Protein AF-0000000067239202 (afdb_homodimer)

Structure (mmCIF, N/CA/C/O backbone):
data_AF-0000000067239202-model_v1
#
loop_
_entity.id
_entity.type
_entity.pdbx_description
1 polymer 'Histone deacetylase domain-containing protein'
#
loop_
_atom_site.group_PDB
_atom_site.id
_atom_site.type_symbol
_atom_site.label_atom_id
_atom_site.label_alt_id
_atom_site.label_comp_id
_atom_site.label_asym_id
_atom_site.label_entity_id
_atom_site.label_seq_id
_atom_site.pdbx_PDB_ins_code
_atom_site.Cartn_x
_atom_site.Cartn_y
_atom_site.Cartn_z
_atom_site.occupancy
_atom_site.B_iso_or_equiv
_atom_site.auth_seq_id
_atom_site.auth_comp_id
_atom_site.auth_asym_id
_atom_site.auth_atom_id
_atom_site.pdbx_PDB_model_num
ATOM 1 N N . MET A 1 1 ? -30.969 34.906 25.875 1 29.39 1 MET A N 1
ATOM 2 C CA . MET A 1 1 ? -30.703 33.5 25.562 1 29.39 1 MET A CA 1
ATOM 3 C C . MET A 1 1 ? -29.5 33.375 24.609 1 29.39 1 MET A C 1
ATOM 5 O O . MET A 1 1 ? -29.516 33.938 23.516 1 29.39 1 MET A O 1
ATOM 9 N N . ALA A 1 2 ? -28.234 33.188 25.141 1 37.47 2 ALA A N 1
ATOM 10 C CA . ALA A 1 2 ? -27 33.312 24.359 1 37.47 2 ALA A CA 1
ATOM 11 C C . ALA A 1 2 ? -27.078 32.438 23.094 1 37.47 2 ALA A C 1
ATOM 13 O O . ALA A 1 2 ? -27.516 31.297 23.156 1 37.47 2 ALA A O 1
ATOM 14 N N . THR A 1 3 ? -27.438 32.906 21.938 1 40.41 3 THR A N 1
ATOM 15 C CA . THR A 1 3 ? -27.547 32.094 20.734 1 40.41 3 THR A CA 1
ATOM 16 C C . THR A 1 3 ? -26.5 30.984 20.734 1 40.41 3 THR A C 1
ATOM 18 O O . THR A 1 3 ? -25.328 31.234 21 1 40.41 3 THR A O 1
ATOM 21 N N . PRO A 1 4 ? -26.812 29.719 21.047 1 41.56 4 PRO A N 1
ATOM 22 C CA . PRO A 1 4 ? -25.781 28.703 21.125 1 41.56 4 PRO A CA 1
ATOM 23 C C . PRO A 1 4 ? -24.609 28.969 20.172 1 41.56 4 PRO A C 1
ATOM 25 O O . PRO A 1 4 ? -24.812 29.312 19.016 1 41.56 4 PRO A O 1
ATOM 28 N N . GLU A 1 5 ? -23.547 29.594 20.562 1 47.28 5 GLU A N 1
ATOM 29 C CA . GLU A 1 5 ? -22.328 29.984 19.844 1 47.28 5 GLU A CA 1
ATOM 30 C C . GLU A 1 5 ? -21.969 28.953 18.781 1 47.28 5 GLU A C 1
ATOM 32 O O . GLU A 1 5 ? -21.719 27.781 19.094 1 47.28 5 GLU A O 1
ATOM 37 N N . LYS A 1 6 ? -22.719 28.703 17.703 1 49.16 6 LYS A N 1
ATOM 38 C CA . LYS A 1 6 ? -22.594 27.766 16.578 1 49.16 6 LYS A CA 1
ATOM 39 C C . LYS A 1 6 ? -21.141 27.422 16.312 1 49.16 6 LYS A C 1
ATOM 41 O O . LYS A 1 6 ? -20.328 28.297 16 1 49.16 6 LYS A O 1
ATOM 46 N N . VAL A 1 7 ? -20.578 26.438 16.922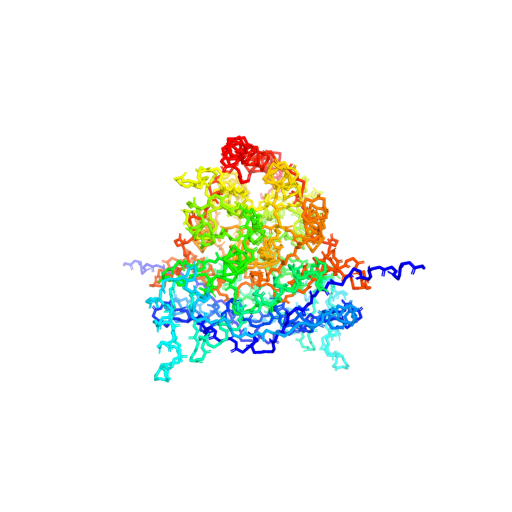 1 57.78 7 VAL A N 1
ATOM 47 C CA . VAL A 1 7 ? -19.234 25.891 16.734 1 57.78 7 VAL A CA 1
ATOM 48 C C . VAL A 1 7 ? -18.953 25.734 15.234 1 57.78 7 VAL A C 1
ATOM 50 O O . VAL A 1 7 ? -19.656 25 14.539 1 57.78 7 VAL A O 1
ATOM 53 N N . SER A 1 8 ? -18.359 26.781 14.492 1 88.94 8 SER A N 1
ATOM 54 C CA . SER A 1 8 ? -18.25 26.797 13.031 1 88.94 8 SER A CA 1
ATOM 55 C C . SER A 1 8 ? -16.891 26.266 12.57 1 88.94 8 SER A C 1
ATOM 57 O O . SER A 1 8 ? -15.852 26.641 13.117 1 88.94 8 SER A O 1
ATOM 59 N N . THR A 1 9 ? -16.875 25.031 12.023 1 97.94 9 THR A N 1
ATOM 60 C CA . THR A 1 9 ? -15.695 24.484 11.367 1 97.94 9 THR A CA 1
ATOM 61 C C . THR A 1 9 ? -15.547 25.031 9.953 1 97.94 9 THR A C 1
ATOM 63 O O . THR A 1 9 ? -16.5 25 9.164 1 97.94 9 THR A O 1
ATOM 66 N N . GLY A 1 10 ? -14.398 25.656 9.773 1 98.69 10 GLY A N 1
ATOM 67 C CA . GLY A 1 10 ? -14.102 26.125 8.438 1 98.69 10 GLY A CA 1
ATOM 68 C C . GLY A 1 10 ? -13.586 25.031 7.516 1 98.69 10 GLY A C 1
ATOM 69 O O . GLY A 1 10 ? -12.93 24.094 7.969 1 98.69 10 GLY A O 1
ATOM 70 N N . TYR A 1 11 ? -13.953 25.125 6.227 1 98.62 11 TYR A N 1
ATOM 71 C CA . TYR A 1 11 ? -13.461 24.25 5.168 1 98.62 11 TYR A CA 1
ATOM 72 C C . TYR A 1 11 ? -12.898 25.062 4.008 1 98.62 11 TYR A C 1
ATOM 74 O O . TYR A 1 11 ? -13.633 25.812 3.357 1 98.62 11 TYR A O 1
ATOM 82 N N . LEU A 1 12 ? -11.57 24.969 3.83 1 98.75 12 LEU A N 1
ATOM 83 C CA . LEU A 1 12 ? -10.906 25.734 2.783 1 98.75 12 LEU A CA 1
ATOM 84 C C . LEU A 1 12 ? -10.562 24.844 1.594 1 98.75 12 LEU A C 1
ATOM 86 O O . LEU A 1 12 ? -9.938 23.797 1.759 1 98.75 12 LEU A O 1
ATOM 90 N N . PHE A 1 13 ? -10.93 25.219 0.413 1 97.31 13 PHE A N 1
ATOM 91 C CA . PHE A 1 13 ? -10.727 24.516 -0.843 1 97.31 13 PHE A CA 1
ATOM 92 C C . PHE A 1 13 ? -10.68 25.484 -2.016 1 97.31 13 PHE A C 1
ATOM 94 O O . PHE A 1 13 ? -11.305 26.547 -1.971 1 97.31 13 PHE A O 1
ATOM 101 N N . HIS A 1 14 ? -9.914 25.141 -2.979 1 98.38 14 HIS A N 1
ATOM 102 C CA . HIS A 1 14 ? -9.969 25.844 -4.254 1 98.38 14 HIS A CA 1
ATOM 103 C C . HIS A 1 14 ? -9.703 24.891 -5.418 1 98.38 14 HIS A C 1
ATOM 105 O O . HIS A 1 14 ? -8.836 24.031 -5.336 1 98.38 14 HIS A O 1
ATOM 111 N N . GLU A 1 15 ? -10.383 25.016 -6.539 1 97.88 15 GLU A N 1
ATOM 112 C CA . GLU A 1 15 ? -10.273 24.141 -7.699 1 97.88 15 GLU A CA 1
ATOM 113 C C . GLU A 1 15 ? -8.852 24.141 -8.266 1 97.88 15 GLU A C 1
ATOM 115 O O . GLU A 1 15 ? -8.375 23.125 -8.766 1 97.88 15 GLU A O 1
ATOM 120 N N . SER A 1 16 ? -8.188 25.25 -8.148 1 97.81 16 SER A N 1
ATOM 121 C CA . SER A 1 16 ? -6.852 25.391 -8.719 1 97.81 16 SER A CA 1
ATOM 122 C C . SER A 1 16 ? -5.883 24.375 -8.102 1 97.81 16 SER A C 1
ATOM 124 O O . SER A 1 16 ? -4.895 24 -8.734 1 97.81 16 SER A O 1
ATOM 126 N N . TYR A 1 17 ? -6.203 23.984 -6.887 1 98.25 17 TYR A N 1
ATOM 127 C CA . TYR A 1 17 ? -5.344 23 -6.246 1 98.25 17 TYR A CA 1
ATOM 128 C C . TYR A 1 17 ? -5.27 21.719 -7.07 1 98.25 17 TYR A C 1
ATOM 130 O O . TYR A 1 17 ? -4.234 21.047 -7.102 1 98.25 17 TYR A O 1
ATOM 138 N N . PHE A 1 18 ? -6.355 21.406 -7.836 1 97.69 18 PHE A N 1
ATOM 139 C CA . PHE A 1 18 ? -6.43 20.188 -8.617 1 97.69 18 PHE A CA 1
ATOM 140 C C . PHE A 1 18 ? -5.711 20.344 -9.953 1 97.69 18 PHE A C 1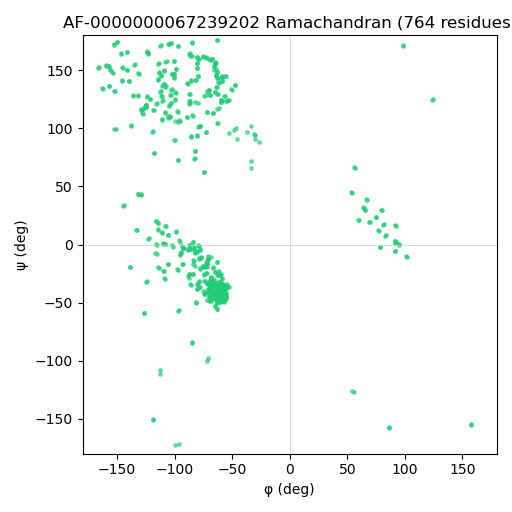
ATOM 142 O O . PHE A 1 18 ? -5.477 19.375 -10.664 1 97.69 18 PHE A O 1
ATOM 149 N N . TRP A 1 19 ? -5.273 21.594 -10.227 1 97.31 19 TRP A N 1
ATOM 150 C CA . TRP A 1 19 ? -4.594 21.859 -11.484 1 97.31 19 TRP A CA 1
ATOM 151 C C . TRP A 1 19 ? -3.078 21.781 -11.312 1 97.31 19 TRP A C 1
ATOM 153 O O . TRP A 1 19 ? -2.332 21.844 -12.297 1 97.31 19 TRP A O 1
ATOM 163 N N . HIS A 1 20 ? -2.615 21.672 -10.008 1 97.75 20 HIS A N 1
ATOM 164 C CA . HIS A 1 20 ? -1.201 21.375 -9.82 1 97.75 20 HIS A CA 1
ATOM 165 C C . HIS A 1 20 ? -0.787 20.141 -10.602 1 97.75 20 HIS A C 1
ATOM 167 O O . HIS A 1 20 ? -1.405 19.078 -10.477 1 97.75 20 HIS A O 1
ATOM 173 N N . ASN A 1 21 ? 0.235 20.297 -11.469 1 96.38 21 ASN A N 1
ATOM 174 C CA . ASN A 1 21 ? 0.682 19.234 -12.367 1 96.38 21 ASN A CA 1
ATOM 175 C C . ASN A 1 21 ? 2.133 18.844 -12.102 1 96.38 21 ASN A C 1
ATOM 177 O O . ASN A 1 21 ? 3.055 19.469 -12.625 1 96.38 21 ASN A O 1
ATOM 181 N N . PRO A 1 22 ? 2.303 17.781 -11.344 1 96.38 22 PRO A N 1
ATOM 182 C CA . PRO A 1 22 ? 3.66 17.344 -11.039 1 96.38 22 PRO A CA 1
ATOM 183 C C . PRO A 1 22 ? 4.293 16.547 -12.18 1 96.38 22 PRO A C 1
ATOM 185 O O . PRO A 1 22 ? 5.441 16.109 -12.07 1 96.38 22 PRO A O 1
ATOM 188 N N . GLY A 1 23 ? 3.559 16.359 -13.227 1 94.19 23 GLY A N 1
ATOM 189 C CA . GLY A 1 23 ? 4.086 15.609 -14.359 1 94.19 23 GLY A CA 1
ATOM 190 C C . GLY A 1 23 ? 3.889 14.109 -14.211 1 94.19 23 GLY A C 1
ATOM 191 O O . GLY A 1 23 ? 2.898 13.664 -13.633 1 94.19 23 GLY A O 1
ATOM 192 N N . PHE A 1 24 ? 4.688 13.266 -14.898 1 92.06 24 PHE A N 1
ATOM 193 C CA . PHE A 1 24 ? 4.641 11.805 -14.891 1 92.06 24 PHE A CA 1
ATOM 194 C C . PHE A 1 24 ? 5.91 11.234 -14.273 1 92.06 24 PHE A C 1
ATOM 196 O O . PHE A 1 24 ? 6.941 11.906 -14.219 1 92.06 24 PHE A O 1
ATOM 203 N N . ILE A 1 25 ? 5.707 10.055 -13.797 1 91.56 25 ILE A N 1
ATOM 204 C CA . ILE A 1 25 ? 6.879 9.242 -13.477 1 91.56 25 ILE A CA 1
ATOM 205 C C . ILE A 1 25 ? 7.375 8.531 -14.727 1 91.56 25 ILE A C 1
ATOM 207 O O . ILE A 1 25 ? 6.672 7.695 -15.297 1 91.56 25 ILE A O 1
ATOM 211 N N . GLN A 1 26 ? 8.539 8.945 -15.227 1 90.06 26 GLN A N 1
ATOM 212 C CA . GLN A 1 26 ? 9.039 8.367 -16.469 1 90.06 26 GLN A CA 1
ATOM 213 C C . GLN A 1 26 ? 10.531 8.633 -16.641 1 90.06 26 GLN A C 1
ATOM 215 O O . GLN A 1 26 ? 11.016 9.719 -16.312 1 90.06 26 GLN A O 1
ATOM 220 N N . ASN A 1 27 ? 11.203 7.664 -16.984 1 92 27 ASN A N 1
ATOM 221 C CA . ASN A 1 27 ? 12.594 7.77 -17.406 1 92 27 ASN A CA 1
ATOM 222 C C . ASN A 1 27 ? 12.969 6.664 -18.406 1 92 27 ASN A C 1
ATOM 224 O O . ASN A 1 27 ? 13.234 5.531 -18 1 92 27 ASN A O 1
ATOM 228 N N . PHE A 1 28 ? 12.984 6.973 -19.672 1 90.94 28 PHE A N 1
ATOM 229 C CA . PHE A 1 28 ? 13.227 5.961 -20.703 1 90.94 28 PHE A CA 1
ATOM 230 C C . PHE A 1 28 ? 14.555 5.262 -20.469 1 90.94 28 PHE A C 1
ATOM 232 O O . PHE A 1 28 ? 14.664 4.047 -20.656 1 90.94 28 PHE A O 1
ATOM 239 N N . ARG A 1 29 ? 15.539 6 -19.969 1 91.12 29 ARG A N 1
ATOM 240 C CA . ARG A 1 29 ? 16.875 5.441 -19.781 1 91.12 29 ARG A CA 1
ATOM 241 C C . ARG A 1 29 ? 16.891 4.461 -18.609 1 91.12 29 ARG A C 1
ATOM 243 O O . ARG A 1 29 ? 17.75 3.582 -18.547 1 91.12 29 ARG A O 1
ATOM 250 N N . GLU A 1 30 ? 15.891 4.586 -17.781 1 91.44 30 GLU A N 1
ATOM 251 C CA . GLU A 1 30 ? 15.797 3.707 -16.625 1 91.44 30 GLU A CA 1
ATOM 252 C C . GLU A 1 30 ? 14.711 2.65 -16.812 1 91.44 30 GLU A C 1
ATOM 254 O O . GLU A 1 30 ? 14.328 1.96 -15.867 1 91.44 30 GLU A O 1
ATOM 259 N N . ASN A 1 31 ? 14.133 2.582 -18.062 1 94.31 31 ASN A N 1
ATOM 260 C CA . ASN A 1 31 ? 13.109 1.605 -18.438 1 94.31 31 ASN A CA 1
ATOM 261 C C . ASN A 1 31 ? 11.828 1.796 -17.641 1 94.31 31 ASN A C 1
ATOM 263 O O . ASN A 1 31 ? 11.18 0.82 -17.266 1 94.31 31 ASN A O 1
ATOM 267 N N . LEU A 1 32 ? 11.609 3.096 -17.312 1 94.06 32 LEU A N 1
ATOM 268 C CA . LEU A 1 32 ? 10.383 3.43 -16.609 1 94.06 32 LEU A CA 1
ATOM 269 C C . LEU A 1 32 ? 9.305 3.906 -17.578 1 94.06 32 LEU A C 1
ATOM 271 O O . LEU A 1 32 ? 9.367 5.031 -18.078 1 94.06 32 LEU A O 1
ATOM 275 N N . GLU A 1 33 ? 8.32 3.012 -17.781 1 95.88 33 GLU A N 1
ATOM 276 C CA . GLU A 1 33 ? 7.164 3.396 -18.578 1 95.88 33 GLU A CA 1
ATOM 277 C C . GLU A 1 33 ? 6.375 4.516 -17.906 1 95.88 33 GLU A C 1
ATOM 279 O O . GLU A 1 33 ? 6.191 4.508 -16.688 1 95.88 33 GLU A O 1
ATOM 284 N N . PRO A 1 34 ? 5.98 5.551 -18.75 1 94.94 34 PRO A N 1
ATOM 285 C CA . PRO A 1 34 ? 5.258 6.668 -18.141 1 94.94 34 PRO A CA 1
ATOM 286 C C . PRO A 1 34 ? 4.086 6.211 -17.281 1 94.94 34 PRO A C 1
ATOM 288 O O . PRO A 1 34 ? 3.33 5.32 -17.672 1 94.94 34 PRO A O 1
ATOM 291 N N . TRP A 1 35 ? 4 6.754 -16.125 1 94.69 35 TRP A N 1
ATOM 292 C CA . TRP A 1 35 ? 2.914 6.508 -15.18 1 94.69 35 TRP A CA 1
ATOM 293 C C . TRP A 1 35 ? 2.518 7.789 -14.453 1 94.69 35 TRP A C 1
ATOM 295 O O . TRP A 1 35 ? 3.354 8.672 -14.234 1 94.69 35 TRP A O 1
ATOM 305 N N . ARG A 1 36 ? 1.32 7.832 -14.117 1 94 36 ARG A N 1
ATOM 306 C CA . ARG A 1 36 ? 0.817 8.984 -13.383 1 94 36 ARG A CA 1
ATOM 307 C C . ARG A 1 36 ? 1.571 9.164 -12.07 1 94 36 ARG A C 1
ATOM 309 O O . ARG A 1 36 ? 1.877 8.188 -11.383 1 94 36 ARG A O 1
ATOM 316 N N . HIS A 1 37 ? 1.818 10.438 -11.766 1 95.56 37 HIS A N 1
ATOM 317 C CA . HIS A 1 37 ? 2.525 10.75 -10.523 1 95.56 37 HIS A CA 1
ATOM 318 C C . HIS A 1 37 ? 1.712 10.336 -9.305 1 95.56 37 HIS A C 1
ATOM 320 O O . HIS A 1 37 ? 0.485 10.453 -9.305 1 95.56 37 HIS A O 1
ATOM 326 N N . TRP A 1 38 ? 2.365 9.891 -8.219 1 95.25 38 TRP A N 1
ATOM 327 C CA . TRP A 1 38 ? 1.692 9.5 -6.98 1 95.25 38 TRP A CA 1
ATOM 328 C C . TRP A 1 38 ? 0.834 10.641 -6.445 1 95.25 38 TRP A C 1
ATOM 330 O O . TRP A 1 38 ? -0.299 10.422 -6.012 1 95.25 38 TRP A O 1
ATOM 340 N N . GLU A 1 39 ? 1.52 11.805 -6.457 1 96.31 39 GLU A N 1
ATOM 341 C CA . GLU A 1 39 ? 0.803 13 -6.02 1 96.31 39 GLU A CA 1
ATOM 342 C C . GLU A 1 39 ? -0.029 13.586 -7.156 1 96.31 39 GLU A C 1
ATOM 344 O O . GLU A 1 39 ? 0.416 14.508 -7.848 1 96.31 39 GLU A O 1
ATOM 349 N N . ASN A 1 40 ? -1.125 12.977 -7.523 1 95.81 40 ASN A N 1
ATOM 350 C CA . ASN A 1 40 ? -2.059 13.484 -8.523 1 95.81 40 ASN A CA 1
ATOM 351 C C . ASN A 1 40 ? -3.324 14.039 -7.879 1 95.81 40 ASN A C 1
ATOM 353 O O . ASN A 1 40 ? -3.539 13.875 -6.676 1 95.81 40 ASN A O 1
ATOM 357 N N . ALA A 1 41 ? -4.199 14.656 -8.578 1 97.38 41 ALA A N 1
ATOM 358 C CA . ALA A 1 41 ? -5.305 15.445 -8.047 1 97.38 41 ALA A CA 1
ATOM 359 C C . ALA A 1 41 ? -6.41 14.555 -7.496 1 97.38 41 ALA A C 1
ATOM 361 O O . ALA A 1 41 ? -7.219 14.984 -6.672 1 97.38 41 ALA A O 1
ATOM 362 N N . GLU A 1 42 ? -6.406 13.258 -7.922 1 97 42 GLU A N 1
ATOM 363 C CA . GLU A 1 42 ? -7.613 12.453 -7.762 1 97 42 GLU A CA 1
ATOM 364 C C . GLU A 1 42 ? -7.871 12.133 -6.293 1 97 42 GLU A C 1
ATOM 366 O O . GLU A 1 42 ? -9.023 12.078 -5.859 1 97 42 GLU A O 1
ATOM 371 N N . THR A 1 43 ? -6.871 11.945 -5.488 1 97 43 THR A N 1
ATOM 372 C CA . THR A 1 43 ? -7.074 11.609 -4.082 1 97 43 THR A CA 1
ATOM 373 C C . THR A 1 43 ? -7.785 12.75 -3.355 1 97 43 THR A C 1
ATOM 375 O O . THR A 1 43 ? -8.695 12.516 -2.562 1 97 43 THR A O 1
ATOM 378 N N . LYS A 1 44 ? -7.414 14.031 -3.645 1 97.75 44 LYS A N 1
ATOM 379 C CA . LYS A 1 44 ? -8.016 15.203 -3.01 1 97.75 44 LYS A CA 1
ATOM 380 C C . LYS A 1 44 ? -9.352 15.555 -3.658 1 97.75 44 LYS A C 1
ATOM 382 O O . LYS A 1 44 ? -10.297 15.945 -2.973 1 97.75 44 LYS A O 1
ATOM 387 N N . ARG A 1 45 ? -9.383 15.398 -5.004 1 98 45 ARG A N 1
ATOM 388 C CA . ARG A 1 45 ? -10.633 15.68 -5.711 1 98 45 ARG A CA 1
ATOM 389 C C . ARG A 1 45 ? -11.742 14.75 -5.246 1 98 45 ARG A C 1
ATOM 391 O O . ARG A 1 45 ? -12.875 15.188 -5.016 1 98 45 ARG A O 1
ATOM 398 N N . ARG A 1 46 ? -11.445 13.5 -5.141 1 98.06 46 ARG A N 1
ATOM 399 C CA . ARG A 1 46 ? -12.438 12.516 -4.695 1 98.06 46 ARG A CA 1
ATOM 400 C C . ARG A 1 46 ? -12.836 12.758 -3.246 1 98.06 46 ARG A C 1
ATOM 402 O O . ARG A 1 46 ? -13.992 12.562 -2.877 1 98.06 46 ARG A O 1
ATOM 409 N N . PHE A 1 47 ? -11.883 13.18 -2.387 1 98.62 47 PHE A N 1
ATOM 410 C CA . PHE A 1 47 ? -12.195 13.555 -1.014 1 98.62 47 PHE A CA 1
ATOM 411 C C . PHE A 1 47 ? -13.188 14.719 -0.983 1 98.62 47 PHE A C 1
ATOM 413 O O . PHE A 1 47 ? -14.227 14.641 -0.321 1 98.62 47 PHE A O 1
ATOM 420 N N . HIS A 1 48 ? -12.883 15.742 -1.738 1 98.69 48 HIS A N 1
ATOM 421 C CA . HIS A 1 48 ? -13.797 16.875 -1.825 1 98.69 48 HIS A CA 1
ATOM 422 C C . HIS A 1 48 ? -15.164 16.438 -2.34 1 98.69 48 HIS A C 1
ATOM 424 O O . HIS A 1 48 ? -16.188 16.891 -1.827 1 98.69 48 HIS A O 1
ATOM 430 N N . GLY A 1 49 ? -15.125 15.586 -3.393 1 98.38 49 GLY A N 1
ATOM 431 C CA . GLY A 1 49 ? -16.375 15.055 -3.914 1 98.38 49 GLY A CA 1
ATOM 432 C C . GLY A 1 49 ? -17.203 14.359 -2.857 1 98.38 49 GLY A C 1
ATOM 433 O O . GLY A 1 49 ? -18.422 14.547 -2.801 1 98.38 49 GLY A O 1
ATOM 434 N N . LEU A 1 50 ? -16.578 13.578 -2.008 1 98.5 50 LEU A N 1
ATOM 435 C CA . LEU A 1 50 ? -17.281 12.852 -0.963 1 98.5 50 LEU A CA 1
ATOM 436 C C . LEU A 1 50 ? -17.828 13.812 0.092 1 98.5 50 LEU A C 1
ATOM 438 O O . LEU A 1 50 ? -18.922 13.602 0.633 1 98.5 50 LEU A O 1
ATOM 442 N N . VAL A 1 51 ? -17.078 14.867 0.433 1 98.5 51 VAL A N 1
ATOM 443 C CA . VAL A 1 51 ? -17.531 15.898 1.354 1 98.5 51 VAL A CA 1
ATOM 444 C C . VAL A 1 51 ? -18.828 16.531 0.819 1 98.5 51 VAL A C 1
ATOM 446 O O . VAL A 1 51 ? -19.766 16.766 1.577 1 98.5 51 VAL A O 1
ATOM 449 N N . GLN A 1 52 ? -18.844 16.75 -0.488 1 97.75 52 GLN A N 1
ATOM 450 C CA . GLN A 1 52 ? -20.016 17.344 -1.125 1 97.75 52 GLN A CA 1
ATOM 451 C C . GLN A 1 52 ? -21.203 16.391 -1.095 1 97.75 52 GLN A C 1
ATOM 453 O O . GLN A 1 52 ? -22.297 16.75 -0.631 1 97.75 52 GLN A O 1
ATOM 458 N N . VAL A 1 53 ? -21.016 15.156 -1.459 1 97.25 53 VAL A N 1
ATOM 459 C CA . VAL A 1 53 ? -22.109 14.203 -1.644 1 97.25 53 VAL A CA 1
ATOM 460 C C . VAL A 1 53 ? -22.641 13.758 -0.284 1 97.25 53 VAL A C 1
ATOM 462 O O . VAL A 1 53 ? -23.828 13.469 -0.14 1 97.25 53 VAL A O 1
ATOM 465 N N . SER A 1 54 ? -21.781 13.828 0.724 1 97.06 54 SER A N 1
ATOM 466 C CA . SER A 1 54 ? -22.188 13.406 2.062 1 97.06 54 SER A CA 1
ATOM 467 C C . SER A 1 54 ? -23.109 14.438 2.711 1 97.06 54 SER A C 1
ATOM 469 O O . SER A 1 54 ? -23.75 14.148 3.723 1 97.06 54 SER A O 1
ATOM 471 N N . GLY A 1 55 ? -23.109 15.703 2.207 1 97.19 55 GLY A N 1
ATOM 472 C CA . GLY A 1 55 ? -23.875 16.781 2.805 1 97.19 55 GLY A CA 1
ATOM 473 C C . GLY A 1 55 ? -23.094 17.562 3.836 1 97.19 55 GLY A C 1
ATOM 474 O O . GLY A 1 55 ? -23.547 18.625 4.301 1 97.19 55 GLY A O 1
ATOM 475 N N . LEU A 1 56 ? -21.922 17.109 4.129 1 97.81 56 LEU A N 1
ATOM 476 C CA . LEU A 1 56 ? -21.094 17.781 5.137 1 97.81 56 LEU A CA 1
ATOM 477 C C . LEU A 1 56 ? -20.703 19.172 4.676 1 97.81 56 LEU A C 1
ATOM 479 O O . LEU A 1 56 ? -20.594 20.094 5.488 1 97.81 56 LEU A O 1
ATOM 483 N N . PHE A 1 57 ? -20.5 19.297 3.359 1 97.25 57 PHE A N 1
ATOM 484 C CA . PHE A 1 57 ? -20.062 20.562 2.775 1 97.25 57 PHE A CA 1
ATOM 485 C C . PHE A 1 57 ? -21 21.688 3.174 1 97.25 57 PHE A C 1
ATOM 487 O O . PHE A 1 57 ? -20.562 22.797 3.502 1 97.25 57 PHE A O 1
ATOM 494 N N . ASP A 1 58 ? -22.266 21.453 3.293 1 96.94 58 ASP A N 1
ATOM 495 C CA . ASP A 1 58 ? -23.297 22.453 3.553 1 96.94 58 ASP A CA 1
ATOM 496 C C . ASP A 1 58 ? -23.328 22.828 5.031 1 96.94 58 ASP A C 1
ATOM 498 O O . ASP A 1 58 ? -23.938 23.828 5.41 1 96.94 58 ASP A O 1
ATOM 502 N N . GLN A 1 59 ? -22.641 22.031 5.801 1 96.94 59 GLN A N 1
ATOM 503 C CA . GLN A 1 59 ? -22.672 22.25 7.242 1 96.94 59 GLN A CA 1
ATOM 504 C C . GLN A 1 59 ? -21.391 22.953 7.711 1 96.94 59 GLN A C 1
ATOM 506 O O . GLN A 1 59 ? -21.234 23.234 8.898 1 96.94 59 GLN A O 1
ATOM 511 N N . LEU A 1 60 ? -20.484 23.234 6.801 1 97.69 60 LEU A N 1
ATOM 512 C CA . LEU A 1 60 ? -19.203 23.859 7.113 1 97.69 60 LEU A CA 1
ATOM 513 C C . LEU A 1 60 ? -19.172 25.297 6.625 1 97.69 60 LEU A C 1
ATOM 515 O O . LEU A 1 60 ? -19.969 25.688 5.777 1 97.69 60 LEU A O 1
ATOM 519 N N . GLN A 1 61 ? -18.328 26.078 7.207 1 97.81 61 GLN A N 1
ATOM 520 C CA . GLN A 1 61 ? -18.062 27.422 6.699 1 97.81 61 GLN A CA 1
ATOM 521 C C . GLN A 1 61 ? -16.969 27.406 5.637 1 97.81 61 GLN A C 1
ATOM 523 O O . GLN A 1 61 ? -15.859 26.953 5.898 1 97.81 61 GLN A O 1
ATOM 528 N N . HIS A 1 62 ? -17.297 27.922 4.465 1 97.12 62 HIS A N 1
ATOM 529 C CA . HIS A 1 62 ? -16.375 27.844 3.336 1 97.12 62 HIS A CA 1
ATOM 530 C C . HIS A 1 62 ? -15.398 29.016 3.344 1 97.12 62 HIS A C 1
ATOM 532 O O . HIS A 1 62 ? -15.805 30.172 3.492 1 97.12 62 HIS A O 1
ATOM 538 N N . LEU A 1 63 ? -14.172 28.672 3.238 1 98 63 LEU A N 1
ATOM 539 C CA . LEU A 1 63 ? -13.117 29.672 3.158 1 98 63 LEU A CA 1
ATOM 540 C C . LEU A 1 63 ? -12.469 29.672 1.777 1 98 63 LEU A C 1
ATOM 542 O O . LEU A 1 63 ? -12.352 28.625 1.142 1 98 63 LEU A O 1
ATOM 546 N N . LYS A 1 64 ? -12.055 30.844 1.283 1 97.38 64 LYS A N 1
ATOM 547 C CA . LYS A 1 64 ? -11.305 31 0.045 1 97.38 64 LYS A CA 1
ATOM 548 C C . LYS A 1 64 ? -9.852 31.375 0.331 1 97.38 64 LYS A C 1
ATOM 550 O O . LYS A 1 64 ? -9.578 32.25 1.164 1 97.38 64 LYS A O 1
ATOM 555 N N . PRO A 1 65 ? -9 30.734 -0.371 1 98.62 65 PRO A N 1
ATOM 556 C CA . PRO A 1 65 ? -7.586 31.047 -0.142 1 98.62 65 PRO A CA 1
ATOM 557 C C . PRO A 1 65 ? -7.148 32.344 -0.835 1 98.62 65 PRO A C 1
ATOM 559 O O . PRO A 1 65 ? -7.895 32.875 -1.655 1 98.62 65 PRO A O 1
ATOM 562 N N . ARG A 1 66 ? -6.125 32.875 -0.4 1 98.75 66 ARG A N 1
ATOM 563 C CA . ARG A 1 66 ? -5.348 33.906 -1.098 1 98.75 66 ARG A CA 1
ATOM 564 C C . ARG A 1 66 ? -3.898 33.469 -1.272 1 98.75 66 ARG A C 1
ATOM 566 O O . ARG A 1 66 ? -3.461 32.5 -0.654 1 98.75 66 ARG A O 1
ATOM 573 N N . HIS A 1 67 ? -3.182 34.156 -2.154 1 98.75 67 HIS A N 1
ATOM 574 C CA . HIS A 1 67 ? -1.766 33.844 -2.299 1 98.75 67 HIS A CA 1
ATOM 575 C C . HIS A 1 67 ? -0.965 34.312 -1.099 1 98.75 67 HIS A C 1
ATOM 577 O O . HIS A 1 67 ? -1.202 35.438 -0.6 1 98.75 67 HIS A O 1
ATOM 583 N N . ALA A 1 68 ? -0.125 33.5 -0.548 1 98.88 68 ALA A N 1
ATOM 584 C CA . ALA A 1 68 ? 0.858 34 0.413 1 98.88 68 ALA A CA 1
ATOM 585 C C . ALA A 1 68 ? 1.796 35.031 -0.234 1 98.88 68 ALA A C 1
ATOM 587 O O . ALA A 1 68 ? 2.217 34.844 -1.381 1 98.88 68 ALA A O 1
ATOM 588 N N . THR A 1 69 ? 2.102 36.062 0.467 1 98.69 69 THR A N 1
ATOM 589 C CA . THR A 1 69 ? 3.092 37 -0.025 1 98.69 69 THR A CA 1
ATOM 590 C C . THR A 1 69 ? 4.5 36.438 0.106 1 98.69 69 THR A C 1
ATOM 592 O O . THR A 1 69 ? 4.719 35.469 0.838 1 98.69 69 THR A O 1
ATOM 595 N N . GLU A 1 70 ? 5.457 37.031 -0.63 1 98.56 70 GLU A N 1
ATOM 596 C CA . GLU A 1 70 ? 6.844 36.594 -0.508 1 98.56 70 GLU A CA 1
ATOM 597 C C . GLU A 1 70 ? 7.363 36.812 0.911 1 98.56 70 GLU A C 1
ATOM 599 O O . GLU A 1 70 ? 8.172 36.031 1.402 1 98.56 70 GLU A O 1
ATOM 604 N N . GLU A 1 71 ? 6.887 37.844 1.549 1 98.62 71 GLU A N 1
ATOM 605 C CA . GLU A 1 71 ? 7.281 38.094 2.93 1 98.62 71 GLU A CA 1
ATOM 606 C C . GLU A 1 71 ? 6.793 37 3.859 1 98.62 71 GLU A C 1
ATOM 608 O O . GLU A 1 71 ? 7.523 36.562 4.754 1 98.62 71 GLU A O 1
ATOM 613 N N . GLU A 1 72 ? 5.598 36.594 3.639 1 98.81 72 GLU A N 1
ATOM 614 C CA . GLU A 1 72 ? 5.031 35.531 4.449 1 98.81 72 GLU A CA 1
ATOM 615 C C . GLU A 1 72 ? 5.766 34.219 4.199 1 98.81 72 GLU A C 1
ATOM 617 O O . GLU A 1 72 ? 6.055 33.469 5.145 1 98.81 72 GLU A O 1
ATOM 622 N N . LEU A 1 73 ? 6.055 33.906 2.928 1 98.94 73 LEU A N 1
ATOM 623 C CA . LEU A 1 73 ? 6.816 32.719 2.594 1 98.94 73 LEU A CA 1
ATOM 624 C C . LEU A 1 73 ? 8.219 32.781 3.184 1 98.94 73 LEU A C 1
ATOM 626 O O . LEU A 1 73 ? 8.766 31.75 3.627 1 98.94 73 LEU A O 1
ATOM 630 N N . ALA A 1 74 ? 8.766 33.969 3.277 1 98.81 74 ALA A N 1
ATOM 631 C CA . ALA A 1 74 ? 10.156 34.188 3.689 1 98.81 74 ALA A CA 1
ATOM 632 C C . ALA A 1 74 ? 10.305 34.031 5.203 1 98.81 74 ALA A C 1
ATOM 634 O O . ALA A 1 74 ? 11.422 33.969 5.715 1 98.81 74 ALA A O 1
ATOM 635 N N . ARG A 1 75 ? 9.164 33.969 5.895 1 98.19 75 ARG A N 1
ATOM 636 C CA . ARG A 1 75 ? 9.242 33.656 7.32 1 98.19 75 ARG A CA 1
ATOM 637 C C . ARG A 1 75 ? 9.781 32.25 7.555 1 98.19 75 ARG A C 1
ATOM 639 O O . ARG A 1 75 ? 10.344 31.969 8.617 1 98.19 75 ARG A O 1
ATOM 646 N N . VAL A 1 76 ? 9.633 31.359 6.539 1 98.12 76 VAL A N 1
ATOM 647 C CA . VAL A 1 76 ? 10.031 29.969 6.715 1 98.12 76 VAL A CA 1
ATOM 648 C C . VAL A 1 76 ? 11.031 29.578 5.629 1 98.12 76 VAL A C 1
ATOM 650 O O . VAL A 1 76 ? 11.852 28.672 5.832 1 98.12 76 VAL A O 1
ATOM 653 N N . HIS A 1 77 ? 10.984 30.141 4.391 1 98.81 77 HIS A N 1
ATOM 654 C CA . HIS A 1 77 ? 11.812 29.75 3.252 1 98.81 77 HIS A CA 1
ATOM 655 C C . HIS A 1 77 ? 12.852 30.812 2.926 1 98.81 77 HIS A C 1
ATOM 657 O O . HIS A 1 77 ? 12.602 32 3.123 1 98.81 77 HIS A O 1
ATOM 663 N N . ASP A 1 78 ? 13.961 30.359 2.398 1 98.62 78 ASP A N 1
ATOM 664 C CA . ASP A 1 78 ? 14.977 31.281 1.892 1 98.62 78 ASP A CA 1
ATOM 665 C C . ASP A 1 78 ? 14.438 32.094 0.725 1 98.62 78 ASP A C 1
ATOM 667 O O . ASP A 1 78 ? 13.883 31.562 -0.227 1 98.62 78 ASP A O 1
ATOM 671 N N . PRO A 1 79 ? 14.625 33.469 0.835 1 98.69 79 PRO A N 1
ATOM 672 C CA . PRO A 1 79 ? 14.172 34.312 -0.274 1 98.69 79 PRO A CA 1
ATOM 673 C C . PRO A 1 79 ? 14.734 33.844 -1.621 1 98.69 79 PRO A C 1
ATOM 675 O O . PRO A 1 79 ? 14.047 33.938 -2.643 1 98.69 79 PRO A O 1
ATOM 678 N N . ALA A 1 80 ? 15.984 33.375 -1.586 1 98.69 80 ALA A N 1
ATOM 679 C CA . ALA A 1 80 ? 16.594 32.906 -2.826 1 98.69 80 ALA A CA 1
ATOM 680 C C . ALA A 1 80 ? 15.852 31.688 -3.369 1 98.69 80 ALA A C 1
ATOM 682 O O . ALA A 1 80 ? 15.711 31.516 -4.586 1 98.69 80 ALA A O 1
ATOM 683 N N . TYR A 1 81 ? 15.445 30.828 -2.561 1 98.75 81 TYR A N 1
ATOM 684 C CA . TYR A 1 81 ? 14.664 29.656 -2.961 1 98.75 81 TYR A CA 1
ATOM 685 C C . TYR A 1 81 ? 13.32 30.078 -3.549 1 98.75 81 TYR A C 1
ATOM 687 O O . TYR A 1 81 ? 12.914 29.562 -4.598 1 98.75 81 TYR A O 1
ATOM 695 N N . ILE A 1 82 ? 12.609 31 -2.855 1 98.81 82 ILE A N 1
ATOM 696 C CA . ILE A 1 82 ? 11.328 31.516 -3.33 1 98.81 82 ILE A CA 1
ATOM 697 C C . ILE A 1 82 ? 11.484 32.094 -4.742 1 98.81 82 ILE A C 1
ATOM 699 O O . ILE A 1 82 ? 10.695 31.766 -5.633 1 98.81 82 ILE A O 1
ATOM 703 N N . SER A 1 83 ? 12.539 32.875 -4.906 1 98.56 83 SER A N 1
ATOM 704 C CA . SER A 1 83 ? 12.805 33.469 -6.203 1 98.56 83 SER A CA 1
ATOM 705 C C . SER A 1 83 ? 13.062 32.438 -7.273 1 98.56 83 SER A C 1
ATOM 707 O O . SER A 1 83 ? 12.594 32.562 -8.406 1 98.56 83 SER A O 1
ATOM 709 N N . ARG A 1 84 ? 13.836 31.406 -6.891 1 98.56 84 ARG A N 1
ATOM 710 C CA . ARG A 1 84 ? 14.133 30.344 -7.832 1 98.56 84 ARG A CA 1
ATOM 711 C C . ARG A 1 84 ? 12.867 29.625 -8.266 1 98.56 84 ARG A C 1
ATOM 713 O O . ARG A 1 84 ? 12.688 29.312 -9.453 1 98.56 84 ARG A O 1
ATOM 720 N N . VAL A 1 85 ? 11.984 29.312 -7.332 1 98.69 85 VAL A N 1
ATOM 721 C CA . VAL A 1 85 ? 10.727 28.641 -7.648 1 98.69 85 VAL A CA 1
ATOM 722 C C . VAL A 1 85 ? 9.891 29.531 -8.57 1 98.69 85 VAL A C 1
ATOM 724 O O . VAL A 1 85 ? 9.289 29.031 -9.523 1 98.69 85 VAL A O 1
ATOM 727 N N . LYS A 1 86 ? 9.852 30.797 -8.25 1 98.12 86 LYS A N 1
ATOM 728 C CA . LYS A 1 86 ? 9.102 31.734 -9.07 1 98.12 86 LYS A CA 1
ATOM 729 C C . LYS A 1 86 ? 9.648 31.781 -10.492 1 98.12 86 LYS A C 1
ATOM 731 O O . LYS A 1 86 ? 8.875 31.812 -11.453 1 98.12 86 LYS A O 1
ATOM 736 N N . GLU A 1 87 ? 10.961 31.797 -10.594 1 98.06 87 GLU A N 1
ATOM 737 C CA . GLU A 1 87 ? 11.602 31.828 -11.906 1 98.06 87 GLU A CA 1
ATOM 738 C C . GLU A 1 87 ? 11.312 30.547 -12.688 1 98.06 87 GLU A C 1
ATOM 740 O O . GLU A 1 87 ? 11 30.609 -13.883 1 98.06 87 GLU A O 1
ATOM 745 N N . MET A 1 88 ? 11.445 29.438 -12.047 1 98.06 88 MET A N 1
ATOM 746 C CA . MET A 1 88 ? 11.125 28.172 -12.68 1 98.06 88 MET A CA 1
ATOM 747 C C . MET A 1 88 ? 9.672 28.156 -13.156 1 98.06 88 MET A C 1
ATOM 749 O O . MET A 1 88 ? 9.383 27.703 -14.266 1 98.06 88 MET A O 1
ATOM 753 N N . SER A 1 89 ? 8.82 28.609 -12.305 1 97.44 89 SER A N 1
ATOM 754 C CA . SER A 1 89 ? 7.391 28.656 -12.602 1 97.44 89 SER A CA 1
ATOM 755 C C . SER A 1 89 ? 7.098 29.5 -13.836 1 97.44 89 SER A C 1
ATOM 757 O O . SER A 1 89 ? 6.195 29.172 -14.609 1 97.44 89 SER A O 1
ATOM 759 N N . ALA A 1 90 ? 7.816 30.516 -14.07 1 97 90 ALA A N 1
ATOM 760 C CA . ALA A 1 90 ? 7.598 31.453 -15.172 1 97 90 ALA A CA 1
ATOM 761 C C . ALA A 1 90 ? 8.227 30.953 -16.453 1 97 90 ALA A C 1
ATOM 763 O O . ALA A 1 90 ? 7.918 31.438 -17.547 1 97 90 ALA A O 1
ATOM 764 N N . ASP A 1 91 ? 9.141 29.984 -16.359 1 97.19 91 ASP A N 1
ATOM 765 C CA . ASP A 1 91 ? 9.852 29.453 -17.516 1 97.19 91 ASP A CA 1
ATOM 766 C C . ASP A 1 91 ? 8.984 28.453 -18.281 1 97.19 91 ASP A C 1
ATOM 768 O O . ASP A 1 91 ? 8.953 27.266 -17.938 1 97.19 91 ASP A O 1
ATOM 772 N N . GLU A 1 92 ? 8.406 28.828 -19.344 1 94.69 92 GLU A N 1
ATOM 773 C CA . GLU A 1 92 ? 7.496 28 -20.125 1 94.69 92 GLU A CA 1
ATOM 774 C C . GLU A 1 92 ? 8.25 27.188 -21.172 1 94.69 92 GLU A C 1
ATOM 776 O O . GLU A 1 92 ? 7.66 26.359 -21.875 1 94.69 92 GLU A O 1
ATOM 781 N N . SER A 1 93 ? 9.516 27.422 -21.25 1 94.81 93 SER A N 1
ATOM 782 C CA . SER A 1 93 ? 10.305 26.688 -22.234 1 94.81 93 SER A CA 1
ATOM 783 C C . SER A 1 93 ? 10.477 25.234 -21.844 1 94.81 93 SER A C 1
ATOM 785 O O . SER A 1 93 ? 10.867 24.406 -22.672 1 94.81 93 SER A O 1
ATOM 787 N N . LYS A 1 94 ? 10.219 24.953 -20.625 1 90.75 94 LYS A N 1
ATOM 788 C CA . LYS A 1 94 ? 10.25 23.594 -20.109 1 90.75 94 LYS A CA 1
ATOM 789 C C . LYS A 1 94 ? 8.867 23.141 -19.672 1 90.75 94 LYS A C 1
ATOM 791 O O . LYS A 1 94 ? 8.07 23.938 -19.156 1 90.75 94 LYS A O 1
ATOM 796 N N . GLY A 1 95 ? 8.555 21.906 -19.906 1 90 95 GLY A N 1
ATOM 797 C CA . GLY A 1 95 ? 7.266 21.359 -19.5 1 90 95 GLY A CA 1
ATOM 798 C C . GLY A 1 95 ? 7.141 21.172 -18 1 90 95 GLY A C 1
ATOM 799 O O . GLY A 1 95 ? 6.035 21.234 -17.453 1 90 95 GLY A O 1
ATOM 800 N N . HIS A 1 96 ? 8.297 20.828 -17.359 1 93.81 96 HIS A N 1
ATOM 801 C CA . HIS A 1 96 ? 8.297 20.625 -15.914 1 93.81 96 HIS A CA 1
ATOM 802 C C . HIS A 1 96 ? 9.609 21.094 -15.289 1 93.81 96 HIS A C 1
ATOM 804 O O . HIS A 1 96 ? 10.633 21.156 -15.969 1 93.81 96 HIS A O 1
ATOM 810 N N . HIS A 1 97 ? 9.438 21.469 -14.07 1 96.06 97 HIS A N 1
ATOM 811 C CA . HIS A 1 97 ? 10.555 21.875 -13.219 1 96.06 97 HIS A CA 1
ATOM 812 C C . HIS A 1 97 ? 10.586 21.047 -11.938 1 96.06 97 HIS A C 1
ATOM 814 O O . HIS A 1 97 ? 9.664 20.281 -11.664 1 96.06 97 HIS A O 1
ATOM 820 N N . THR A 1 98 ? 11.742 21.125 -11.219 1 96.38 98 THR A N 1
ATOM 821 C CA . THR A 1 98 ? 11.844 20.469 -9.922 1 96.38 98 THR A CA 1
ATOM 822 C C . THR A 1 98 ? 12.422 21.422 -8.875 1 96.38 98 THR A C 1
ATOM 824 O O . THR A 1 98 ? 13.445 22.062 -9.117 1 96.38 98 THR A O 1
ATOM 827 N N . ALA A 1 99 ? 11.758 21.562 -7.754 1 97.62 99 ALA A N 1
ATOM 828 C CA . ALA A 1 99 ? 12.227 22.375 -6.637 1 97.62 99 ALA A CA 1
ATOM 829 C C . ALA A 1 99 ? 13.141 21.578 -5.719 1 97.62 99 ALA A C 1
ATOM 831 O O . ALA A 1 99 ? 13.727 22.125 -4.781 1 97.62 99 ALA A O 1
ATOM 832 N N . GLY A 1 100 ? 13.336 20.375 -5.949 1 96.88 100 GLY A N 1
ATOM 833 C CA . GLY A 1 100 ? 14.109 19.438 -5.145 1 96.88 100 GLY A CA 1
ATOM 834 C C . GLY A 1 100 ? 13.727 18 -5.371 1 96.88 100 GLY A C 1
ATOM 835 O O . GLY A 1 100 ? 13.203 17.641 -6.434 1 96.88 100 GLY A O 1
ATOM 836 N N . ASP A 1 101 ? 13.961 17.125 -4.414 1 95.12 101 ASP A N 1
ATOM 837 C CA . ASP A 1 101 ? 13.727 15.688 -4.516 1 95.12 101 ASP A CA 1
ATOM 838 C C . ASP A 1 101 ? 12.25 15.383 -4.734 1 95.12 101 ASP A C 1
ATOM 840 O O . ASP A 1 101 ? 11.445 15.5 -3.809 1 95.12 101 ASP A O 1
ATOM 844 N N . VAL A 1 102 ? 11.844 15.031 -5.91 1 94.5 102 VAL A N 1
ATOM 845 C CA . VAL A 1 102 ? 10.539 14.602 -6.387 1 94.5 102 VAL A CA 1
ATOM 846 C C . VAL A 1 102 ? 9.508 15.703 -6.141 1 94.5 102 VAL A C 1
ATOM 848 O O . VAL A 1 102 ? 8.312 15.43 -6.047 1 94.5 102 VAL A O 1
ATOM 851 N N . ALA A 1 103 ? 9.945 16.906 -5.984 1 97.62 103 ALA A N 1
ATOM 852 C CA . ALA A 1 103 ? 9.07 18.078 -5.891 1 97.62 103 ALA A CA 1
ATOM 853 C C . ALA A 1 103 ? 8.945 18.781 -7.238 1 97.62 103 ALA A C 1
ATOM 855 O O . ALA A 1 103 ? 9.422 19.891 -7.406 1 97.62 103 ALA A O 1
ATOM 856 N N . THR A 1 104 ? 8.203 18.141 -8.156 1 97.44 104 THR A N 1
ATOM 857 C CA . THR A 1 104 ? 8.109 18.609 -9.531 1 97.44 104 THR A CA 1
ATOM 858 C C . THR A 1 104 ? 6.82 19.406 -9.734 1 97.44 104 THR A C 1
ATOM 860 O O . THR A 1 104 ? 5.855 19.25 -8.984 1 97.44 104 THR A O 1
ATOM 863 N N . PHE A 1 105 ? 6.875 20.328 -10.656 1 97.5 105 PHE A N 1
ATOM 864 C CA . PHE A 1 105 ? 5.699 21.125 -10.984 1 97.5 105 PHE A CA 1
ATOM 865 C C . PHE A 1 105 ? 5.812 21.703 -12.383 1 97.5 105 PHE A C 1
ATOM 867 O O . PHE A 1 105 ? 6.914 21.828 -12.922 1 97.5 105 PHE A O 1
ATOM 874 N N . ALA A 1 106 ? 4.734 21.969 -13.031 1 97.5 106 ALA A N 1
ATOM 875 C CA . ALA A 1 106 ? 4.656 22.625 -14.344 1 97.5 106 ALA A CA 1
ATOM 876 C C . ALA A 1 106 ? 4.648 24.141 -14.211 1 97.5 106 ALA A C 1
ATOM 878 O O . ALA A 1 106 ? 4.512 24.672 -13.102 1 97.5 106 ALA A O 1
ATOM 879 N N . PRO A 1 107 ? 4.898 24.828 -15.352 1 97.19 107 PRO A N 1
ATOM 880 C CA . PRO A 1 107 ? 4.758 26.281 -15.289 1 97.19 107 PRO A CA 1
ATOM 881 C C . PRO A 1 107 ? 3.455 26.719 -14.625 1 97.19 107 PRO A C 1
ATOM 883 O O . PRO A 1 107 ? 2.408 26.109 -14.844 1 97.19 107 PRO A O 1
ATOM 886 N N . GLY A 1 108 ? 3.607 27.75 -13.766 1 97.31 108 GLY A N 1
ATOM 887 C CA . GLY A 1 108 ? 2.469 28.172 -12.969 1 97.31 108 GLY A CA 1
ATOM 888 C C . GLY A 1 108 ? 2.436 27.531 -11.586 1 97.31 108 GLY A C 1
ATOM 889 O O . GLY A 1 108 ? 1.556 27.844 -10.781 1 97.31 108 GLY A O 1
ATOM 890 N N . GLY A 1 109 ? 3.434 26.703 -11.32 1 97.69 109 GLY A N 1
ATOM 891 C CA . GLY A 1 109 ? 3.469 25.969 -10.07 1 97.69 109 GLY A CA 1
ATOM 892 C C . GLY A 1 109 ? 3.65 26.859 -8.859 1 97.69 109 GLY A C 1
ATOM 893 O O . GLY A 1 109 ? 3.139 26.562 -7.773 1 97.69 109 GLY A O 1
ATOM 894 N N . TYR A 1 110 ? 4.336 27.984 -9.047 1 98.38 110 TYR A N 1
ATOM 895 C CA . TYR A 1 110 ? 4.5 28.938 -7.953 1 98.38 110 TYR A CA 1
ATOM 896 C C . TYR A 1 110 ? 3.152 29.5 -7.516 1 98.38 110 TYR A C 1
ATOM 898 O O . TYR A 1 110 ? 2.881 29.625 -6.32 1 98.38 110 TYR A O 1
ATOM 906 N N . GLU A 1 111 ? 2.359 29.828 -8.469 1 98.31 111 GLU A N 1
ATOM 907 C CA . GLU A 1 111 ? 1.061 30.438 -8.188 1 98.31 111 GLU A CA 1
ATOM 908 C C . GLU A 1 111 ? 0.177 29.484 -7.383 1 98.31 111 GLU A C 1
ATOM 910 O O . GLU A 1 111 ? -0.445 29.891 -6.398 1 98.31 111 GLU A O 1
ATOM 915 N N . ILE A 1 112 ? 0.17 28.25 -7.719 1 98.69 112 ILE A N 1
ATOM 916 C CA . ILE A 1 112 ? -0.676 27.281 -7.031 1 98.69 112 ILE A CA 1
ATOM 917 C C . ILE A 1 112 ? -0.097 26.984 -5.648 1 98.69 112 ILE A C 1
ATOM 919 O O . ILE A 1 112 ? -0.837 26.875 -4.668 1 98.69 112 ILE A O 1
ATOM 923 N N . ALA A 1 113 ? 1.255 26.844 -5.562 1 98.81 113 ALA A N 1
ATOM 924 C CA . ALA A 1 113 ? 1.908 26.562 -4.289 1 98.81 113 ALA A CA 1
ATOM 925 C C . ALA A 1 113 ? 1.723 27.719 -3.305 1 98.81 113 ALA A C 1
ATOM 927 O O . ALA A 1 113 ? 1.507 27.484 -2.111 1 98.81 113 ALA A O 1
ATOM 928 N N . SER A 1 114 ? 1.839 28.969 -3.812 1 98.88 114 SER A N 1
ATOM 929 C CA . SER A 1 114 ? 1.632 30.125 -2.943 1 98.88 114 SER A CA 1
ATOM 930 C C . SER A 1 114 ? 0.174 30.234 -2.512 1 98.88 114 SER A C 1
ATOM 932 O O . SER A 1 114 ? -0.119 30.719 -1.413 1 98.88 114 SER A O 1
ATOM 934 N N . LEU A 1 115 ? -0.718 29.781 -3.381 1 98.88 115 LEU A N 1
ATOM 935 C CA . LEU A 1 115 ? -2.133 29.75 -3.029 1 98.88 115 LEU A CA 1
ATOM 936 C C . LEU A 1 115 ? -2.383 28.766 -1.89 1 98.88 115 LEU A C 1
ATOM 938 O O . LEU A 1 115 ? -3.189 29.031 -0.998 1 98.88 115 LEU A O 1
ATOM 942 N N . ALA A 1 116 ? -1.707 27.625 -1.916 1 98.88 116 ALA A N 1
ATOM 943 C CA . ALA A 1 116 ? -1.814 26.625 -0.854 1 98.88 116 ALA A CA 1
ATOM 944 C C . ALA A 1 116 ? -1.289 27.172 0.469 1 98.88 116 ALA A C 1
ATOM 946 O O . ALA A 1 116 ? -1.954 27.062 1.502 1 98.88 116 ALA A O 1
ATOM 947 N N . ALA A 1 117 ? -0.135 27.797 0.411 1 98.94 117 ALA A N 1
ATOM 948 C CA . ALA A 1 117 ? 0.447 28.391 1.605 1 98.94 117 ALA A CA 1
ATOM 949 C C . ALA A 1 117 ? -0.444 29.516 2.145 1 98.94 117 ALA A C 1
ATOM 951 O O . ALA A 1 117 ? -0.654 29.609 3.355 1 98.94 117 ALA A O 1
ATOM 952 N N . GLY A 1 118 ? -0.935 30.312 1.23 1 98.94 118 GLY A N 1
ATOM 953 C CA . GLY A 1 118 ? -1.846 31.375 1.635 1 98.94 118 GLY A CA 1
ATOM 954 C C . GLY A 1 118 ? -3.15 30.859 2.207 1 98.94 118 GLY A C 1
ATOM 955 O O . GLY A 1 118 ? -3.742 31.484 3.09 1 98.94 118 GLY A O 1
ATOM 956 N N . GLY A 1 119 ? -3.625 29.703 1.629 1 98.88 119 GLY A N 1
ATOM 957 C CA . GLY A 1 119 ? -4.793 29.047 2.199 1 98.88 119 GLY A CA 1
ATOM 958 C C . GLY A 1 119 ? -4.598 28.625 3.645 1 98.88 119 GLY A C 1
ATOM 959 O O . GLY A 1 119 ? -5.504 28.781 4.469 1 98.88 119 GLY A O 1
ATOM 960 N N . ALA A 1 120 ? -3.432 28.125 3.957 1 98.88 120 ALA A N 1
ATOM 961 C CA . ALA A 1 120 ? -3.096 27.766 5.332 1 98.88 120 ALA A CA 1
ATOM 962 C C . ALA A 1 120 ? -3.16 28.984 6.25 1 98.88 120 ALA A C 1
ATOM 964 O O . ALA A 1 120 ? -3.656 28.891 7.375 1 98.88 120 ALA A O 1
ATOM 965 N N . ILE A 1 121 ? -2.684 30.125 5.785 1 98.94 121 ILE A N 1
ATOM 966 C CA . ILE A 1 121 ? -2.713 31.359 6.555 1 98.94 121 ILE A CA 1
ATOM 967 C C . ILE A 1 121 ? -4.16 31.797 6.793 1 98.94 121 ILE A C 1
ATOM 969 O O . ILE A 1 121 ? -4.543 32.125 7.918 1 98.94 121 ILE A O 1
ATOM 973 N N . VAL A 1 122 ? -4.969 31.734 5.719 1 98.88 122 VAL A N 1
ATOM 974 C CA . VAL A 1 122 ? -6.359 32.188 5.797 1 98.88 122 VAL A CA 1
ATOM 975 C C . VAL A 1 122 ? -7.105 31.344 6.844 1 98.88 122 VAL A C 1
ATOM 977 O O . VAL A 1 122 ? -7.809 31.906 7.691 1 98.88 122 VAL A O 1
ATOM 980 N N . ALA A 1 123 ? -6.941 30.047 6.801 1 98.88 123 ALA A N 1
ATOM 981 C CA . ALA A 1 123 ? -7.609 29.172 7.758 1 98.88 123 ALA A CA 1
ATOM 982 C C . ALA A 1 123 ? -7.156 29.453 9.188 1 98.88 123 ALA A C 1
ATOM 984 O O . ALA A 1 123 ? -7.973 29.516 10.102 1 98.88 123 ALA A O 1
ATOM 985 N N . THR A 1 124 ? -5.891 29.656 9.336 1 98.88 124 THR A N 1
ATOM 986 C CA . THR A 1 124 ? -5.316 29.922 10.648 1 98.88 124 THR A CA 1
ATOM 987 C C . THR A 1 124 ? -5.805 31.266 11.195 1 98.88 124 THR A C 1
ATOM 989 O O . THR A 1 124 ? -6.184 31.359 12.359 1 98.88 124 THR A O 1
ATOM 992 N N . GLU A 1 125 ? -5.871 32.281 10.375 1 98.38 125 GLU A N 1
ATOM 993 C CA . GLU A 1 125 ? -6.332 33.594 10.781 1 98.38 125 GLU A CA 1
ATOM 994 C C . GLU A 1 125 ? -7.793 33.562 11.211 1 98.38 125 GLU A C 1
ATOM 996 O O . GLU A 1 125 ? -8.164 34.188 12.203 1 98.38 125 GLU A O 1
ATOM 1001 N N . ALA A 1 126 ? -8.547 32.875 10.438 1 98.12 126 ALA A N 1
ATOM 1002 C CA . ALA A 1 126 ? -9.969 32.781 10.766 1 98.12 126 ALA A CA 1
ATOM 1003 C C . ALA A 1 126 ? -10.18 32.188 12.156 1 98.12 126 ALA A C 1
ATOM 1005 O O . ALA A 1 126 ? -11.07 32.625 12.891 1 98.12 126 ALA A O 1
ATOM 1006 N N . VAL A 1 127 ? -9.383 31.234 12.508 1 98.44 127 VAL A N 1
ATOM 1007 C CA . VAL A 1 127 ? -9.469 30.594 13.812 1 98.44 127 VAL A CA 1
ATOM 1008 C C . VAL A 1 127 ? -8.93 31.516 14.898 1 98.44 127 VAL A C 1
ATOM 1010 O O . VAL A 1 127 ? -9.539 31.672 15.953 1 98.44 127 VAL A O 1
ATOM 1013 N N . LEU A 1 128 ? -7.812 32.188 14.633 1 98 128 LEU A N 1
ATOM 1014 C CA . LEU A 1 128 ? -7.168 33.062 15.617 1 98 128 LEU A CA 1
ATOM 1015 C C . LEU A 1 128 ? -8.008 34.281 15.891 1 98 128 LEU A C 1
ATOM 1017 O O . LEU A 1 128 ? -7.996 34.812 17 1 98 128 LEU A O 1
ATOM 1021 N N . ARG A 1 129 ? -8.766 34.75 14.914 1 96.5 129 ARG A N 1
ATOM 1022 C CA . ARG A 1 129 ? -9.609 35.938 15.062 1 96.5 129 ARG A CA 1
ATOM 1023 C C . ARG A 1 129 ? -10.93 35.562 15.727 1 96.5 129 ARG A C 1
ATOM 1025 O O . ARG A 1 129 ? -11.758 36.469 15.992 1 96.5 129 ARG A O 1
ATOM 1032 N N . GLY A 1 130 ? -11.133 34.281 15.961 1 95.69 130 GLY A N 1
ATOM 1033 C CA . GLY A 1 130 ? -12.344 33.875 16.625 1 95.69 130 GLY A CA 1
ATOM 1034 C C . GLY A 1 130 ? -13.539 33.75 15.703 1 95.69 130 GLY A C 1
ATOM 1035 O O . GLY A 1 130 ? -14.672 33.562 16.156 1 95.69 130 GLY A O 1
ATOM 1036 N N . GLU A 1 131 ? -13.289 33.875 14.383 1 95.69 131 GLU A N 1
ATOM 1037 C CA . GLU A 1 131 ? -14.359 33.719 13.406 1 95.69 131 GLU A CA 1
ATOM 1038 C C . GLU A 1 131 ? -14.82 32.281 13.297 1 95.69 131 GLU A C 1
ATOM 1040 O O . GLU A 1 131 ? -15.992 32.031 12.992 1 95.69 131 GLU A O 1
ATOM 1045 N N . LEU A 1 132 ? -13.914 31.406 13.477 1 97.06 132 LEU A N 1
ATOM 1046 C CA . LEU A 1 132 ? -14.156 29.969 13.445 1 97.06 132 LEU A CA 1
ATOM 1047 C C . LEU A 1 132 ? -13.539 29.281 14.656 1 97.06 132 LEU A C 1
ATOM 1049 O O . LEU A 1 132 ? -12.555 29.781 15.219 1 97.06 132 LEU A O 1
ATOM 1053 N N . ARG A 1 133 ? -14.164 28.281 15.078 1 95.94 133 ARG A N 1
ATOM 1054 C CA . ARG A 1 133 ? -13.602 27.484 16.172 1 95.94 133 ARG A CA 1
ATOM 1055 C C . ARG A 1 133 ? -12.383 26.703 15.711 1 95.94 133 ARG A C 1
ATOM 1057 O O . ARG A 1 133 ? -11.383 26.625 16.422 1 95.94 133 ARG A O 1
ATOM 1064 N N . ASN A 1 134 ? -12.508 26.031 14.594 1 98.62 134 ASN A N 1
ATOM 1065 C CA . ASN A 1 134 ? -11.469 25.25 13.945 1 98.62 134 ASN A CA 1
ATOM 1066 C C . ASN A 1 134 ? -11.648 25.219 12.43 1 98.62 134 ASN A C 1
ATOM 1068 O O . ASN A 1 134 ? -12.594 25.812 11.898 1 98.62 134 ASN A O 1
ATOM 1072 N N . ALA A 1 135 ? -10.625 24.594 11.742 1 98.88 135 ALA A N 1
ATOM 1073 C CA . ALA A 1 135 ? -10.727 24.578 10.281 1 98.88 135 ALA A CA 1
ATOM 1074 C C . ALA A 1 135 ? -9.938 23.422 9.688 1 98.88 135 ALA A C 1
ATOM 1076 O O . ALA A 1 135 ? -8.984 22.938 10.297 1 98.88 135 ALA A O 1
ATOM 1077 N N . TYR A 1 136 ? -10.414 22.953 8.547 1 98.88 136 TYR A N 1
ATOM 1078 C CA . TYR A 1 136 ? -9.688 22.016 7.684 1 98.88 136 TYR A CA 1
ATOM 1079 C C . TYR A 1 136 ? -9.375 22.656 6.34 1 98.88 136 TYR A C 1
ATOM 1081 O O . TYR A 1 136 ? -10.273 23.094 5.621 1 98.88 136 TYR A O 1
ATOM 1089 N N . ALA A 1 137 ? -8.109 22.734 6.031 1 98.94 137 ALA A N 1
ATOM 1090 C CA . ALA A 1 137 ? -7.691 23.25 4.734 1 98.94 137 ALA A CA 1
ATOM 1091 C C . ALA A 1 137 ? -7.25 22.125 3.801 1 98.94 137 ALA A C 1
ATOM 1093 O O . ALA A 1 137 ? -6.207 21.516 4.016 1 98.94 137 ALA A O 1
ATOM 1094 N N . LEU A 1 138 ? -8.016 21.844 2.75 1 98.81 138 LEU A N 1
ATOM 1095 C CA . LEU A 1 138 ? -7.664 20.891 1.706 1 98.81 138 LEU A CA 1
ATOM 1096 C C . LEU A 1 138 ? -6.746 21.531 0.67 1 98.81 138 LEU A C 1
ATOM 1098 O O . LEU A 1 138 ? -7.191 21.875 -0.426 1 98.81 138 LEU A O 1
ATOM 1102 N N . VAL A 1 139 ? -5.496 21.594 1.032 1 98.69 139 VAL A N 1
ATOM 1103 C CA . VAL A 1 139 ? -4.547 22.297 0.175 1 98.69 139 VAL A CA 1
ATOM 1104 C C . VAL A 1 139 ? -3.754 21.281 -0.655 1 98.69 139 VAL A C 1
ATOM 1106 O O . VAL A 1 139 ? -3.643 20.109 -0.282 1 98.69 139 VAL A O 1
ATOM 1109 N N . ARG A 1 140 ? -3.227 21.719 -1.709 1 98.44 140 ARG A N 1
ATOM 1110 C CA . ARG A 1 140 ? -2.354 21.031 -2.652 1 98.44 140 ARG A CA 1
ATOM 1111 C C . ARG A 1 140 ? -1.51 22.016 -3.445 1 98.44 140 ARG A C 1
ATOM 1113 O O . ARG A 1 140 ? -2.031 23 -3.971 1 98.44 140 ARG A O 1
ATOM 1120 N N . PRO A 1 141 ? -0.218 21.75 -3.629 1 98.31 141 PRO A N 1
ATOM 1121 C CA . PRO A 1 141 ? 0.55 20.594 -3.186 1 98.31 141 PRO A CA 1
ATOM 1122 C C . PRO A 1 141 ? 0.706 20.531 -1.669 1 98.31 141 PRO A C 1
ATOM 1124 O O . PRO A 1 141 ? 0.457 21.516 -0.978 1 98.31 141 PRO A O 1
ATOM 1127 N N . PRO A 1 142 ? 1.021 19.297 -1.149 1 98.56 142 PRO A N 1
ATOM 1128 C CA . PRO A 1 142 ? 1.351 19.203 0.274 1 98.56 142 PRO A CA 1
ATOM 1129 C C . PRO A 1 142 ? 2.604 19.984 0.648 1 98.56 142 PRO A C 1
ATOM 1131 O O . PRO A 1 142 ? 3.252 20.562 -0.223 1 98.56 142 PRO A O 1
ATOM 1134 N N . GLY A 1 143 ? 2.918 20 2.002 1 98.75 143 GLY A N 1
ATOM 1135 C CA . GLY A 1 143 ? 3.934 20.984 2.316 1 98.75 143 GLY A CA 1
ATOM 1136 C C . GLY A 1 143 ? 4.965 20.484 3.309 1 98.75 143 GLY A C 1
ATOM 1137 O O . GLY A 1 143 ? 6.098 20.969 3.332 1 98.75 143 GLY A O 1
ATOM 1138 N N . HIS A 1 144 ? 4.766 19.422 4.125 1 98.75 144 HIS A N 1
ATOM 1139 C CA . HIS A 1 144 ? 5.473 19.203 5.379 1 98.75 144 HIS A CA 1
ATOM 1140 C C . HIS A 1 144 ? 6.883 18.672 5.137 1 98.75 144 HIS A C 1
ATOM 1142 O O . HIS A 1 144 ? 7.703 18.625 6.059 1 98.75 144 HIS A O 1
ATOM 1148 N N . HIS A 1 145 ? 7.215 18.422 3.861 1 98.88 145 HIS A N 1
ATOM 1149 C CA . HIS A 1 145 ? 8.562 17.969 3.543 1 98.88 145 HIS A CA 1
ATOM 1150 C C . HIS A 1 145 ? 9.438 19.125 3.07 1 98.88 145 HIS A C 1
ATOM 1152 O O . HIS A 1 145 ? 10.664 19.016 3.01 1 98.88 145 HIS A O 1
ATOM 1158 N N . ALA A 1 146 ? 8.859 20.234 2.59 1 98.88 146 ALA A N 1
ATOM 1159 C CA . ALA A 1 146 ? 9.625 21.344 2.027 1 98.88 146 ALA A CA 1
ATOM 1160 C C . ALA A 1 146 ? 10.586 21.922 3.059 1 98.88 146 ALA A C 1
ATOM 1162 O O . ALA A 1 146 ? 10.18 22.281 4.164 1 98.88 146 ALA A O 1
ATOM 1163 N N . GLU A 1 147 ? 11.812 21.969 2.727 1 98.69 147 GLU A N 1
ATOM 1164 C CA . GLU A 1 147 ? 12.867 22.547 3.557 1 98.69 147 GLU A CA 1
ATOM 1165 C C . GLU A 1 147 ? 12.969 24.062 3.34 1 98.69 147 GLU A C 1
ATOM 1167 O O . GLU A 1 147 ? 12.281 24.625 2.484 1 98.69 147 GLU A O 1
ATOM 1172 N N . ARG A 1 148 ? 13.797 24.672 4.125 1 98.5 148 ARG A N 1
ATOM 1173 C CA . ARG A 1 148 ? 13.961 26.125 4.051 1 98.5 148 ARG A CA 1
ATOM 1174 C C . ARG A 1 148 ? 14.422 26.547 2.658 1 98.5 148 ARG A C 1
ATOM 1176 O O . ARG A 1 148 ? 14.016 27.594 2.162 1 98.5 148 ARG A O 1
ATOM 1183 N N . ASP A 1 149 ? 15.305 25.672 2.021 1 98.69 149 ASP A N 1
ATOM 1184 C CA . ASP A 1 149 ? 15.945 26.172 0.811 1 98.69 149 ASP A CA 1
ATOM 1185 C C . ASP A 1 149 ? 15.664 25.266 -0.38 1 98.69 149 ASP A C 1
ATOM 1187 O O . ASP A 1 149 ? 16.219 25.453 -1.463 1 98.69 149 ASP A O 1
ATOM 1191 N N . HIS A 1 150 ? 14.875 24.266 -0.247 1 98.69 150 HIS A N 1
ATOM 1192 C CA . HIS A 1 150 ? 14.523 23.391 -1.36 1 98.69 150 HIS A CA 1
ATOM 1193 C C . HIS A 1 150 ? 13.234 22.625 -1.072 1 98.69 150 HIS A C 1
ATOM 1195 O O . HIS A 1 150 ? 12.867 22.438 0.09 1 98.69 150 HIS A O 1
ATOM 1201 N N . GLY A 1 151 ? 12.555 22.25 -2.148 1 98.44 151 GLY A N 1
ATOM 1202 C CA . GLY A 1 151 ? 11.422 21.344 -2.045 1 98.44 151 GLY A CA 1
ATOM 1203 C C . GLY A 1 151 ? 11.828 19.891 -1.933 1 98.44 151 GLY A C 1
ATOM 1204 O O . GLY A 1 151 ? 12.984 19.531 -2.201 1 98.44 151 GLY A O 1
ATOM 1205 N N . MET A 1 152 ? 10.883 19.094 -1.465 1 97.62 152 MET A N 1
ATOM 1206 C CA . MET A 1 152 ? 11.133 17.672 -1.336 1 97.62 152 MET A CA 1
ATOM 1207 C C . MET A 1 152 ? 9.828 16.906 -1.107 1 97.62 152 MET A C 1
ATOM 1209 O O . MET A 1 152 ? 8.875 17.453 -0.538 1 97.62 152 MET A O 1
ATOM 1213 N N . GLY A 1 153 ? 9.766 15.664 -1.513 1 97.31 153 GLY A N 1
ATOM 1214 C CA . GLY A 1 153 ? 8.602 14.844 -1.231 1 97.31 153 GLY A CA 1
ATOM 1215 C C . GLY A 1 153 ? 7.301 15.469 -1.687 1 97.31 153 GLY A C 1
ATOM 1216 O O . GLY A 1 153 ? 6.355 15.594 -0.901 1 97.31 153 GLY A O 1
ATOM 1217 N N . PHE A 1 154 ? 7.277 16.016 -2.871 1 98.19 154 PHE A N 1
ATOM 1218 C CA . PHE A 1 154 ? 6.105 16.594 -3.529 1 98.19 154 PHE A CA 1
ATOM 1219 C C . PHE A 1 154 ? 5.797 17.969 -2.984 1 98.19 154 PHE A C 1
ATOM 1221 O O . PHE A 1 154 ? 4.84 18.625 -3.418 1 98.19 154 PHE A O 1
ATOM 1228 N N . CYS A 1 155 ? 6.578 18.438 -1.99 1 98.75 155 CYS A N 1
ATOM 1229 C CA . CYS A 1 155 ? 6.316 19.688 -1.285 1 98.75 155 CYS A CA 1
ATOM 1230 C C . CYS A 1 155 ? 7.195 20.812 -1.822 1 98.75 155 CYS A C 1
ATOM 1232 O O . CYS A 1 155 ? 8.422 20.688 -1.847 1 98.75 155 CYS A O 1
ATOM 1234 N N . ILE A 1 156 ? 6.551 21.844 -2.229 1 98.81 156 ILE A N 1
ATOM 1235 C CA . ILE A 1 156 ? 7.27 23 -2.76 1 98.81 156 ILE A CA 1
ATOM 1236 C C . ILE A 1 156 ? 7.457 24.047 -1.658 1 98.81 156 ILE A C 1
ATOM 1238 O O . ILE A 1 156 ? 8.586 24.438 -1.352 1 98.81 156 ILE A O 1
ATOM 1242 N N . PHE A 1 157 ? 6.359 24.484 -1.064 1 98.94 157 PHE A N 1
ATOM 1243 C CA . PHE A 1 157 ? 6.383 25.328 0.128 1 98.94 157 PHE A CA 1
ATOM 1244 C C . PHE A 1 157 ? 5.797 24.578 1.323 1 98.94 157 PHE A C 1
ATOM 1246 O O . PHE A 1 157 ? 4.957 23.703 1.159 1 98.94 157 PHE A O 1
ATOM 1253 N N . ASN A 1 158 ? 6.297 24.891 2.488 1 98.94 158 ASN A N 1
ATOM 1254 C CA . ASN A 1 158 ? 5.836 24.25 3.713 1 98.94 158 ASN A CA 1
ATOM 1255 C C . ASN A 1 158 ? 4.605 24.938 4.285 1 98.94 158 ASN A C 1
ATOM 1257 O O . ASN A 1 158 ? 4.727 25.828 5.129 1 98.94 158 ASN A O 1
ATOM 1261 N N . ASN A 1 159 ? 3.434 24.453 3.926 1 98.94 159 ASN A N 1
ATOM 1262 C CA . ASN A 1 159 ? 2.17 25.125 4.234 1 98.94 159 ASN A CA 1
ATOM 1263 C C . ASN A 1 159 ? 1.971 25.266 5.738 1 98.94 159 ASN A C 1
ATOM 1265 O O . ASN A 1 159 ? 1.619 26.344 6.219 1 98.94 159 ASN A O 1
ATOM 1269 N N . VAL A 1 160 ? 2.199 24.188 6.508 1 98.94 160 VAL A N 1
ATOM 1270 C CA . VAL A 1 160 ? 1.938 24.219 7.945 1 98.94 160 VAL A CA 1
ATOM 1271 C C . VAL A 1 160 ? 2.947 25.125 8.641 1 98.94 160 VAL A C 1
ATOM 1273 O O . VAL A 1 160 ? 2.602 25.844 9.578 1 98.94 160 VAL A O 1
ATOM 1276 N N . ALA A 1 161 ? 4.164 25.094 8.164 1 98.94 161 ALA A N 1
ATOM 1277 C CA . ALA A 1 161 ? 5.18 25.969 8.75 1 98.94 161 ALA A CA 1
ATOM 1278 C C . ALA A 1 161 ? 4.875 27.438 8.453 1 98.94 161 ALA A C 1
ATOM 1280 O O . ALA A 1 161 ? 5.102 28.312 9.297 1 98.94 161 ALA A O 1
ATOM 1281 N N . VAL A 1 162 ? 4.422 27.719 7.254 1 98.94 162 VAL A N 1
ATOM 1282 C CA . VAL A 1 162 ? 4.047 29.078 6.883 1 98.94 162 VAL A CA 1
ATOM 1283 C C . VAL A 1 162 ? 2.928 29.578 7.797 1 98.94 162 VAL A C 1
ATOM 1285 O O . VAL A 1 162 ? 2.967 30.703 8.281 1 98.94 162 VAL A O 1
ATOM 1288 N N . ALA A 1 163 ? 1.957 28.734 8.047 1 98.94 163 ALA A N 1
ATOM 1289 C CA . ALA A 1 163 ? 0.86 29.078 8.945 1 98.94 163 ALA A CA 1
ATOM 1290 C C . ALA A 1 163 ? 1.369 29.328 10.359 1 98.94 163 ALA A C 1
ATOM 1292 O O . ALA A 1 163 ? 0.975 30.297 11.008 1 98.94 163 ALA A O 1
ATOM 1293 N N . ALA A 1 164 ? 2.219 28.438 10.859 1 98.94 164 ALA A N 1
ATOM 1294 C CA . ALA A 1 164 ? 2.77 28.562 12.203 1 98.94 164 ALA A CA 1
ATOM 1295 C C . ALA A 1 164 ? 3.576 29.844 12.344 1 98.94 164 ALA A C 1
ATOM 1297 O O . ALA A 1 164 ? 3.41 30.594 13.32 1 98.94 164 ALA A O 1
ATOM 1298 N N . ALA A 1 165 ? 4.43 30.109 11.367 1 98.88 165 ALA A N 1
ATOM 1299 C CA . ALA A 1 165 ? 5.266 31.312 11.398 1 98.88 165 ALA A CA 1
ATOM 1300 C C . ALA A 1 165 ? 4.41 32.562 11.359 1 98.88 165 ALA A C 1
ATOM 1302 O O . ALA A 1 165 ? 4.746 33.594 11.992 1 98.88 165 ALA A O 1
ATOM 1303 N N . HIS A 1 166 ? 3.398 32.531 10.562 1 98.69 166 HIS A N 1
ATOM 1304 C CA . HIS A 1 166 ? 2.484 33.656 10.5 1 98.69 166 HIS A CA 1
ATOM 1305 C C . HIS A 1 166 ? 1.82 33.906 11.852 1 98.69 166 HIS A C 1
ATOM 1307 O O . HIS A 1 166 ? 1.679 35.062 12.281 1 98.69 166 HIS A O 1
ATOM 1313 N N . ALA A 1 167 ? 1.38 32.844 12.523 1 98.75 167 ALA A N 1
ATOM 1314 C CA . ALA A 1 167 ? 0.763 32.969 13.844 1 98.75 167 ALA A CA 1
ATOM 1315 C C . ALA A 1 167 ? 1.723 33.594 14.836 1 98.75 167 ALA A C 1
ATOM 1317 O O . ALA A 1 167 ? 1.312 34.438 15.664 1 98.75 167 ALA A O 1
ATOM 1318 N N . LEU A 1 168 ? 2.977 33.25 14.773 1 98.44 168 LEU A N 1
ATOM 1319 C CA . LEU A 1 168 ? 3.998 33.812 15.656 1 98.44 168 LEU A CA 1
ATOM 1320 C C . LEU A 1 168 ? 4.234 35.281 15.352 1 98.44 168 LEU A C 1
ATOM 1322 O O . LEU A 1 168 ? 4.238 36.094 16.25 1 98.44 168 LEU A O 1
ATOM 1326 N N . ALA A 1 169 ? 4.336 35.594 14.102 1 98.19 169 ALA A N 1
ATOM 1327 C CA . ALA A 1 169 ? 4.773 36.906 13.688 1 98.19 169 ALA A CA 1
ATOM 1328 C C . ALA A 1 169 ? 3.619 37.906 13.734 1 98.19 169 ALA A C 1
ATOM 1330 O O . ALA A 1 169 ? 3.766 39.031 14.258 1 98.19 169 ALA A O 1
ATOM 1331 N N . ALA A 1 170 ? 2.545 37.594 13.188 1 97.25 170 ALA A N 1
ATOM 1332 C CA . ALA A 1 170 ? 1.445 38.531 12.992 1 97.25 170 ALA A CA 1
ATOM 1333 C C . ALA A 1 170 ? 0.536 38.562 14.219 1 97.25 170 ALA A C 1
ATOM 1335 O O . ALA A 1 170 ? -0.105 39.594 14.492 1 97.25 170 ALA A O 1
ATOM 1336 N N . HIS A 1 171 ? 0.504 37.5 14.984 1 97.25 171 HIS A N 1
ATOM 1337 C CA . HIS A 1 171 ? -0.44 37.438 16.094 1 97.25 171 HIS A CA 1
ATOM 1338 C C . HIS A 1 171 ? 0.286 37.344 17.438 1 97.25 171 HIS A C 1
ATOM 1340 O O . HIS A 1 171 ? -0.347 37.375 18.484 1 97.25 171 HIS A O 1
ATOM 1346 N N . GLY A 1 172 ? 1.552 37.188 17.422 1 97.5 172 GLY A N 1
ATOM 1347 C CA . GLY A 1 172 ? 2.365 37.281 18.625 1 97.5 172 GLY A CA 1
ATOM 1348 C C . GLY A 1 172 ? 2.238 36.062 19.516 1 97.5 172 GLY A C 1
ATOM 1349 O O . GLY A 1 172 ? 2.443 36.156 20.719 1 97.5 172 GLY A O 1
ATOM 1350 N N . LEU A 1 173 ? 1.853 34.938 18.906 1 98.19 173 LEU A N 1
ATOM 1351 C CA . LEU A 1 173 ? 1.773 33.719 19.703 1 98.19 173 LEU A CA 1
ATOM 1352 C C . LEU A 1 173 ? 3.154 33.281 20.203 1 98.19 173 LEU A C 1
ATOM 1354 O O . LEU A 1 173 ? 4.16 33.562 19.547 1 98.19 173 LEU A O 1
ATOM 1358 N N . LYS A 1 174 ? 3.178 32.625 21.344 1 97.5 174 LYS A N 1
ATOM 1359 C CA . LYS A 1 174 ? 4.441 32.219 21.953 1 97.5 174 LYS A CA 1
ATOM 1360 C C . LYS A 1 174 ? 4.57 30.688 21.969 1 97.5 174 LYS A C 1
ATOM 1362 O O . LYS A 1 174 ? 5.672 30.156 22.141 1 97.5 174 LYS A O 1
ATOM 1367 N N . ARG A 1 175 ? 3.432 30.031 21.844 1 98.56 175 ARG A N 1
ATOM 1368 C CA . ARG A 1 175 ? 3.428 28.562 21.859 1 98.56 175 ARG A CA 1
ATOM 1369 C C . ARG A 1 175 ? 2.502 28 20.797 1 98.56 175 ARG A C 1
ATOM 1371 O O . ARG A 1 175 ? 1.288 27.938 21 1 98.56 175 ARG A O 1
ATOM 1378 N N . VAL A 1 176 ? 3.059 27.547 19.734 1 98.94 176 VAL A N 1
ATOM 1379 C CA . VAL A 1 176 ? 2.32 26.859 18.672 1 98.94 176 VAL A CA 1
ATOM 1380 C C . VAL A 1 176 ? 2.73 25.391 18.625 1 98.94 176 VAL A C 1
ATOM 1382 O O . VAL A 1 176 ? 3.916 25.062 18.719 1 98.94 176 VAL A O 1
ATOM 1385 N N . ALA A 1 177 ? 1.796 24.438 18.578 1 98.94 177 ALA A N 1
ATOM 1386 C CA . ALA A 1 177 ? 2.107 23.031 18.406 1 98.94 177 ALA A CA 1
ATOM 1387 C C . ALA A 1 177 ? 1.681 22.531 17.031 1 98.94 177 ALA A C 1
ATOM 1389 O O . ALA A 1 177 ? 0.637 22.938 16.516 1 98.94 177 ALA A O 1
ATOM 1390 N N . ILE A 1 178 ? 2.4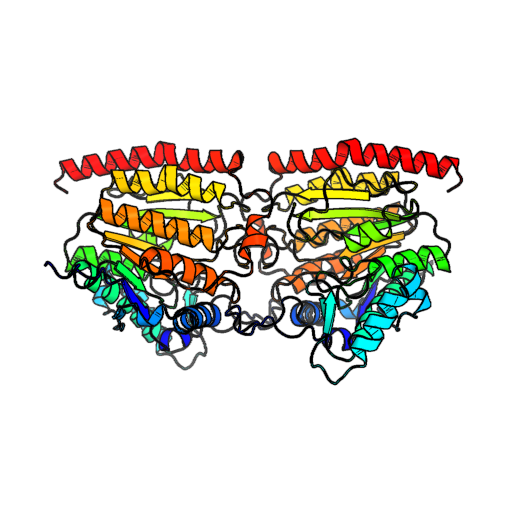94 21.75 16.406 1 99 178 ILE A N 1
ATOM 1391 C CA . ILE A 1 178 ? 2.195 21.062 15.164 1 99 178 ILE A CA 1
ATOM 1392 C C . ILE A 1 178 ? 2.248 19.547 15.375 1 99 178 ILE A C 1
ATOM 1394 O O . ILE A 1 178 ? 3.283 19 15.766 1 99 178 ILE A O 1
ATOM 1398 N N . VAL A 1 179 ? 1.154 18.859 15.219 1 99 179 VAL A N 1
ATOM 1399 C CA . VAL A 1 179 ? 1.107 17.391 15.242 1 99 179 VAL A CA 1
ATOM 1400 C C . VAL A 1 179 ? 0.982 16.859 13.82 1 99 179 VAL A C 1
ATOM 1402 O O . VAL A 1 179 ? 0.075 17.25 13.078 1 99 179 VAL A O 1
ATOM 1405 N N . ASP A 1 180 ? 1.917 16.047 13.422 1 98.94 180 ASP A N 1
ATOM 1406 C CA . ASP A 1 180 ? 2 15.469 12.086 1 98.94 180 ASP A CA 1
ATOM 1407 C C . ASP A 1 180 ? 1.717 13.969 12.125 1 98.94 180 ASP A C 1
ATOM 1409 O O . ASP A 1 180 ? 2.543 13.188 12.609 1 98.94 180 ASP A O 1
ATOM 1413 N N . PHE A 1 181 ? 0.486 13.531 11.617 1 98.81 181 PHE A N 1
ATOM 1414 C CA . PHE A 1 181 ? 0.233 12.102 11.594 1 98.81 181 PHE A CA 1
ATOM 1415 C C . PHE A 1 181 ? 0.288 11.562 10.164 1 98.81 181 PHE A C 1
ATOM 1417 O O . PHE A 1 181 ? -0.308 10.523 9.859 1 98.81 181 PHE A O 1
ATOM 1424 N N . ASP A 1 182 ? 0.891 12.398 9.211 1 98.81 182 ASP A N 1
ATOM 1425 C CA . ASP A 1 182 ? 1.333 11.828 7.945 1 98.81 182 ASP A CA 1
ATOM 1426 C C . ASP A 1 182 ? 2.348 10.711 8.172 1 98.81 182 ASP A C 1
ATOM 1428 O O . ASP A 1 182 ? 3.217 10.82 9.039 1 98.81 182 ASP A O 1
ATOM 1432 N N . VAL A 1 183 ? 2.309 9.688 7.34 1 98.81 183 VAL A N 1
ATOM 1433 C CA . VAL A 1 183 ? 3.109 8.492 7.582 1 98.81 183 VAL A CA 1
ATOM 1434 C C . VAL A 1 183 ? 4.582 8.789 7.309 1 98.81 183 VAL A C 1
ATOM 1436 O O . VAL A 1 183 ? 5.465 8.078 7.789 1 98.81 183 VAL A O 1
ATOM 1439 N N . HIS A 1 184 ? 4.883 9.742 6.504 1 98.75 184 HIS A N 1
ATOM 1440 C CA . HIS A 1 184 ? 6.246 10.172 6.23 1 98.75 184 HIS A CA 1
ATOM 1441 C C . HIS A 1 184 ? 6.688 11.25 7.219 1 98.75 184 HIS A C 1
ATOM 1443 O O . HIS A 1 184 ? 5.914 12.156 7.539 1 98.75 184 HIS A O 1
ATOM 1449 N N . HIS A 1 185 ? 7.883 11.148 7.66 1 98.75 185 HIS A N 1
ATOM 1450 C CA . HIS A 1 185 ? 8.422 12.102 8.625 1 98.75 185 HIS A CA 1
ATOM 1451 C C . HIS A 1 185 ? 8.344 13.531 8.094 1 98.75 185 HIS A C 1
ATOM 1453 O O . HIS A 1 185 ? 8.766 13.805 6.973 1 98.75 185 HIS A O 1
ATOM 1459 N N . GLY A 1 186 ? 7.754 14.445 8.883 1 98.69 186 GLY A N 1
ATOM 1460 C CA . GLY A 1 186 ? 7.688 15.844 8.5 1 98.69 186 GLY A CA 1
ATOM 1461 C C . GLY A 1 186 ? 9.016 16.562 8.641 1 98.69 186 GLY A C 1
ATOM 1462 O O . GLY A 1 186 ? 9.125 17.531 9.406 1 98.69 186 GLY A O 1
ATOM 1463 N N . ASN A 1 187 ? 9.984 16.109 7.895 1 98.81 187 ASN A N 1
ATOM 1464 C CA . ASN A 1 187 ? 11.367 16.578 8.016 1 98.81 187 ASN A CA 1
ATOM 1465 C C . ASN A 1 187 ? 11.469 18.094 7.797 1 98.81 187 ASN A C 1
ATOM 1467 O O . ASN A 1 187 ? 12.211 18.781 8.5 1 98.81 187 ASN A O 1
ATOM 1471 N N . GLY A 1 188 ? 10.766 18.609 6.785 1 98.81 188 GLY A N 1
ATOM 1472 C CA . GLY A 1 188 ? 10.812 20.031 6.523 1 98.81 188 GLY A CA 1
ATOM 1473 C C . GLY A 1 188 ? 10.352 20.875 7.703 1 98.81 188 GLY A C 1
ATOM 1474 O O . GLY A 1 188 ? 11.039 21.812 8.109 1 98.81 188 GLY A O 1
ATOM 1475 N N . THR A 1 189 ? 9.203 20.484 8.25 1 98.94 189 THR A N 1
ATOM 1476 C CA . THR A 1 189 ? 8.648 21.203 9.398 1 98.94 189 THR A CA 1
ATOM 1477 C C . THR A 1 189 ? 9.586 21.109 10.594 1 98.94 189 THR A C 1
ATOM 1479 O O . THR A 1 189 ? 9.828 22.094 11.281 1 98.94 189 THR A O 1
ATOM 1482 N N . GLN A 1 190 ? 10.125 19.906 10.859 1 98.94 190 GLN A N 1
ATOM 1483 C CA . GLN A 1 190 ? 11.078 19.734 11.953 1 98.94 190 GLN A CA 1
ATOM 1484 C C . GLN A 1 190 ? 12.273 20.656 11.797 1 98.94 190 GLN A C 1
ATOM 1486 O O . GLN A 1 190 ? 12.633 21.391 12.727 1 98.94 190 GLN A O 1
ATOM 1491 N N . HIS A 1 191 ? 12.859 20.672 10.609 1 98.81 191 HIS A N 1
ATOM 1492 C CA . HIS A 1 191 ? 14.094 21.406 10.391 1 98.81 191 HIS A CA 1
ATOM 1493 C C . HIS A 1 191 ? 13.867 22.906 10.469 1 98.81 191 HIS A C 1
ATOM 1495 O O . HIS A 1 191 ? 14.727 23.656 10.945 1 98.81 191 HIS A O 1
ATOM 1501 N N . ILE A 1 192 ? 12.773 23.344 10.039 1 98.75 192 ILE A N 1
ATOM 1502 C CA . ILE A 1 192 ? 12.438 24.766 10.047 1 98.75 192 ILE A CA 1
ATOM 1503 C C . ILE A 1 192 ? 12.344 25.266 11.484 1 98.75 192 ILE A C 1
ATOM 1505 O O . ILE A 1 192 ? 12.781 26.375 11.789 1 98.75 192 ILE A O 1
ATOM 1509 N N . PHE A 1 193 ? 11.828 24.391 12.398 1 98.81 193 PHE A N 1
ATOM 1510 C CA . PHE A 1 193 ? 11.484 24.922 13.711 1 98.81 193 PHE A CA 1
ATOM 1511 C C . PHE A 1 193 ? 12.359 24.297 14.797 1 98.81 193 PHE A C 1
ATOM 1513 O O . PHE A 1 193 ? 12.211 24.609 15.977 1 98.81 193 PHE A O 1
ATOM 1520 N N . GLU A 1 194 ? 13.32 23.359 14.477 1 98.25 194 GLU A N 1
ATOM 1521 C CA . GLU A 1 194 ? 14.008 22.547 15.477 1 98.25 194 GLU A CA 1
ATOM 1522 C C . GLU A 1 194 ? 14.836 23.406 16.422 1 98.25 194 GLU A C 1
ATOM 1524 O O . GLU A 1 194 ? 15.203 22.969 17.516 1 98.25 194 GLU A O 1
ATOM 1529 N N . SER A 1 195 ? 15.117 24.719 16.094 1 98.25 195 SER A N 1
ATOM 1530 C CA . SER A 1 195 ? 15.875 25.609 16.984 1 98.25 195 SER A CA 1
ATOM 1531 C C . SER A 1 195 ? 14.969 26.656 17.609 1 98.25 195 SER A C 1
ATOM 1533 O O . SER A 1 195 ? 15.453 27.547 18.312 1 98.25 195 SER A O 1
ATOM 1535 N N . ASP A 1 196 ? 13.688 26.688 17.344 1 98.19 196 ASP A N 1
ATOM 1536 C CA . ASP A 1 196 ? 12.734 27.672 17.828 1 98.19 196 ASP A CA 1
ATOM 1537 C C . ASP A 1 196 ? 11.844 27.094 18.922 1 98.19 196 ASP A C 1
ATOM 1539 O O . ASP A 1 196 ? 10.961 26.266 18.641 1 98.19 196 ASP A O 1
ATOM 1543 N N . PRO A 1 197 ? 11.977 27.484 20.188 1 98 197 PRO A N 1
ATOM 1544 C CA . PRO A 1 197 ? 11.195 26.922 21.281 1 98 197 PRO A CA 1
ATOM 1545 C C . PRO A 1 197 ? 9.711 27.297 21.219 1 98 197 PRO A C 1
ATOM 1547 O O . PRO A 1 197 ? 8.891 26.703 21.922 1 98 197 PRO A O 1
ATOM 1550 N N . ARG A 1 198 ? 9.359 28.234 20.359 1 98.5 198 ARG A N 1
ATOM 1551 C CA . ARG A 1 198 ? 7.98 28.703 20.281 1 98.5 198 ARG A CA 1
ATOM 1552 C C . ARG A 1 198 ? 7.113 27.75 19.469 1 98.5 198 ARG A C 1
ATOM 1554 O O . ARG A 1 198 ? 5.891 27.891 19.438 1 98.5 198 ARG A O 1
ATOM 1561 N N . VAL A 1 199 ? 7.727 26.703 18.859 1 98.88 199 VAL A N 1
ATOM 1562 C CA . VAL A 1 199 ? 6.973 25.719 18.094 1 98.88 199 VAL A CA 1
ATOM 1563 C C . VAL A 1 199 ? 7.316 24.312 18.578 1 98.88 199 VAL A C 1
ATOM 1565 O O . VAL A 1 199 ? 8.469 23.891 18.484 1 98.88 199 VAL A O 1
ATOM 1568 N N . LEU A 1 200 ? 6.348 23.578 19.125 1 98.94 200 LEU A N 1
ATOM 1569 C CA . LEU A 1 200 ? 6.469 22.156 19.391 1 98.94 200 LEU A CA 1
ATOM 1570 C C . LEU A 1 200 ? 6.07 21.344 18.172 1 98.94 200 LEU A C 1
ATOM 1572 O O . LEU A 1 200 ? 4.965 21.5 17.641 1 98.94 200 LEU A O 1
ATOM 1576 N N . PHE A 1 201 ? 6.977 20.531 17.688 1 98.94 201 PHE A N 1
ATOM 1577 C CA . PHE A 1 201 ? 6.691 19.656 16.562 1 98.94 201 PHE A CA 1
ATOM 1578 C C . PHE A 1 201 ? 6.664 18.203 17.016 1 98.94 201 PHE A C 1
ATOM 1580 O O . PHE A 1 201 ? 7.609 17.719 17.641 1 98.94 201 PHE A O 1
ATOM 1587 N N . ILE A 1 202 ? 5.543 17.484 16.766 1 98.94 202 ILE A N 1
ATOM 1588 C CA . ILE A 1 202 ? 5.395 16.062 17.047 1 98.94 202 ILE A CA 1
ATOM 1589 C C . ILE A 1 202 ? 5.055 15.312 15.75 1 98.94 202 ILE A C 1
ATOM 1591 O O . ILE A 1 202 ? 4.117 15.688 15.039 1 98.94 202 ILE A O 1
ATOM 1595 N N . SER A 1 203 ? 5.824 14.312 15.414 1 98.94 203 SER A N 1
ATOM 1596 C CA . SER A 1 203 ? 5.574 13.531 14.203 1 98.94 203 SER A CA 1
ATOM 1597 C C . SER A 1 203 ? 5.438 12.047 14.523 1 98.94 203 SER A C 1
ATOM 1599 O O . SER A 1 203 ? 6.32 11.461 15.148 1 98.94 203 SER A O 1
ATOM 1601 N N . VAL A 1 204 ? 4.289 11.445 14.242 1 98.94 204 VAL A N 1
ATOM 1602 C CA . VAL A 1 204 ? 4.102 9.992 14.25 1 98.94 204 VAL A CA 1
ATOM 1603 C C . VAL A 1 204 ? 4.207 9.453 12.82 1 98.94 204 VAL A C 1
ATOM 1605 O O . VAL A 1 204 ? 3.418 9.828 11.953 1 98.94 204 VAL A O 1
ATOM 1608 N N . HIS A 1 205 ? 5.227 8.648 12.539 1 98.88 205 HIS A N 1
ATOM 1609 C CA . HIS A 1 205 ? 5.484 8.234 11.164 1 98.88 205 HIS A CA 1
ATOM 1610 C C . HIS A 1 205 ? 6.055 6.82 11.109 1 98.88 205 HIS A C 1
ATOM 1612 O O . HIS A 1 205 ? 6.344 6.223 12.148 1 98.88 205 HIS A O 1
ATOM 1618 N N . GLN A 1 206 ? 6.043 6.191 9.938 1 98.75 206 GLN A N 1
ATOM 1619 C CA . GLN A 1 206 ? 6.711 4.906 9.75 1 98.75 206 GLN A CA 1
ATOM 1620 C C . GLN A 1 206 ? 8.227 5.059 9.805 1 98.75 206 GLN A C 1
ATOM 1622 O O . GLN A 1 206 ? 8.797 5.883 9.094 1 98.75 206 GLN A O 1
ATOM 1627 N N . ASP A 1 207 ? 8.852 4.25 10.633 1 98.12 207 ASP A N 1
ATOM 1628 C CA . ASP A 1 207 ? 10.297 4.305 10.828 1 98.12 207 ASP A CA 1
ATOM 1629 C C . ASP A 1 207 ? 11.039 4.055 9.516 1 98.12 207 ASP A C 1
ATOM 1631 O O . ASP A 1 207 ? 10.805 3.041 8.852 1 98.12 207 ASP A O 1
ATOM 1635 N N . SER A 1 208 ? 11.891 5.047 9.117 1 96.06 208 SER A N 1
ATOM 1636 C CA . SER A 1 208 ? 12.852 4.926 8.023 1 96.06 208 SER A CA 1
ATOM 1637 C C . SER A 1 208 ? 12.141 4.762 6.68 1 96.06 208 SER A C 1
ATOM 1639 O O . SER A 1 208 ? 12.609 4.023 5.812 1 96.06 208 SER A O 1
ATOM 1641 N N . ASN A 1 209 ? 10.977 5.32 6.566 1 96.81 209 ASN A N 1
ATOM 1642 C CA . ASN A 1 209 ? 10.281 5.297 5.285 1 96.81 209 ASN A CA 1
ATOM 1643 C C . ASN A 1 209 ? 10.734 6.441 4.383 1 96.81 209 ASN A C 1
ATOM 1645 O O . ASN A 1 209 ? 11.664 6.289 3.596 1 96.81 209 ASN A O 1
ATOM 1649 N N . TYR A 1 210 ? 10.227 7.59 4.477 1 96.69 210 TYR A N 1
ATOM 1650 C CA . TYR A 1 210 ? 10.656 8.781 3.754 1 96.69 210 TYR A CA 1
ATOM 1651 C C . TYR A 1 210 ? 10.633 10.008 4.664 1 96.69 210 TYR A C 1
ATOM 1653 O O . TYR A 1 210 ? 9.672 10.227 5.398 1 96.69 210 TYR A O 1
ATOM 1661 N N . PRO A 1 211 ? 11.633 10.891 4.527 1 97.19 211 PRO A N 1
ATOM 1662 C CA . PRO A 1 211 ? 12.93 10.609 3.904 1 97.19 211 PRO A CA 1
ATOM 1663 C C . PRO A 1 211 ? 13.734 9.562 4.672 1 97.19 211 PRO A C 1
ATOM 1665 O O . PRO A 1 211 ? 13.539 9.383 5.875 1 97.19 211 PRO A O 1
ATOM 1668 N N . LEU A 1 212 ? 14.633 8.914 3.979 1 96.06 212 LEU A N 1
ATOM 1669 C CA . LEU A 1 212 ? 15.508 7.953 4.637 1 96.06 212 LEU A CA 1
ATOM 1670 C C . LEU A 1 212 ? 16.391 8.641 5.676 1 96.06 212 LEU A C 1
ATOM 1672 O O . LEU A 1 212 ? 16.75 9.812 5.508 1 96.06 212 LEU A O 1
ATOM 1676 N N . ARG A 1 213 ? 16.672 8.023 6.781 1 94.12 213 ARG A N 1
ATOM 1677 C CA . ARG A 1 213 ? 17.625 8.438 7.797 1 94.12 213 ARG A CA 1
ATOM 1678 C C . ARG A 1 213 ? 17.188 9.719 8.492 1 94.12 213 ARG A C 1
ATOM 1680 O O . ARG A 1 213 ? 17.984 10.648 8.648 1 94.12 213 ARG A O 1
ATOM 1687 N N . SER A 1 214 ? 15.875 9.82 8.734 1 96.94 214 SER A N 1
ATOM 1688 C CA . SER A 1 214 ? 15.328 10.961 9.469 1 96.94 214 SER A CA 1
ATOM 1689 C C . SER A 1 214 ? 14.203 10.523 10.398 1 96.94 214 SER A C 1
ATOM 1691 O O . SER A 1 214 ? 13.711 9.398 10.297 1 96.94 214 SER A O 1
ATOM 1693 N N . GLY A 1 215 ? 13.82 11.383 11.336 1 98.31 215 GLY A N 1
ATOM 1694 C CA . GLY A 1 215 ? 12.672 11.156 12.195 1 98.31 215 GLY A CA 1
ATOM 1695 C C . GLY A 1 215 ? 12.969 10.211 13.344 1 98.31 215 GLY A C 1
ATOM 1696 O O . GLY A 1 215 ? 12.07 9.5 13.812 1 98.31 215 GLY A O 1
ATOM 1697 N N . TYR A 1 216 ? 14.266 10.188 13.82 1 98 216 TYR A N 1
ATOM 1698 C CA . TYR A 1 216 ? 14.656 9.289 14.906 1 98 216 TYR A CA 1
ATOM 1699 C C . TYR A 1 216 ? 14.25 9.867 16.266 1 98 216 TYR A C 1
ATOM 1701 O O . TYR A 1 216 ? 14.125 11.086 16.406 1 98 216 TYR A O 1
ATOM 1709 N N . VAL A 1 217 ? 14.102 9 17.234 1 98.19 217 VAL A N 1
ATOM 1710 C CA . VAL A 1 217 ? 13.672 9.359 18.578 1 98.19 217 VAL A CA 1
ATOM 1711 C C . VAL A 1 217 ? 14.68 10.312 19.219 1 98.19 217 VAL A C 1
ATOM 1713 O O . VAL A 1 217 ? 14.32 11.148 20.047 1 98.19 217 VAL A O 1
ATOM 1716 N N . THR A 1 218 ? 15.891 10.266 18.719 1 97.88 218 THR A N 1
ATOM 1717 C CA . THR A 1 218 ? 16.969 11.031 19.328 1 97.88 218 THR A CA 1
ATOM 1718 C C . THR A 1 218 ? 16.969 12.469 18.812 1 97.88 218 THR A C 1
ATOM 1720 O O . THR A 1 218 ? 17.641 13.336 19.375 1 97.88 218 THR A O 1
ATOM 1723 N N . GLU A 1 219 ? 16.234 12.773 17.734 1 98.44 219 GLU A N 1
ATOM 1724 C CA . GLU A 1 219 ? 16.109 14.133 17.219 1 98.44 219 GLU A CA 1
ATOM 1725 C C . GLU A 1 219 ? 15.086 14.945 18 1 98.44 219 GLU A C 1
ATOM 1727 O O . GLU A 1 219 ? 13.898 14.938 17.672 1 98.44 219 GLU A O 1
ATOM 1732 N N . THR A 1 220 ? 15.562 15.688 19 1 98.5 220 THR A N 1
ATOM 1733 C CA . THR A 1 220 ? 14.633 16.344 19.922 1 98.5 220 THR A CA 1
ATOM 1734 C C . THR A 1 220 ? 14.742 17.859 19.828 1 98.5 220 THR A C 1
ATOM 1736 O O . THR A 1 220 ? 14.312 18.578 20.734 1 98.5 220 THR A O 1
ATOM 1739 N N . GLY A 1 221 ? 15.297 18.438 18.719 1 98.38 221 GLY A N 1
ATOM 1740 C CA . GLY A 1 221 ? 15.523 19.859 18.562 1 98.38 221 GLY A CA 1
ATOM 1741 C C . GLY A 1 221 ? 16.953 20.266 18.875 1 98.38 221 GLY A C 1
ATOM 1742 O O . GLY A 1 221 ? 17.781 19.438 19.25 1 98.38 221 GLY A O 1
ATOM 1743 N N . THR A 1 222 ? 17.281 21.531 18.562 1 98.06 222 THR A N 1
ATOM 1744 C CA . THR A 1 222 ? 18.641 22.031 18.766 1 98.06 222 THR A CA 1
ATOM 1745 C C . THR A 1 222 ? 18.609 23.406 19.438 1 98.06 222 THR A C 1
ATOM 1747 O O . THR A 1 222 ? 17.609 24.109 19.375 1 98.06 222 THR A O 1
ATOM 1750 N N . GLY A 1 223 ? 19.688 23.734 20.125 1 97 223 GLY A N 1
ATOM 1751 C CA . GLY A 1 223 ? 19.781 25.062 20.703 1 97 223 GLY A CA 1
ATOM 1752 C C . GLY A 1 223 ? 18.609 25.406 21.609 1 97 223 GLY A C 1
ATOM 1753 O O . GLY A 1 223 ? 18.266 24.625 22.5 1 97 223 GLY A O 1
ATOM 1754 N N . GLU A 1 224 ? 17.984 26.516 21.344 1 96.38 224 GLU A N 1
ATOM 1755 C CA . GLU A 1 224 ? 16.875 26.984 22.172 1 96.38 224 GLU A CA 1
ATOM 1756 C C . GLU A 1 224 ? 15.633 26.125 21.938 1 96.38 224 GLU A C 1
ATOM 1758 O O . GLU A 1 224 ? 14.688 26.172 22.734 1 96.38 224 GLU A O 1
ATOM 1763 N N . GLY A 1 225 ? 15.68 25.391 20.906 1 97.88 225 GLY A N 1
ATOM 1764 C CA . GLY A 1 225 ? 14.539 24.547 20.594 1 97.88 225 GLY A CA 1
ATOM 1765 C C . GLY A 1 225 ? 14.68 23.125 21.094 1 97.88 225 GLY A C 1
ATOM 1766 O O . GLY A 1 225 ? 13.805 22.281 20.859 1 97.88 225 GLY A O 1
ATOM 1767 N N . GLU A 1 226 ? 15.844 22.812 21.859 1 98 226 GLU A N 1
ATOM 1768 C CA . GLU A 1 226 ? 16.016 21.484 22.406 1 98 226 GLU A CA 1
ATOM 1769 C C . GLU A 1 226 ? 14.836 21.078 23.281 1 98 226 GLU A C 1
ATOM 1771 O O . GLU A 1 226 ? 14.438 21.828 24.172 1 98 226 GLU A O 1
ATOM 1776 N N . GLY A 1 227 ? 14.227 19.938 22.906 1 98.38 227 GLY A N 1
ATOM 1777 C CA . GLY A 1 227 ? 13.078 19.453 23.656 1 98.38 227 GLY A CA 1
ATOM 1778 C C . GLY A 1 227 ? 11.758 19.75 22.969 1 98.38 227 GLY A C 1
ATOM 1779 O O . GLY A 1 227 ? 10.727 19.172 23.328 1 98.38 227 GLY A O 1
ATOM 1780 N N . ALA A 1 228 ? 11.789 20.594 21.922 1 98.56 228 ALA A N 1
ATOM 1781 C CA . ALA A 1 228 ? 10.547 21.016 21.281 1 98.56 228 ALA A CA 1
ATOM 1782 C C . ALA A 1 228 ? 10.273 20.203 20.031 1 98.56 228 ALA A C 1
ATOM 1784 O O . ALA A 1 228 ? 9.453 20.594 19.188 1 98.56 228 ALA A O 1
ATOM 1785 N N . THR A 1 229 ? 10.992 19.125 19.797 1 98.88 229 THR A N 1
ATOM 1786 C CA . THR A 1 229 ? 10.75 18.156 18.734 1 98.88 229 THR A CA 1
ATOM 1787 C C . THR A 1 229 ? 10.586 16.75 19.312 1 98.88 229 THR A C 1
ATOM 1789 O O . THR A 1 229 ? 11.414 16.297 20.094 1 98.88 229 THR A O 1
ATOM 1792 N N . ILE A 1 230 ? 9.492 16.109 18.953 1 98.94 230 ILE A N 1
ATOM 1793 C CA . ILE A 1 230 ? 9.266 14.734 19.359 1 98.94 230 ILE A CA 1
ATOM 1794 C C . ILE A 1 230 ? 8.906 13.891 18.141 1 98.94 230 ILE A C 1
ATOM 1796 O O . ILE A 1 230 ? 7.91 14.141 17.469 1 98.94 230 ILE A O 1
ATOM 1800 N N . ASN A 1 231 ? 9.758 12.953 17.859 1 98.88 231 ASN A N 1
ATOM 1801 C CA . ASN A 1 231 ? 9.5 11.969 16.797 1 98.88 231 ASN A CA 1
ATOM 1802 C C . ASN A 1 231 ? 9.078 10.625 17.391 1 98.88 231 ASN A C 1
ATOM 1804 O O . ASN A 1 231 ? 9.656 10.156 18.359 1 98.88 231 ASN A O 1
ATOM 1808 N N . VAL A 1 232 ? 8.008 10.023 16.844 1 98.88 232 VAL A N 1
ATOM 1809 C CA . VAL A 1 232 ? 7.531 8.688 17.188 1 98.88 232 VAL A CA 1
ATOM 1810 C C . VAL A 1 232 ? 7.613 7.777 15.961 1 98.88 232 VAL A C 1
ATOM 1812 O O . VAL A 1 232 ? 6.594 7.496 15.32 1 98.88 232 VAL A O 1
ATOM 1815 N N . PRO A 1 233 ? 8.82 7.27 15.625 1 98.81 233 PRO A N 1
ATOM 1816 C CA . PRO A 1 233 ? 8.961 6.324 14.516 1 98.81 233 PRO A CA 1
ATOM 1817 C C . PRO A 1 233 ? 8.391 4.945 14.836 1 98.81 233 PRO A C 1
ATOM 1819 O O . PRO A 1 233 ? 8.883 4.273 15.75 1 98.81 233 PRO A O 1
ATOM 1822 N N . LEU A 1 234 ? 7.34 4.543 14.148 1 98.81 234 LEU A N 1
ATOM 1823 C CA . LEU A 1 234 ? 6.68 3.264 14.391 1 98.81 234 LEU A CA 1
ATOM 1824 C C . LEU A 1 234 ? 7.102 2.232 13.352 1 98.81 234 LEU A C 1
ATOM 1826 O O . LEU A 1 234 ? 7.348 2.578 12.195 1 98.81 234 LEU A O 1
ATOM 1830 N N . PRO A 1 235 ? 7.184 0.958 13.719 1 98.5 235 PRO A N 1
ATOM 1831 C CA . PRO A 1 235 ? 7.508 -0.105 12.766 1 98.5 235 PRO A CA 1
ATOM 1832 C C . PRO A 1 235 ? 6.457 -0.254 11.664 1 98.5 235 PRO A C 1
ATOM 1834 O O . PRO A 1 235 ? 5.266 -0.051 11.914 1 98.5 235 PRO A O 1
ATOM 1837 N N . PRO A 1 236 ? 6.949 -0.684 10.406 1 98.56 236 PRO A N 1
ATOM 1838 C CA . PRO A 1 236 ? 5.949 -1.052 9.398 1 98.56 236 PRO A CA 1
ATOM 1839 C C . PRO A 1 236 ? 4.988 -2.129 9.891 1 98.56 236 PRO A C 1
ATOM 1841 O O . PRO A 1 236 ? 5.379 -3.008 10.664 1 98.56 236 PRO A O 1
ATOM 1844 N N . GLY A 1 237 ? 3.727 -2.031 9.453 1 98.44 237 GLY A N 1
ATOM 1845 C CA . GLY A 1 237 ? 2.703 -2.963 9.898 1 98.44 237 GLY A CA 1
ATOM 1846 C C . GLY A 1 237 ? 1.96 -2.488 11.133 1 98.44 237 GLY A C 1
ATOM 1847 O O . GLY A 1 237 ? 1.078 -3.184 11.641 1 98.44 237 GLY A O 1
ATOM 1848 N N . SER A 1 238 ? 2.256 -1.274 11.641 1 98.81 238 SER A N 1
ATOM 1849 C CA . SER A 1 238 ? 1.572 -0.723 12.812 1 98.81 238 SER A CA 1
ATOM 1850 C C . SER A 1 238 ? 0.128 -0.358 12.484 1 98.81 238 SER A C 1
ATOM 1852 O O . SER A 1 238 ? -0.147 0.232 11.438 1 98.81 238 SER A O 1
ATOM 1854 N N . GLY A 1 239 ? -0.763 -0.792 13.375 1 98.62 239 GLY A N 1
ATOM 1855 C CA . GLY A 1 239 ? -2.184 -0.539 13.188 1 98.62 239 GLY A CA 1
ATOM 1856 C C . GLY A 1 239 ? -2.791 0.288 14.305 1 98.62 239 GLY A C 1
ATOM 1857 O O . GLY A 1 239 ? -2.123 1.146 14.883 1 98.62 239 GLY A O 1
ATOM 1858 N N . SER A 1 240 ? -4.066 0.068 14.578 1 98.69 240 SER A N 1
ATOM 1859 C CA . SER A 1 240 ? -4.875 0.865 15.5 1 98.69 240 SER A CA 1
ATOM 1860 C C . SER A 1 240 ? -4.23 0.94 16.875 1 98.69 240 SER A C 1
ATOM 1862 O O . SER A 1 240 ? -4.133 2.02 17.469 1 98.69 240 SER A O 1
ATOM 1864 N N . GLY A 1 241 ? -3.775 -0.187 17.359 1 98.88 241 GLY A N 1
ATOM 1865 C CA . GLY A 1 241 ? -3.215 -0.228 18.703 1 98.88 241 GLY A CA 1
ATOM 1866 C C . GLY A 1 241 ? -1.957 0.608 18.844 1 98.88 241 GLY A C 1
ATOM 1867 O O . GLY A 1 241 ? -1.78 1.302 19.859 1 98.88 241 GLY A O 1
ATOM 1868 N N . ALA A 1 242 ? -1.09 0.557 17.891 1 98.88 242 ALA A N 1
ATOM 1869 C CA . ALA A 1 242 ? 0.172 1.292 17.938 1 98.88 242 ALA A CA 1
ATOM 1870 C C . ALA A 1 242 ? -0.068 2.799 17.891 1 98.88 242 ALA A C 1
ATOM 1872 O O . ALA A 1 242 ? 0.549 3.557 18.641 1 98.88 242 ALA A O 1
ATOM 1873 N N . TYR A 1 243 ? -0.95 3.266 17.016 1 98.94 243 TYR A N 1
ATOM 1874 C CA . TYR A 1 243 ? -1.227 4.691 16.891 1 98.94 243 TYR A CA 1
ATOM 1875 C C . TYR A 1 243 ? -1.968 5.219 18.109 1 98.94 243 TYR A C 1
ATOM 1877 O O . TYR A 1 243 ? -1.714 6.336 18.562 1 98.94 243 TYR A O 1
ATOM 1885 N N . LYS A 1 244 ? -2.869 4.402 18.641 1 98.88 244 LYS A N 1
ATOM 1886 C CA . LYS A 1 244 ? -3.543 4.805 19.875 1 98.88 244 LYS A CA 1
ATOM 1887 C C . LYS A 1 244 ? -2.545 4.965 21.016 1 98.88 244 LYS A C 1
ATOM 1889 O O . LYS A 1 244 ? -2.613 5.938 21.781 1 98.88 244 LYS A O 1
ATOM 1894 N N . ALA A 1 245 ? -1.634 4.016 21.109 1 98.94 245 ALA A N 1
ATOM 1895 C CA . ALA A 1 245 ? -0.609 4.102 22.141 1 98.94 245 ALA A CA 1
ATOM 1896 C C . ALA A 1 245 ? 0.268 5.332 21.953 1 98.94 245 ALA A C 1
ATOM 1898 O O . ALA A 1 245 ? 0.618 6.016 22.906 1 98.94 245 ALA A O 1
ATOM 1899 N N . ALA A 1 246 ? 0.658 5.613 20.703 1 98.94 246 ALA A N 1
ATOM 1900 C CA . ALA A 1 246 ? 1.481 6.781 20.406 1 98.94 246 ALA A CA 1
ATOM 1901 C C . ALA A 1 246 ? 0.779 8.07 20.828 1 98.94 246 ALA A C 1
ATOM 1903 O O . ALA A 1 246 ? 1.407 8.977 21.375 1 98.94 246 ALA A O 1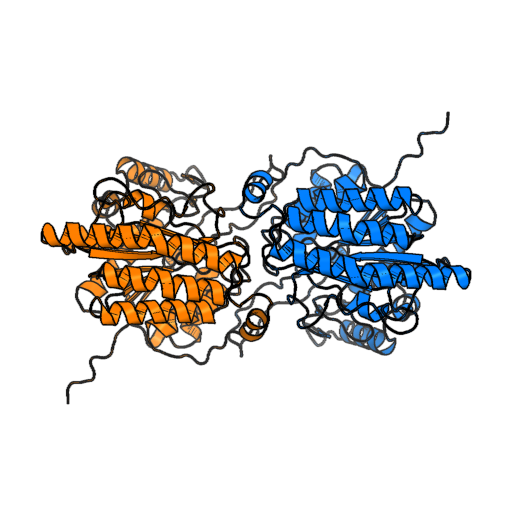
ATOM 1904 N N . PHE A 1 247 ? -0.521 8.164 20.562 1 98.94 247 PHE A N 1
ATOM 1905 C CA . PHE A 1 247 ? -1.287 9.359 20.906 1 98.94 247 PHE A CA 1
ATOM 1906 C C . PHE A 1 247 ? -1.455 9.477 22.406 1 98.94 247 PHE A C 1
ATOM 1908 O O . PHE A 1 247 ? -1.188 10.531 23 1 98.94 247 PHE A O 1
ATOM 1915 N N . GLU A 1 248 ? -1.787 8.391 23.062 1 98.88 248 GLU A N 1
ATOM 1916 C CA . GLU A 1 248 ? -2.141 8.406 24.484 1 98.88 248 GLU A CA 1
ATOM 1917 C C . GLU A 1 248 ? -0.904 8.586 25.359 1 98.88 248 GLU A C 1
ATOM 1919 O O . GLU A 1 248 ? -0.973 9.211 26.422 1 98.88 248 GLU A O 1
ATOM 1924 N N . ARG A 1 249 ? 0.189 8.086 24.875 1 98.88 249 ARG A N 1
ATOM 1925 C CA . ARG A 1 249 ? 1.349 8.039 25.75 1 98.88 249 ARG A CA 1
ATOM 1926 C C . ARG A 1 249 ? 2.373 9.102 25.375 1 98.88 249 ARG A C 1
ATOM 1928 O O . ARG A 1 249 ? 3.271 9.414 26.156 1 98.88 249 ARG A O 1
ATOM 1935 N N . VAL A 1 250 ? 2.27 9.656 24.172 1 98.94 250 VAL A N 1
ATOM 1936 C CA . VAL A 1 250 ? 3.293 10.609 23.75 1 98.94 250 VAL A CA 1
ATOM 1937 C C . VAL A 1 250 ? 2.633 11.914 23.312 1 98.94 250 VAL A C 1
ATOM 1939 O O . VAL A 1 250 ? 2.846 12.961 23.922 1 98.94 250 VAL A O 1
ATOM 1942 N N . VAL A 1 251 ? 1.739 11.891 22.297 1 98.94 251 VAL A N 1
ATOM 1943 C CA . VAL A 1 251 ? 1.213 13.094 21.656 1 98.94 251 VAL A CA 1
ATOM 1944 C C . VAL A 1 251 ? 0.423 13.914 22.672 1 98.94 251 VAL A C 1
ATOM 1946 O O . VAL A 1 251 ? 0.709 15.102 22.875 1 98.94 251 VAL A O 1
ATOM 1949 N N . LEU A 1 252 ? -0.57 13.297 23.312 1 98.94 252 LEU A N 1
ATOM 1950 C CA . LEU A 1 252 ? -1.464 14.023 24.203 1 98.94 252 LEU A CA 1
ATOM 1951 C C . LEU A 1 252 ? -0.716 14.523 25.438 1 98.94 252 LEU A C 1
ATOM 1953 O O . LEU A 1 252 ? -0.833 15.688 25.812 1 98.94 252 LEU A O 1
ATOM 1957 N N . PRO A 1 253 ? 0.16 13.672 26.062 1 98.88 253 PRO A N 1
ATOM 1958 C CA . PRO A 1 253 ? 0.95 14.18 27.188 1 98.88 253 PRO A CA 1
ATOM 1959 C C . PRO A 1 253 ? 1.87 15.328 26.797 1 98.88 253 PRO A C 1
ATOM 1961 O O . PRO A 1 253 ? 2.08 16.266 27.578 1 98.88 253 PRO A O 1
ATOM 1964 N N . ALA A 1 254 ? 2.424 15.273 25.609 1 98.94 254 ALA A N 1
ATOM 1965 C CA . ALA A 1 254 ? 3.291 16.359 25.125 1 98.94 254 ALA A CA 1
ATOM 1966 C C . ALA A 1 254 ? 2.518 17.656 25 1 98.94 254 ALA A C 1
ATOM 1968 O O . ALA A 1 254 ? 3.004 18.719 25.391 1 98.94 254 ALA A O 1
ATOM 1969 N N . LEU A 1 255 ? 1.356 17.547 24.375 1 98.94 255 LEU A N 1
ATOM 1970 C CA . LEU A 1 255 ? 0.519 18.734 24.219 1 98.94 255 LEU A CA 1
ATOM 1971 C C . LEU A 1 255 ? 0.141 19.312 25.578 1 98.94 255 LEU A C 1
ATOM 1973 O O . LEU A 1 255 ? 0.154 20.531 25.766 1 98.94 255 LEU A O 1
ATOM 1977 N N . GLU A 1 256 ? -0.186 18.453 26.531 1 98.75 256 GLU A N 1
ATOM 1978 C CA . GLU A 1 256 ? -0.551 18.891 27.875 1 98.75 256 GLU A CA 1
ATOM 1979 C C . GLU A 1 256 ? 0.606 19.625 28.547 1 98.75 256 GLU A C 1
ATOM 1981 O O . GLU A 1 256 ? 0.4 20.625 29.234 1 98.75 256 GLU A O 1
ATOM 1986 N N . ALA A 1 257 ? 1.743 19.094 28.375 1 98.62 257 ALA A N 1
ATOM 1987 C CA . ALA A 1 257 ? 2.922 19.703 28.984 1 98.62 257 ALA A CA 1
ATOM 1988 C C . ALA A 1 257 ? 3.244 21.047 28.344 1 98.62 257 ALA A C 1
ATOM 1990 O O . ALA A 1 257 ? 3.631 22 29.031 1 98.62 257 ALA A O 1
ATOM 1991 N N . TYR A 1 258 ? 3.127 21.203 27.062 1 98.69 258 TYR A N 1
ATOM 1992 C CA . TYR A 1 258 ? 3.568 22.359 26.297 1 98.69 258 TYR A CA 1
ATOM 1993 C C . TYR A 1 258 ? 2.555 23.484 26.391 1 98.69 258 TYR A C 1
ATOM 1995 O O . TYR A 1 258 ? 2.926 24.672 26.344 1 98.69 258 TYR A O 1
ATOM 2003 N N . ARG A 1 259 ? 1.225 23.094 26.469 1 98.44 259 ARG A N 1
ATOM 2004 C CA . ARG A 1 259 ? 0.124 24.047 26.594 1 98.44 259 ARG A CA 1
ATOM 2005 C C . ARG A 1 259 ? 0.138 25.047 25.453 1 98.44 259 ARG A C 1
ATOM 2007 O O . ARG A 1 259 ? 0.242 26.266 25.688 1 98.44 259 ARG A O 1
ATOM 2014 N N . PRO A 1 260 ? -0.094 24.609 24.234 1 98.81 260 PRO A N 1
ATOM 2015 C CA . PRO A 1 260 ? -0.033 25.5 23.062 1 98.81 260 PRO A CA 1
ATOM 2016 C C . PRO A 1 260 ? -1.169 26.516 23.047 1 98.81 260 PRO A C 1
ATOM 2018 O O . PRO A 1 260 ? -2.193 26.328 23.703 1 98.81 260 PRO A O 1
ATOM 2021 N N . GLU A 1 261 ? -0.976 27.609 22.312 1 98.69 261 GLU A N 1
ATOM 2022 C CA . GLU A 1 261 ? -2 28.625 22.062 1 98.69 261 GLU A CA 1
ATOM 2023 C C . GLU A 1 261 ? -2.752 28.344 20.766 1 98.69 261 GLU A C 1
ATOM 2025 O O . GLU A 1 261 ? -3.83 28.891 20.531 1 98.69 261 GLU A O 1
ATOM 2030 N N . LEU A 1 262 ? -2.205 27.516 19.938 1 98.88 262 LEU A N 1
ATOM 2031 C CA . LEU A 1 262 ? -2.727 27.078 18.656 1 98.88 262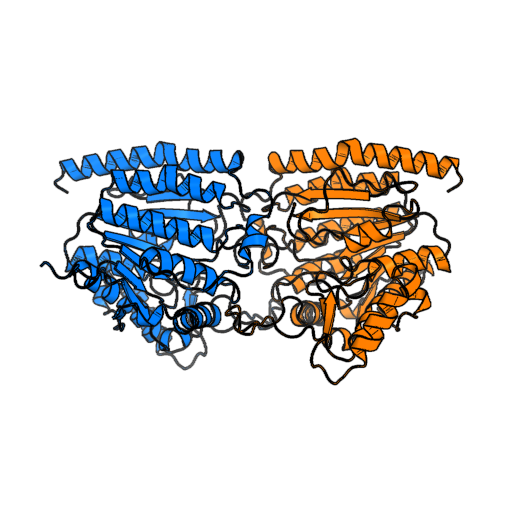 LEU A CA 1
ATOM 2032 C C . LEU A 1 262 ? -2.219 25.688 18.297 1 98.88 262 LEU A C 1
ATOM 2034 O O . LEU A 1 262 ? -1.038 25.391 18.484 1 98.88 262 LEU A O 1
ATOM 2038 N N . LEU A 1 263 ? -3.131 24.812 17.875 1 98.94 263 LEU A N 1
ATOM 2039 C CA . LEU A 1 263 ? -2.762 23.484 17.422 1 98.94 263 LEU A CA 1
ATOM 2040 C C . LEU A 1 263 ? -2.926 23.359 15.906 1 98.94 263 LEU A C 1
ATOM 2042 O O . LEU A 1 263 ? -4.031 23.516 15.383 1 98.94 263 LEU A O 1
ATOM 2046 N N . LEU A 1 264 ? -1.832 23.188 15.219 1 98.94 264 LEU A N 1
ATOM 2047 C CA . LEU A 1 264 ? -1.838 22.875 13.789 1 98.94 264 LEU A CA 1
ATOM 2048 C C . LEU A 1 264 ? -1.611 21.391 13.562 1 98.94 264 LEU A C 1
ATOM 2050 O O . LEU A 1 264 ? -0.871 20.75 14.305 1 98.94 264 LEU A O 1
ATOM 2054 N N . VAL A 1 265 ? -2.291 20.844 12.531 1 98.94 265 VAL A N 1
ATOM 2055 C CA . VAL A 1 265 ? -2.195 19.422 12.242 1 98.94 265 VAL A CA 1
ATOM 2056 C C . VAL A 1 265 ? -1.768 19.219 10.789 1 98.94 265 VAL A C 1
ATOM 2058 O O . VAL A 1 265 ? -2.383 19.766 9.875 1 98.94 265 VAL A O 1
ATOM 2061 N N . SER A 1 266 ? -0.622 18.562 10.539 1 98.94 266 SER A N 1
ATOM 2062 C CA . SER A 1 266 ? -0.349 17.969 9.234 1 98.94 266 SER A CA 1
ATOM 2063 C C . SER A 1 266 ? -1.104 16.656 9.047 1 98.94 266 SER A C 1
ATOM 2065 O O . SER A 1 266 ? -0.66 15.609 9.523 1 98.94 266 SER A O 1
ATOM 2067 N N . ALA A 1 267 ? -2.152 16.734 8.328 1 98.88 267 ALA A N 1
ATOM 2068 C CA . ALA A 1 267 ? -3.084 15.617 8.203 1 98.88 267 ALA A CA 1
ATOM 2069 C C . ALA A 1 267 ? -2.855 14.852 6.906 1 98.88 267 ALA A C 1
ATOM 2071 O O . ALA A 1 267 ? -3.467 15.156 5.883 1 98.88 267 ALA A O 1
ATOM 2072 N N . GLY A 1 268 ? -2.004 13.867 6.977 1 98.75 268 GLY A N 1
ATOM 2073 C CA . GLY A 1 268 ? -1.814 12.93 5.875 1 98.75 268 GLY A CA 1
ATOM 2074 C C . GLY A 1 268 ? -2.498 11.594 6.102 1 98.75 268 GLY A C 1
ATOM 2075 O O . GLY A 1 268 ? -2.516 11.086 7.223 1 98.75 268 GLY A O 1
ATOM 2076 N N . TYR A 1 269 ? -2.992 10.953 5.016 1 98.81 269 TYR A N 1
ATOM 2077 C CA . TYR A 1 269 ? -3.789 9.742 5.172 1 98.81 269 TYR A CA 1
ATOM 2078 C C . TYR A 1 269 ? -3.074 8.539 4.57 1 98.81 269 TYR A C 1
ATOM 2080 O O . TYR A 1 269 ? -3.699 7.508 4.297 1 98.81 269 TYR A O 1
ATOM 2088 N N . ASP A 1 270 ? -1.772 8.672 4.375 1 98.69 270 ASP A N 1
ATOM 2089 C CA . ASP A 1 270 ? -0.986 7.645 3.703 1 98.69 270 ASP A CA 1
ATOM 2090 C C . ASP A 1 270 ? -0.561 6.555 4.68 1 98.69 270 ASP A C 1
ATOM 2092 O O . ASP A 1 270 ? 0.038 5.551 4.281 1 98.69 270 ASP A O 1
ATOM 2096 N N . ALA A 1 271 ? -0.979 6.629 5.992 1 98.75 271 ALA A N 1
ATOM 2097 C CA . ALA A 1 271 ? -0.833 5.5 6.906 1 98.75 271 ALA A CA 1
ATOM 2098 C C . ALA A 1 271 ? -1.985 4.512 6.75 1 98.75 271 ALA A C 1
ATOM 2100 O O . ALA A 1 271 ? -2 3.459 7.391 1 98.75 271 ALA A O 1
ATOM 2101 N N . SER A 1 272 ? -2.906 4.84 5.895 1 98.62 272 SER A N 1
ATOM 2102 C CA . SER A 1 272 ? -4.02 3.93 5.641 1 98.62 272 SER A CA 1
ATOM 2103 C C . SER A 1 272 ? -3.533 2.629 5.008 1 98.62 272 SER A C 1
ATOM 2105 O O . SER A 1 272 ? -2.521 2.615 4.305 1 98.62 272 SER A O 1
ATOM 2107 N N . TYR A 1 273 ? -4.297 1.599 5.16 1 98.19 273 TYR A N 1
ATOM 2108 C CA . TYR A 1 273 ? -3.893 0.251 4.773 1 98.19 273 TYR A CA 1
ATOM 2109 C C . TYR A 1 273 ? -3.838 0.112 3.258 1 98.19 273 TYR A C 1
ATOM 2111 O O . TYR A 1 273 ? -3.25 -0.837 2.736 1 98.19 273 TYR A O 1
ATOM 2119 N N . MET A 1 274 ? -4.363 1.046 2.5 1 97.88 274 MET A N 1
ATOM 2120 C CA . MET A 1 274 ? -4.445 0.914 1.048 1 97.88 274 MET A CA 1
ATOM 2121 C C . MET A 1 274 ? -3.502 1.896 0.361 1 97.88 274 MET A C 1
ATOM 2123 O O . MET A 1 274 ? -3.623 2.143 -0.841 1 97.88 274 MET A O 1
ATOM 2127 N N . ASP A 1 275 ? -2.615 2.543 1.145 1 98.25 275 ASP A N 1
ATOM 2128 C CA . ASP A 1 275 ? -1.699 3.506 0.54 1 98.25 275 ASP A CA 1
ATOM 2129 C C . ASP A 1 275 ? -0.495 2.801 -0.082 1 98.25 275 ASP A C 1
ATOM 2131 O O . ASP A 1 275 ? 0.048 1.859 0.499 1 98.25 275 ASP A O 1
ATOM 2135 N N . MET A 1 276 ? -0.037 3.236 -1.179 1 96.31 276 MET A N 1
ATOM 2136 C CA . MET A 1 276 ? 1.001 2.525 -1.921 1 96.31 276 MET A CA 1
ATOM 2137 C C . MET A 1 276 ? 2.387 3.033 -1.538 1 96.31 276 MET A C 1
ATOM 2139 O O . MET A 1 276 ? 3.398 2.5 -2 1 96.31 276 MET A O 1
ATOM 2143 N N . LEU A 1 277 ? 2.469 4.082 -0.637 1 97.38 277 LEU A N 1
ATOM 2144 C CA . LEU A 1 277 ? 3.779 4.648 -0.333 1 97.38 277 LEU A CA 1
ATOM 2145 C C . LEU A 1 277 ? 4.156 4.402 1.124 1 97.38 277 LEU A C 1
ATOM 2147 O O . LEU A 1 277 ? 5.066 5.043 1.652 1 97.38 277 LEU A O 1
ATOM 2151 N N . ALA A 1 278 ? 3.43 3.541 1.802 1 97.62 278 ALA A N 1
ATOM 2152 C CA . ALA A 1 278 ? 3.736 3.137 3.172 1 97.62 278 ALA A CA 1
ATOM 2153 C C . ALA A 1 278 ? 3.215 1.731 3.457 1 97.62 278 ALA A C 1
ATOM 2155 O O . ALA A 1 278 ? 2.621 1.093 2.586 1 97.62 278 ALA A O 1
ATOM 2156 N N . ALA A 1 279 ? 3.578 1.224 4.582 1 98.25 279 ALA A N 1
ATOM 2157 C CA . ALA A 1 279 ? 3.176 -0.134 4.945 1 98.25 279 ALA A CA 1
ATOM 2158 C C . ALA A 1 279 ? 2.547 -0.169 6.336 1 98.25 279 ALA A C 1
ATOM 2160 O O . ALA A 1 279 ? 2.895 -1.019 7.16 1 98.25 279 ALA A O 1
ATOM 2161 N N . MET A 1 280 ? 1.668 0.823 6.629 1 98.75 280 MET A N 1
ATOM 2162 C CA . MET A 1 280 ? 0.855 0.803 7.84 1 98.75 280 MET A CA 1
ATOM 2163 C C . MET A 1 280 ? -0.54 0.258 7.551 1 98.75 280 MET A C 1
ATOM 2165 O O . MET A 1 280 ? -0.889 0.016 6.395 1 98.75 280 MET A O 1
ATOM 2169 N N . ILE A 1 281 ? -1.358 -0.009 8.633 1 98.75 281 ILE A N 1
ATOM 2170 C CA . ILE A 1 281 ? -2.602 -0.719 8.352 1 98.75 281 ILE A CA 1
ATOM 2171 C C . ILE A 1 281 ? -3.768 -0.005 9.031 1 98.75 281 ILE A C 1
ATOM 2173 O O . ILE A 1 281 ? -4.652 -0.65 9.602 1 98.75 281 ILE A O 1
ATOM 2177 N N . LEU A 1 282 ? -3.799 1.344 8.953 1 98.88 282 LEU A N 1
ATOM 2178 C CA . LEU A 1 282 ? -4.852 2.125 9.594 1 98.88 282 LEU A CA 1
ATOM 2179 C C . LEU A 1 282 ? -6.121 2.123 8.742 1 98.88 282 LEU A C 1
ATOM 2181 O O . LEU A 1 282 ? -6.047 2.021 7.516 1 98.88 282 LEU A O 1
ATOM 2185 N N . SER A 1 283 ? -7.273 2.26 9.414 1 98.62 283 SER A N 1
ATOM 2186 C CA . SER A 1 283 ? -8.57 2.463 8.781 1 98.62 283 SER A CA 1
ATOM 2187 C C . SER A 1 283 ? -9.008 3.92 8.875 1 98.62 283 SER A C 1
ATOM 2189 O O . SER A 1 283 ? -8.383 4.719 9.578 1 98.62 283 SER A O 1
ATOM 2191 N N . SER A 1 284 ? -10.117 4.242 8.203 1 98.75 284 SER A N 1
ATOM 2192 C CA . SER A 1 284 ? -10.719 5.566 8.305 1 98.75 284 SER A CA 1
ATOM 2193 C C . SER A 1 284 ? -11.07 5.906 9.75 1 98.75 284 SER A C 1
ATOM 2195 O O . SER A 1 284 ? -10.922 7.051 10.172 1 98.75 284 SER A O 1
ATOM 2197 N N . ALA A 1 285 ? -11.461 4.887 10.539 1 98.75 285 ALA A N 1
ATOM 2198 C CA . ALA A 1 285 ? -11.852 5.094 11.93 1 98.75 285 ALA A CA 1
ATOM 2199 C C . ALA A 1 285 ? -10.664 5.574 12.766 1 98.75 285 ALA A C 1
ATOM 2201 O O . ALA A 1 285 ? -10.836 6.367 13.695 1 98.75 285 ALA A O 1
ATOM 2202 N N . ASP A 1 286 ? -9.523 5.113 12.445 1 98.88 286 ASP A N 1
ATOM 2203 C CA . ASP A 1 286 ? -8.32 5.523 13.172 1 98.88 286 ASP A CA 1
ATOM 2204 C C . ASP A 1 286 ? -8.039 7.008 12.969 1 98.88 286 ASP A C 1
ATOM 2206 O O . ASP A 1 286 ? -7.68 7.715 13.914 1 98.88 286 ASP A O 1
ATOM 2210 N N . PHE A 1 287 ? -8.203 7.492 11.75 1 98.94 287 PHE A N 1
ATOM 2211 C CA . PHE A 1 287 ? -7.969 8.906 11.461 1 98.94 287 PHE A CA 1
ATOM 2212 C C . PHE A 1 287 ? -9.023 9.773 12.133 1 98.94 287 PHE A C 1
ATOM 2214 O O . PHE A 1 287 ? -8.719 10.859 12.625 1 98.94 287 PHE A O 1
ATOM 2221 N N . GLY A 1 288 ? -10.258 9.305 12.078 1 98.88 288 GLY A N 1
ATOM 2222 C CA . GLY A 1 288 ? -11.289 9.984 12.836 1 98.88 288 GLY A CA 1
ATOM 2223 C C . GLY A 1 288 ? -10.977 10.078 14.32 1 98.88 288 GLY A C 1
ATOM 2224 O O . GLY A 1 288 ? -11.148 11.133 14.93 1 98.88 288 GLY A O 1
ATOM 2225 N N . TRP A 1 289 ? -10.5 8.992 14.875 1 98.88 289 TRP A N 1
ATOM 2226 C CA . TRP A 1 289 ? -10.172 8.953 16.297 1 98.88 289 TRP A CA 1
ATOM 2227 C C . TRP A 1 289 ? -9.039 9.922 16.609 1 98.88 289 TRP A C 1
ATOM 2229 O O . TRP A 1 289 ? -9.109 10.664 17.594 1 98.88 289 TRP A O 1
ATOM 2239 N N . MET A 1 290 ? -8.016 9.898 15.812 1 98.94 290 MET A N 1
ATOM 2240 C CA . MET A 1 290 ? -6.883 10.789 16.047 1 98.94 290 MET A CA 1
ATOM 2241 C C . MET A 1 290 ? -7.316 12.25 16.016 1 98.94 290 MET A C 1
ATOM 2243 O O . MET A 1 290 ? -6.93 13.031 16.891 1 98.94 290 MET A O 1
ATOM 2247 N N . MET A 1 291 ? -8.133 12.609 14.984 1 98.94 291 MET A N 1
ATOM 2248 C CA . MET A 1 291 ? -8.602 13.984 14.891 1 98.94 291 MET A CA 1
ATOM 2249 C C . MET A 1 291 ? -9.477 14.352 16.078 1 98.94 291 MET A C 1
ATOM 2251 O O . MET A 1 291 ? -9.398 15.469 16.594 1 98.94 291 MET A O 1
ATOM 2255 N N . ALA A 1 292 ? -10.25 13.398 16.547 1 98.88 292 ALA A N 1
ATOM 2256 C CA . ALA A 1 292 ? -11.086 13.641 17.719 1 98.88 292 ALA A CA 1
ATOM 2257 C C . ALA A 1 292 ? -10.242 13.914 18.953 1 98.88 292 ALA A C 1
ATOM 2259 O O . ALA A 1 292 ? -10.57 14.789 19.75 1 98.88 292 ALA A O 1
ATOM 2260 N N . GLN A 1 293 ? -9.195 13.141 19.125 1 98.94 293 GLN A N 1
ATOM 2261 C CA . GLN A 1 293 ? -8.289 13.352 20.25 1 98.94 293 GLN A CA 1
ATOM 2262 C C . GLN A 1 293 ? -7.66 14.742 20.203 1 98.94 293 GLN A C 1
ATOM 2264 O O . GLN A 1 293 ? -7.551 15.422 21.219 1 98.94 293 GLN A O 1
ATOM 2269 N N . LEU A 1 294 ? -7.281 15.148 19 1 98.94 294 LEU A N 1
ATOM 2270 C CA . LEU A 1 294 ? -6.629 16.438 18.844 1 98.94 294 LEU A CA 1
ATOM 2271 C C . LEU A 1 294 ? -7.621 17.578 19.047 1 98.94 294 LEU A C 1
ATOM 2273 O O . LEU A 1 294 ? -7.277 18.609 19.641 1 98.94 294 LEU A O 1
ATOM 2277 N N . LYS A 1 295 ? -8.797 17.406 18.562 1 98.81 295 LYS A N 1
ATOM 2278 C CA . LYS A 1 295 ? -9.844 18.406 18.812 1 98.81 295 LYS A CA 1
ATOM 2279 C C . LYS A 1 295 ? -10.086 18.578 20.297 1 98.81 295 LYS A C 1
ATOM 2281 O O . LYS A 1 295 ? -10.164 19.703 20.797 1 98.81 295 LYS A O 1
ATOM 2286 N N . ALA A 1 296 ? -10.227 17.469 20.969 1 98.81 296 ALA A N 1
ATOM 2287 C CA . ALA A 1 296 ? -10.469 17.516 22.406 1 98.81 296 ALA A CA 1
ATOM 2288 C C . ALA A 1 296 ? -9.305 18.188 23.141 1 98.81 296 ALA A C 1
ATOM 2290 O O . ALA A 1 296 ? -9.523 18.969 24.078 1 98.81 296 ALA A O 1
ATOM 2291 N N . ALA A 1 297 ? -8.125 17.891 22.734 1 98.88 297 ALA A N 1
ATOM 2292 C CA . ALA A 1 297 ? -6.953 18.531 23.328 1 98.88 297 ALA A CA 1
ATOM 2293 C C . ALA A 1 297 ? -6.977 20.047 23.09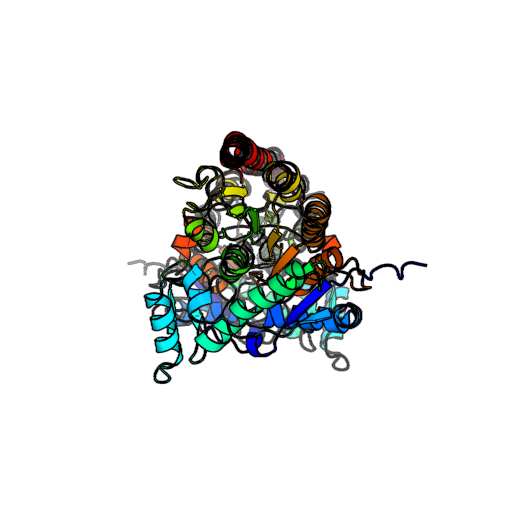4 1 98.88 297 ALA A C 1
ATOM 2295 O O . ALA A 1 297 ? -6.676 20.812 24 1 98.88 297 ALA A O 1
ATOM 2296 N N . ALA A 1 298 ? -7.289 20.453 21.844 1 98.75 298 ALA A N 1
ATOM 2297 C CA . ALA A 1 298 ? -7.355 21.875 21.531 1 98.75 298 ALA A CA 1
ATOM 2298 C C . ALA A 1 298 ? -8.414 22.578 22.375 1 98.75 298 ALA A C 1
ATOM 2300 O O . ALA A 1 298 ? -8.195 23.703 22.828 1 98.75 298 ALA A O 1
ATOM 2301 N N . GLU A 1 299 ? -9.539 21.953 22.594 1 97.88 299 GLU A N 1
ATOM 2302 C CA . GLU A 1 299 ? -10.609 22.516 23.422 1 97.88 299 GLU A CA 1
ATOM 2303 C C . GLU A 1 299 ? -10.133 22.734 24.859 1 97.88 299 GLU A C 1
ATOM 2305 O O . GLU A 1 299 ? -10.453 23.75 25.469 1 97.88 299 GLU A O 1
ATOM 2310 N N . ARG A 1 300 ? -9.359 21.797 25.297 1 98.25 300 ARG A N 1
ATOM 2311 C CA . ARG A 1 300 ? -8.898 21.875 26.672 1 98.25 300 ARG A CA 1
ATOM 2312 C C . ARG A 1 300 ? -7.746 22.859 26.812 1 98.25 300 ARG A C 1
ATOM 2314 O O . ARG A 1 300 ? -7.633 23.547 27.828 1 98.25 300 ARG A O 1
ATOM 2321 N N . LEU A 1 301 ? -6.941 22.984 25.781 1 98.44 301 LEU A N 1
ATOM 2322 C CA . LEU A 1 301 ? -5.637 23.609 25.984 1 98.44 301 LEU A CA 1
ATOM 2323 C C . LEU A 1 301 ? -5.586 25 25.344 1 98.44 301 LEU A C 1
ATOM 2325 O O . LEU A 1 301 ? -4.832 25.859 25.781 1 98.44 301 LEU A O 1
ATOM 2329 N N . CYS A 1 302 ? -6.355 25.172 24.266 1 97.56 302 CYS A N 1
ATOM 2330 C CA . CYS A 1 302 ? -6.141 26.422 23.547 1 97.56 302 CYS A CA 1
ATOM 2331 C C . CYS A 1 302 ? -7.449 26.969 22.984 1 97.56 302 CYS A C 1
ATOM 2333 O O . CYS A 1 302 ? -7.48 27.531 21.891 1 97.56 302 CYS A O 1
ATOM 2335 N N . GLY A 1 303 ? -8.555 26.734 23.734 1 96.25 303 GLY A N 1
ATOM 2336 C CA . GLY A 1 303 ? -9.836 27.328 23.406 1 96.25 303 GLY A CA 1
ATOM 2337 C C . GLY A 1 303 ? -10.438 26.781 22.125 1 96.25 303 GLY A C 1
ATOM 2338 O O . GLY A 1 303 ? -11.227 27.453 21.469 1 96.25 303 GLY A O 1
ATOM 2339 N N . GLY A 1 304 ? -10.016 25.656 21.672 1 97.69 304 GLY A N 1
ATOM 2340 C CA . GLY A 1 304 ? -10.586 25 20.5 1 97.69 304 GLY A CA 1
ATOM 2341 C C . GLY A 1 304 ? -9.867 25.375 19.219 1 97.69 304 GLY A C 1
ATOM 2342 O O . GLY A 1 304 ? -10.227 24.875 18.141 1 97.69 304 GLY A O 1
ATOM 2343 N N . ARG A 1 305 ? -8.812 26.188 19.281 1 98.62 305 ARG A N 1
ATOM 2344 C CA . ARG A 1 305 ? -8.102 26.688 18.109 1 98.62 305 ARG A CA 1
ATOM 2345 C C . ARG A 1 305 ? -7.27 25.562 17.469 1 98.62 305 ARG A C 1
ATOM 2347 O O . ARG A 1 305 ? -6.156 25.281 17.922 1 98.62 305 ARG A O 1
ATOM 2354 N N . LEU A 1 306 ? -7.828 24.938 16.438 1 98.88 306 LEU A N 1
ATOM 2355 C CA . LEU A 1 306 ? -7.191 23.844 15.703 1 98.88 306 LEU A CA 1
ATOM 2356 C C . LEU A 1 306 ? -7.367 24.047 14.195 1 98.88 306 LEU A C 1
ATOM 2358 O O . LEU A 1 306 ? -8.469 24.344 13.727 1 98.88 306 LEU A O 1
ATOM 2362 N N . VAL A 1 307 ? -6.289 23.984 13.461 1 98.94 307 VAL A N 1
ATOM 2363 C CA . VAL A 1 307 ? -6.324 24.031 12.008 1 98.94 307 VAL A CA 1
ATOM 2364 C C . VAL A 1 307 ? -5.594 22.828 11.438 1 98.94 307 VAL A C 1
ATOM 2366 O O . VAL A 1 307 ? -4.418 22.594 11.734 1 98.94 307 VAL A O 1
ATOM 2369 N N . ALA A 1 308 ? -6.324 22 10.68 1 98.94 308 ALA A N 1
ATOM 2370 C CA . ALA A 1 308 ? -5.73 20.859 9.992 1 98.94 308 ALA A CA 1
ATOM 2371 C C . ALA A 1 308 ? -5.449 21.188 8.523 1 98.94 308 ALA A C 1
ATOM 2373 O O . ALA A 1 308 ? -6.297 21.75 7.836 1 98.94 308 ALA A O 1
ATOM 2374 N N . LEU A 1 309 ? -4.266 20.906 8.109 1 98.88 309 LEU A N 1
ATOM 2375 C CA . LEU A 1 309 ? -3.852 21.062 6.719 1 98.88 309 LEU A CA 1
ATOM 2376 C C . LEU A 1 309 ? -3.621 19.703 6.07 1 98.88 309 LEU A C 1
ATOM 2378 O O . LEU A 1 309 ? -2.877 18.875 6.598 1 98.88 309 LEU A O 1
ATOM 2382 N N . HIS A 1 310 ? -4.285 19.516 4.887 1 98.81 310 HIS A N 1
ATOM 2383 C CA . HIS A 1 310 ? -4.125 18.25 4.184 1 98.81 310 HIS A CA 1
ATOM 2384 C C . HIS A 1 310 ? -2.684 18.062 3.719 1 98.81 310 HIS A C 1
ATOM 2386 O O . HIS A 1 310 ? -2.092 18.953 3.129 1 98.81 310 HIS A O 1
ATOM 2392 N N . GLU A 1 311 ? -2.102 16.891 3.998 1 97.44 311 GLU A N 1
ATOM 2393 C CA . GLU A 1 311 ? -0.786 16.531 3.486 1 97.44 311 GLU A CA 1
ATOM 2394 C C . GLU A 1 311 ? -0.885 15.375 2.49 1 97.44 311 GLU A C 1
ATOM 2396 O O . GLU A 1 311 ? -1.502 15.516 1.432 1 97.44 311 GLU A O 1
ATOM 2401 N N . GLY A 1 312 ? -0.474 14.297 2.855 1 96 312 GLY A N 1
ATOM 2402 C CA . GLY A 1 312 ? -0.379 13.188 1.924 1 96 312 GLY A CA 1
ATOM 2403 C C . GLY A 1 312 ? -1.537 12.211 2.037 1 96 312 GLY A C 1
ATOM 2404 O O . GLY A 1 312 ? -2.486 12.453 2.785 1 96 312 GLY A O 1
ATOM 2405 N N . GLY A 1 313 ? -1.509 11.156 1.396 1 97.88 313 GLY A N 1
ATOM 2406 C CA . GLY A 1 313 ? -2.477 10.109 1.084 1 97.88 313 GLY A CA 1
ATOM 2407 C C . GLY A 1 313 ? -2.629 9.867 -0.405 1 97.88 313 GLY A C 1
ATOM 2408 O O . GLY A 1 313 ? -2.992 10.773 -1.155 1 97.88 313 GLY A O 1
ATOM 2409 N N . TYR A 1 314 ? -2.43 8.594 -0.787 1 97.56 314 TYR A N 1
ATOM 2410 C CA . TYR A 1 314 ? -2.273 8.414 -2.227 1 97.56 314 TYR A CA 1
ATOM 2411 C C . TYR A 1 314 ? -3.129 7.262 -2.729 1 97.56 314 TYR A C 1
ATOM 2413 O O . TYR A 1 314 ? -2.963 6.805 -3.863 1 97.56 314 TYR A O 1
ATOM 2421 N N . SER A 1 315 ? -4 6.816 -1.91 1 97.56 315 SER A N 1
ATOM 2422 C CA . SER A 1 315 ? -5.043 5.898 -2.352 1 97.56 315 SER A CA 1
ATOM 2423 C C . SER A 1 315 ? -6.277 6.652 -2.834 1 97.56 315 SER A C 1
ATOM 2425 O O . SER A 1 315 ? -7.035 7.195 -2.025 1 97.56 315 SER A O 1
ATOM 2427 N N . GLU A 1 316 ? -6.504 6.605 -4.109 1 96.31 316 GLU A N 1
ATOM 2428 C CA . GLU A 1 316 ? -7.664 7.297 -4.672 1 96.31 316 GLU A CA 1
ATOM 2429 C C . GLU A 1 316 ? -8.961 6.762 -4.078 1 96.31 316 GLU A C 1
ATOM 2431 O O . GLU A 1 316 ? -9.945 7.5 -3.959 1 96.31 316 GLU A O 1
ATOM 2436 N N . LEU A 1 317 ? -8.914 5.539 -3.65 1 95.94 317 LEU A N 1
ATOM 2437 C CA . LEU A 1 317 ? -10.117 4.867 -3.168 1 95.94 317 LEU A CA 1
ATOM 2438 C C . LEU A 1 317 ? -10.352 5.168 -1.69 1 95.94 317 LEU A C 1
ATOM 2440 O O . LEU A 1 317 ? -11.492 5.32 -1.256 1 95.94 317 LEU A O 1
ATOM 2444 N N . TYR A 1 318 ? -9.289 5.285 -0.988 1 97.94 318 TYR A N 1
ATOM 2445 C CA . TYR A 1 318 ? -9.508 5.188 0.45 1 97.94 318 TYR A CA 1
ATOM 2446 C C . TYR A 1 318 ? -9.312 6.535 1.128 1 97.94 318 TYR A C 1
ATOM 2448 O O . TYR A 1 318 ? -9.883 6.793 2.189 1 97.94 318 TYR A O 1
ATOM 2456 N N . VAL A 1 319 ? -8.57 7.477 0.54 1 98.69 319 VAL A N 1
ATOM 2457 C CA . VAL A 1 319 ? -8.32 8.797 1.116 1 98.69 319 VAL A CA 1
ATOM 2458 C C . VAL A 1 319 ? -9.648 9.5 1.385 1 98.69 319 VAL A C 1
ATOM 2460 O O . VAL A 1 319 ? -9.828 10.117 2.438 1 98.69 319 VAL A O 1
ATOM 2463 N N . PRO A 1 320 ? -10.633 9.422 0.468 1 98.62 320 PRO A N 1
ATOM 2464 C CA . PRO A 1 320 ? -11.898 10.117 0.716 1 98.62 320 PRO A CA 1
ATOM 2465 C C . PRO A 1 320 ? -12.547 9.703 2.039 1 98.62 320 PRO A C 1
ATOM 2467 O O . PRO A 1 320 ? -13.023 10.562 2.787 1 98.62 320 PRO A O 1
ATOM 2470 N N . PHE A 1 321 ? -12.445 8.438 2.365 1 98.69 321 PHE A N 1
ATOM 2471 C CA . PHE A 1 321 ? -13.109 7.945 3.57 1 98.69 321 PHE A CA 1
ATOM 2472 C C . PHE A 1 321 ? -12.305 8.312 4.812 1 98.69 321 PHE A C 1
ATOM 2474 O O . PHE A 1 321 ? -12.875 8.617 5.863 1 98.69 321 PHE A O 1
ATOM 2481 N N . CYS A 1 322 ? -10.992 8.289 4.73 1 98.81 322 CYS A N 1
ATOM 2482 C CA . CYS A 1 322 ? -10.133 8.711 5.832 1 98.81 322 CYS A CA 1
ATOM 2483 C C . CYS A 1 322 ? -10.344 10.188 6.141 1 98.81 322 CYS A C 1
ATOM 2485 O O . CYS A 1 322 ? -10.531 10.562 7.301 1 98.81 322 CYS A O 1
ATOM 2487 N N . GLY A 1 323 ? -10.281 11.016 5.074 1 98.81 323 GLY A N 1
ATOM 2488 C CA . GLY A 1 323 ? -10.469 12.453 5.234 1 98.81 323 GLY A CA 1
ATOM 2489 C C . GLY A 1 323 ? -11.836 12.812 5.785 1 98.81 323 GLY A C 1
ATOM 2490 O O . GLY A 1 323 ? -11.945 13.688 6.648 1 98.81 323 GLY A O 1
ATOM 2491 N N . LEU A 1 324 ? -12.859 12.133 5.262 1 98.81 324 LEU A N 1
ATOM 2492 C CA . LEU A 1 324 ? -14.211 12.414 5.734 1 98.81 324 LEU A CA 1
ATOM 2493 C C . LEU A 1 324 ? -14.352 12.086 7.215 1 98.81 324 LEU A C 1
ATOM 2495 O O . LEU A 1 324 ? -14.977 12.844 7.965 1 98.81 324 LEU A O 1
ATOM 2499 N N . ALA A 1 325 ? -13.773 10.953 7.637 1 98.88 325 ALA A N 1
ATOM 2500 C CA . ALA A 1 325 ? -13.828 10.578 9.047 1 98.88 325 ALA A CA 1
ATOM 2501 C C . ALA A 1 325 ? -13.164 11.633 9.922 1 98.88 325 ALA A C 1
ATOM 2503 O O . ALA A 1 325 ? -13.688 12 10.977 1 98.88 325 ALA A O 1
ATOM 2504 N N . ALA A 1 326 ? -12.047 12.094 9.531 1 98.88 326 ALA A N 1
ATOM 2505 C CA . ALA A 1 326 ? -11.328 13.133 10.266 1 98.88 326 ALA A CA 1
ATOM 2506 C C . ALA A 1 326 ? -12.133 14.43 10.312 1 98.88 326 ALA A C 1
ATOM 2508 O O . ALA A 1 326 ? -12.219 15.07 11.359 1 98.88 326 ALA A O 1
ATOM 2509 N N . LEU A 1 327 ? -12.688 14.805 9.156 1 98.75 327 LEU A N 1
ATOM 2510 C CA . LEU A 1 327 ? -13.43 16.062 9.07 1 98.75 327 LEU A CA 1
ATOM 2511 C C . LEU A 1 327 ? -14.711 15.984 9.891 1 98.75 327 LEU A C 1
ATOM 2513 O O . LEU A 1 327 ? -15.141 16.984 10.484 1 98.75 327 LEU A O 1
ATOM 2517 N N . GLN A 1 328 ? -15.375 14.805 9.898 1 98.62 328 GLN A N 1
ATOM 2518 C CA . GLN A 1 328 ? -16.531 14.617 10.773 1 98.62 328 GLN A CA 1
ATOM 2519 C C . GLN A 1 328 ? -16.156 14.82 12.234 1 98.62 328 GLN A C 1
ATOM 2521 O O . GLN A 1 328 ? -16.891 15.469 12.984 1 98.62 328 GLN A O 1
ATOM 2526 N N . SER A 1 329 ? -15.023 14.25 12.617 1 98.75 329 SER A N 1
ATOM 2527 C CA . SER A 1 329 ? -14.562 14.398 13.992 1 98.75 329 SER A CA 1
ATOM 2528 C C . SER A 1 329 ? -14.258 15.859 14.32 1 98.75 329 SER A C 1
ATOM 2530 O O . SER A 1 329 ? -14.625 16.344 15.391 1 98.75 329 SER A O 1
ATOM 2532 N N . LEU A 1 330 ? -13.633 16.531 13.383 1 98.69 330 LEU A N 1
ATOM 2533 C CA . LEU A 1 330 ? -13.25 17.922 13.602 1 98.69 330 LEU A CA 1
ATOM 2534 C C . LEU A 1 330 ? -14.484 18.812 13.703 1 98.69 330 LEU A C 1
ATOM 2536 O O . LEU A 1 330 ? -14.539 19.703 14.562 1 98.69 330 LEU A O 1
ATOM 2540 N N . SER A 1 331 ? -15.477 18.609 12.867 1 97.81 331 SER A N 1
ATOM 2541 C CA . SER A 1 331 ? -16.656 19.469 12.781 1 97.81 331 SER A CA 1
ATOM 2542 C C . SER A 1 331 ? -17.688 19.078 13.828 1 97.81 331 SER A C 1
ATOM 2544 O O . SER A 1 331 ? -18.547 19.906 14.188 1 97.81 331 SER A O 1
ATOM 2546 N N . GLY A 1 332 ? -17.641 17.797 14.25 1 97.19 332 GLY A N 1
ATOM 2547 C CA . GLY A 1 332 ? -18.672 17.297 15.125 1 97.19 332 GLY A CA 1
ATOM 2548 C C . GLY A 1 332 ? -19.969 16.969 14.398 1 97.19 332 GLY A C 1
ATOM 2549 O O . GLY A 1 332 ? -21 16.75 15.031 1 97.19 332 GLY A O 1
ATOM 2550 N N . VAL A 1 333 ? -19.859 16.969 13.047 1 96.81 333 VAL A N 1
ATOM 2551 C CA . VAL A 1 333 ? -21.047 16.672 12.242 1 96.81 333 VAL A CA 1
ATOM 2552 C C . VAL A 1 333 ? -20.953 15.266 11.672 1 96.81 333 VAL A C 1
ATOM 2554 O O . VAL A 1 333 ? -20 14.93 10.969 1 96.81 333 VAL A O 1
ATOM 2557 N N . ALA A 1 334 ? -21.891 14.477 12.016 1 96.31 334 ALA A N 1
ATOM 2558 C CA . ALA A 1 334 ? -21.922 13.109 11.5 1 96.31 334 ALA A CA 1
ATOM 2559 C C . ALA A 1 334 ? -22.625 13.055 10.148 1 96.31 334 ALA A C 1
ATOM 2561 O O . ALA A 1 334 ? -23.578 13.805 9.898 1 96.31 334 ALA A O 1
ATOM 2562 N N . THR A 1 335 ? -22.141 12.266 9.258 1 97.31 335 THR A N 1
ATOM 2563 C CA . THR A 1 335 ? -22.797 11.992 7.988 1 97.31 335 THR A CA 1
ATOM 2564 C C . THR A 1 335 ? -23.266 10.539 7.926 1 97.31 335 THR A C 1
ATOM 2566 O O . THR A 1 335 ? -22.953 9.734 8.805 1 97.31 335 THR A O 1
ATOM 2569 N N . ALA A 1 336 ? -24.062 10.172 6.891 1 96.19 336 ALA A N 1
ATOM 2570 C CA . ALA A 1 336 ? -24.562 8.82 6.719 1 96.19 336 ALA A CA 1
ATOM 2571 C C . ALA A 1 336 ? -23.578 7.945 5.961 1 96.19 336 ALA A C 1
ATOM 2573 O O . ALA A 1 336 ? -23.797 6.75 5.773 1 96.19 336 ALA A O 1
ATOM 2574 N N . VAL A 1 337 ? -22.484 8.57 5.594 1 97.5 337 VAL A N 1
ATOM 2575 C CA . VAL A 1 337 ? -21.5 7.836 4.789 1 97.5 337 VAL A CA 1
ATOM 2576 C C . VAL A 1 337 ? -20.781 6.809 5.66 1 97.5 337 VAL A C 1
ATOM 2578 O O . VAL A 1 337 ? -20.281 7.145 6.734 1 97.5 337 VAL A O 1
ATOM 2581 N N . ALA A 1 338 ? -20.766 5.566 5.168 1 96.81 338 ALA A N 1
ATOM 2582 C CA . ALA A 1 338 ? -20.031 4.492 5.828 1 96.81 338 ALA A CA 1
ATOM 2583 C C . ALA A 1 338 ? -18.828 4.059 4.992 1 96.81 338 ALA A C 1
ATOM 2585 O O . ALA A 1 338 ? -18.922 3.986 3.766 1 96.81 338 ALA A O 1
ATOM 2586 N N . ASP A 1 339 ? -17.719 3.861 5.625 1 97.31 339 ASP A N 1
ATOM 2587 C CA . ASP A 1 339 ? -16.562 3.244 4.98 1 97.31 339 ASP A CA 1
ATOM 2588 C C . ASP A 1 339 ? -16.844 1.785 4.629 1 97.31 339 ASP A C 1
ATOM 2590 O O . ASP A 1 339 ? -16.969 0.939 5.516 1 97.31 339 ASP A O 1
ATOM 2594 N N . PRO A 1 340 ? -16.906 1.453 3.375 1 95.75 340 PRO A N 1
ATOM 2595 C CA . PRO A 1 340 ? -17.312 0.099 2.992 1 95.75 340 PRO A CA 1
ATOM 2596 C C . PRO A 1 340 ? -16.25 -0.949 3.312 1 95.75 340 PRO A C 1
ATOM 2598 O O . PRO A 1 340 ? -16.531 -2.148 3.277 1 95.75 340 PRO A O 1
ATOM 2601 N N . TRP A 1 341 ? -15.055 -0.54 3.633 1 96.06 341 TRP A N 1
ATOM 2602 C CA . TRP A 1 341 ? -13.977 -1.493 3.865 1 96.06 341 TRP A CA 1
ATOM 2603 C C . TRP A 1 341 ? -13.594 -1.538 5.34 1 96.06 341 TRP A C 1
ATOM 2605 O O . TRP A 1 341 ? -12.68 -2.27 5.73 1 96.06 341 TRP A O 1
ATOM 2615 N N . LEU A 1 342 ? -14.242 -0.772 6.168 1 97.56 342 LEU A N 1
ATOM 2616 C CA . LEU A 1 342 ? -13.875 -0.659 7.574 1 97.56 342 LEU A CA 1
ATOM 2617 C C . LEU A 1 342 ? -13.844 -2.029 8.242 1 97.56 342 LEU A C 1
ATOM 2619 O O . LEU A 1 342 ? -12.914 -2.348 8.984 1 97.56 342 LEU A O 1
ATOM 2623 N N . HIS A 1 343 ? -14.852 -2.83 7.965 1 95.38 343 HIS A N 1
ATOM 2624 C CA . HIS A 1 343 ? -14.938 -4.148 8.586 1 95.38 343 HIS A CA 1
ATOM 2625 C C . HIS A 1 343 ? -13.758 -5.023 8.188 1 95.38 343 HIS A C 1
ATOM 2627 O O . HIS A 1 343 ? -13.227 -5.77 9.016 1 95.38 343 HIS A O 1
ATOM 2633 N N . GLU A 1 344 ? -13.359 -4.961 6.984 1 93.88 344 GLU A N 1
ATOM 2634 C CA . GLU A 1 344 ? -12.266 -5.781 6.473 1 93.88 344 GLU A CA 1
ATOM 2635 C C . GLU A 1 344 ? -10.945 -5.418 7.145 1 93.88 344 GLU A C 1
ATOM 2637 O O . GLU A 1 344 ? -10.281 -6.281 7.723 1 93.88 344 GLU A O 1
ATOM 2642 N N . VAL A 1 345 ? -10.594 -4.137 7.121 1 95.06 345 VAL A N 1
ATOM 2643 C CA . VAL A 1 345 ? -9.305 -3.725 7.656 1 95.06 345 VAL A CA 1
ATOM 2644 C C . VAL A 1 345 ? -9.281 -3.928 9.172 1 95.06 345 VAL A C 1
ATOM 2646 O O . VAL A 1 345 ? -8.242 -4.285 9.734 1 95.06 345 VAL A O 1
ATOM 2649 N N . SER A 1 346 ? -10.414 -3.719 9.82 1 95.94 346 SER A N 1
ATOM 2650 C CA . SER A 1 346 ? -10.461 -3.9 11.266 1 95.94 346 SER A CA 1
ATOM 2651 C C . SER A 1 346 ? -10.266 -5.363 11.648 1 95.94 346 SER A C 1
ATOM 2653 O O . SER A 1 346 ? -9.836 -5.668 12.766 1 95.94 346 SER A O 1
ATOM 2655 N N . ALA A 1 347 ? -10.492 -6.242 10.672 1 95.5 347 ALA A N 1
ATOM 2656 C CA . ALA A 1 347 ? -10.398 -7.68 10.93 1 95.5 347 ALA A CA 1
ATOM 2657 C C . ALA A 1 347 ? -9.008 -8.211 10.586 1 95.5 347 ALA A C 1
ATOM 2659 O O . ALA A 1 347 ? -8.695 -9.367 10.859 1 95.5 347 ALA A O 1
ATOM 2660 N N . TRP A 1 348 ? -8.156 -7.355 9.969 1 96.12 348 TRP A N 1
ATOM 2661 C CA . TRP A 1 348 ? -6.773 -7.77 9.75 1 96.12 348 TRP A CA 1
ATOM 2662 C C . TRP A 1 348 ? -6.094 -8.109 11.07 1 96.12 348 TRP A C 1
ATOM 2664 O O . TRP A 1 348 ? -6.352 -7.465 12.094 1 96.12 348 TRP A O 1
ATOM 2674 N N . GLY A 1 349 ? -5.25 -9.086 11.039 1 94.5 349 GLY A N 1
ATOM 2675 C CA . GLY A 1 349 ? -4.449 -9.398 12.211 1 94.5 349 GLY A CA 1
ATOM 2676 C C . GLY A 1 349 ? -3.467 -8.297 12.57 1 94.5 349 GLY A C 1
ATOM 2677 O O . GLY A 1 349 ? -3.15 -7.445 11.734 1 94.5 349 GLY A O 1
ATOM 2678 N N . TYR A 1 350 ? -3.111 -8.219 13.859 1 96.44 350 TYR A N 1
ATOM 2679 C CA . TYR A 1 350 ? -2.012 -7.391 14.344 1 96.44 350 TYR A CA 1
ATOM 2680 C C . TYR A 1 350 ? -2.449 -5.941 14.508 1 96.44 350 TYR A C 1
ATOM 2682 O O . TYR A 1 350 ? -1.612 -5.039 14.617 1 96.44 350 TYR A O 1
ATOM 2690 N N . GLN A 1 351 ? -3.762 -5.668 14.539 1 98 351 GLN A N 1
ATOM 2691 C CA . GLN A 1 351 ? -4.277 -4.324 14.781 1 98 351 GLN A CA 1
ATOM 2692 C C . GLN A 1 351 ? -3.994 -3.881 16.219 1 98 351 GLN A C 1
ATOM 2694 O O . GLN A 1 351 ? -3.797 -2.691 16.469 1 98 351 GLN A O 1
ATOM 2699 N N . ASP A 1 352 ? -3.898 -4.863 17.156 1 98 352 ASP A N 1
ATOM 2700 C CA . ASP A 1 352 ? -3.592 -4.539 18.547 1 98 352 ASP A CA 1
ATOM 2701 C C . ASP A 1 352 ? -2.131 -4.129 18.703 1 98 352 ASP A C 1
ATOM 2703 O O . ASP A 1 352 ? -1.302 -4.418 17.844 1 98 352 ASP A O 1
ATOM 2707 N N . LEU A 1 353 ? -1.825 -3.459 19.75 1 98.62 353 LEU A N 1
ATOM 2708 C CA . LEU A 1 353 ? -0.461 -3.043 20.062 1 98.62 353 LEU A CA 1
ATOM 2709 C C . LEU A 1 353 ? 0.451 -4.254 20.234 1 98.62 353 LEU A C 1
ATOM 2711 O O . LEU A 1 353 ? 0.221 -5.086 21.109 1 98.62 353 LEU A O 1
ATOM 2715 N N . GLN A 1 354 ? 1.438 -4.355 19.391 1 97.69 354 GLN A N 1
ATOM 2716 C CA . GLN A 1 354 ? 2.43 -5.422 19.469 1 97.69 354 GLN A CA 1
ATOM 2717 C C . GLN A 1 354 ? 3.57 -5.035 20.406 1 97.69 354 GLN A C 1
ATOM 2719 O O . GLN A 1 354 ? 3.807 -3.852 20.656 1 97.69 354 GLN A O 1
ATOM 2724 N N . GLN A 1 355 ? 4.332 -5.992 20.859 1 97.06 355 GLN A N 1
ATOM 2725 C CA . GLN A 1 355 ? 5.391 -5.754 21.844 1 97.06 355 GLN A CA 1
ATOM 2726 C C . GLN A 1 355 ? 6.473 -4.844 21.266 1 97.06 355 GLN A C 1
ATOM 2728 O O . GLN A 1 355 ? 6.941 -3.928 21.953 1 97.06 355 GLN A O 1
ATOM 2733 N N . HIS A 1 356 ? 6.871 -5.113 20.062 1 96.25 356 HIS A N 1
ATOM 2734 C CA . HIS A 1 356 ? 7.93 -4.312 19.469 1 96.25 356 HIS A CA 1
ATOM 2735 C C . HIS A 1 356 ? 7.457 -2.887 19.188 1 96.25 356 HIS A C 1
ATOM 2737 O O . HIS A 1 356 ? 8.258 -1.951 19.203 1 96.25 356 HIS A O 1
ATOM 2743 N N . GLN A 1 357 ? 6.188 -2.691 18.938 1 98.19 357 GLN A N 1
ATOM 2744 C CA . GLN A 1 357 ? 5.594 -1.368 18.766 1 98.19 357 GLN A CA 1
ATOM 2745 C C . GLN A 1 357 ? 5.527 -0.618 20.094 1 98.19 357 GLN A C 1
ATOM 2747 O O . GLN A 1 357 ? 5.789 0.585 20.141 1 98.19 357 GLN A O 1
ATOM 2752 N N . GLN A 1 358 ? 5.168 -1.35 21.141 1 98.38 358 GLN A N 1
ATOM 2753 C CA . GLN A 1 358 ? 5.156 -0.781 22.484 1 98.38 358 GLN A CA 1
ATOM 2754 C C . GLN A 1 358 ? 6.531 -0.235 22.859 1 98.38 358 GLN A C 1
ATOM 2756 O O . GLN A 1 358 ? 6.637 0.841 23.453 1 98.38 358 GLN A O 1
ATOM 2761 N N . ALA A 1 359 ? 7.543 -0.985 22.5 1 98 359 ALA A N 1
ATOM 2762 C CA . ALA A 1 359 ? 8.906 -0.553 22.781 1 98 359 ALA A CA 1
ATOM 2763 C C . ALA A 1 359 ? 9.227 0.759 22.078 1 98 359 ALA A C 1
ATOM 2765 O O . ALA A 1 359 ? 9.883 1.638 22.656 1 98 359 ALA A O 1
ATOM 2766 N N . ALA A 1 360 ? 8.781 0.893 20.828 1 98 360 ALA A N 1
ATOM 2767 C CA . ALA A 1 360 ? 9.008 2.119 20.062 1 98 360 ALA A CA 1
ATOM 2768 C C . ALA A 1 360 ? 8.281 3.301 20.703 1 98 360 ALA A C 1
ATOM 2770 O O . ALA A 1 360 ? 8.844 4.395 20.812 1 98 360 ALA A O 1
ATOM 2771 N N . VAL A 1 361 ? 7.039 3.1 21.141 1 98.75 361 VAL A N 1
ATOM 2772 C CA . VAL A 1 361 ? 6.242 4.152 21.766 1 98.75 361 VAL A CA 1
ATOM 2773 C C . VAL A 1 361 ? 6.879 4.57 23.078 1 98.75 361 VAL A C 1
ATOM 2775 O O . VAL A 1 361 ? 6.977 5.762 23.375 1 98.75 361 VAL A O 1
ATOM 2778 N N . GLU A 1 362 ? 7.348 3.576 23.859 1 98.56 362 GLU A N 1
ATOM 2779 C CA . GLU A 1 362 ? 7.965 3.85 25.156 1 98.56 362 GLU A CA 1
ATOM 2780 C C . GLU A 1 362 ? 9.258 4.637 24.984 1 98.56 362 GLU A C 1
ATOM 2782 O O . GLU A 1 362 ? 9.562 5.523 25.797 1 98.56 362 GLU A O 1
ATOM 2787 N N . ALA A 1 363 ? 9.984 4.305 23.953 1 98.06 363 ALA A N 1
ATOM 2788 C CA . ALA A 1 363 ? 11.219 5.039 23.672 1 98.06 363 ALA A CA 1
ATOM 2789 C C . ALA A 1 363 ? 10.93 6.508 23.375 1 98.06 363 ALA A C 1
ATOM 2791 O O . ALA A 1 363 ? 11.688 7.391 23.781 1 98.06 363 ALA A O 1
ATOM 2792 N N . ALA A 1 364 ? 9.812 6.773 22.688 1 97.62 364 ALA A N 1
ATOM 2793 C CA . ALA A 1 364 ? 9.43 8.133 22.312 1 97.62 364 ALA A CA 1
ATOM 2794 C C . ALA A 1 364 ? 8.828 8.883 23.484 1 97.62 364 ALA A C 1
ATOM 2796 O O . ALA A 1 364 ? 8.789 10.117 23.5 1 97.62 364 ALA A O 1
ATOM 2797 N N . ALA A 1 365 ? 8.344 8.188 24.5 1 97.38 365 ALA A N 1
ATOM 2798 C CA . ALA A 1 365 ? 7.727 8.781 25.672 1 97.38 365 ALA A CA 1
ATOM 2799 C C . ALA A 1 365 ? 8.773 9.102 26.734 1 97.38 365 ALA A C 1
ATOM 2801 O O . ALA A 1 365 ? 8.602 10.039 27.516 1 97.38 365 ALA A O 1
ATOM 2802 N N . ALA A 1 366 ? 9.844 8.414 26.766 1 95.5 366 ALA A N 1
ATOM 2803 C CA . ALA A 1 366 ? 10.844 8.508 27.828 1 95.5 366 ALA A CA 1
ATOM 2804 C C . ALA A 1 366 ? 11.625 9.82 27.734 1 95.5 366 ALA A C 1
ATOM 2806 O O . ALA A 1 366 ? 11.07 10.891 27.984 1 95.5 366 ALA A O 1
ATOM 2807 N N . ALA A 1 367 ? 12.711 9.828 27.234 1 94.62 367 ALA A N 1
ATOM 2808 C CA . ALA A 1 367 ? 13.648 10.953 27.234 1 94.62 367 ALA A CA 1
ATOM 2809 C C . ALA A 1 367 ? 13.055 12.148 26.484 1 94.62 367 ALA A C 1
ATOM 2811 O O . ALA A 1 367 ? 13.172 13.289 26.953 1 94.62 367 ALA A O 1
ATOM 2812 N N . PRO A 1 368 ? 12.328 11.93 25.453 1 97.12 368 PRO A N 1
ATOM 2813 C CA . PRO A 1 368 ? 11.812 13.086 24.719 1 97.12 368 PRO A CA 1
ATOM 2814 C C . PRO A 1 368 ? 10.797 13.891 25.531 1 97.12 368 PRO A C 1
ATOM 2816 O O . PRO A 1 368 ? 10.836 15.117 25.547 1 97.12 368 PRO A O 1
ATOM 2819 N N . LEU A 1 369 ? 9.898 13.289 26.25 1 98 369 LEU A N 1
ATOM 2820 C CA . LEU A 1 369 ? 8.906 14 27.047 1 98 369 LEU A CA 1
ATOM 2821 C C . LEU A 1 369 ? 9.578 14.734 28.203 1 98 369 LEU A C 1
ATOM 2823 O O . LEU A 1 369 ? 9.156 15.836 28.578 1 98 369 LEU A O 1
ATOM 2827 N N . ASP A 1 370 ? 10.609 14.102 28.797 1 97.88 370 ASP A N 1
ATOM 2828 C CA . ASP A 1 370 ? 11.359 14.758 29.859 1 97.88 370 ASP A CA 1
ATOM 2829 C C . ASP A 1 370 ? 12.047 16.016 29.344 1 97.88 370 ASP A C 1
ATOM 2831 O O . ASP A 1 370 ? 12.062 17.047 30.031 1 97.88 370 ASP A O 1
ATOM 2835 N N . ARG A 1 371 ? 12.57 15.891 28.203 1 97.94 371 ARG A N 1
ATOM 2836 C CA . ARG A 1 371 ? 13.234 17.047 27.609 1 97.94 371 ARG A CA 1
ATOM 2837 C C . ARG A 1 371 ? 12.242 18.156 27.312 1 97.94 371 ARG A C 1
ATOM 2839 O O . ARG A 1 371 ? 12.562 19.344 27.469 1 97.94 371 ARG A O 1
ATOM 2846 N N . LEU A 1 372 ? 11.078 17.812 26.859 1 98.5 372 LEU A N 1
ATOM 2847 C CA . LEU A 1 372 ? 10.039 18.812 26.609 1 98.5 372 LEU A CA 1
ATOM 2848 C C . LEU A 1 372 ? 9.656 19.531 27.891 1 98.5 372 LEU A C 1
ATOM 2850 O O . LEU A 1 372 ? 9.508 20.75 27.906 1 98.5 372 LEU A O 1
ATOM 2854 N N . ARG A 1 373 ? 9.469 18.797 28.984 1 97.88 373 ARG A N 1
ATOM 2855 C CA . ARG A 1 373 ? 9.102 19.391 30.25 1 97.88 373 ARG A CA 1
ATOM 2856 C C . ARG A 1 373 ? 10.172 20.359 30.734 1 97.88 373 ARG A C 1
ATOM 2858 O O . ARG A 1 373 ? 9.859 21.438 31.266 1 97.88 373 ARG A O 1
ATOM 2865 N N . SER A 1 374 ? 11.375 19.938 30.547 1 97.5 374 SER A N 1
ATOM 2866 C CA . SER A 1 374 ? 12.477 20.828 30.891 1 97.5 374 SER A CA 1
ATOM 2867 C C . SER A 1 374 ? 12.438 22.109 30.047 1 97.5 374 SER A C 1
ATOM 2869 O O . SER A 1 374 ? 12.68 23.203 30.562 1 97.5 374 SER A O 1
ATOM 2871 N N . ARG A 1 375 ? 12.18 21.984 28.781 1 96.56 375 ARG A N 1
ATOM 2872 C CA . ARG A 1 375 ? 12.078 23.125 27.875 1 96.56 375 ARG A CA 1
ATOM 2873 C C . ARG A 1 375 ? 10.945 24.062 28.297 1 96.56 375 ARG A C 1
ATOM 2875 O O . ARG A 1 375 ? 11.109 25.281 28.297 1 96.56 375 ARG A O 1
ATOM 2882 N N . VAL A 1 376 ? 9.805 23.516 28.641 1 97.38 376 VAL A N 1
ATOM 2883 C CA . VAL A 1 376 ? 8.648 24.312 29.062 1 97.38 376 VAL A CA 1
ATOM 2884 C C . VAL A 1 376 ? 8.969 25.078 30.328 1 97.38 376 VAL A C 1
ATOM 2886 O O . VAL A 1 376 ? 8.617 26.25 30.469 1 97.38 376 VAL A O 1
ATOM 2889 N N . ALA A 1 377 ? 9.648 24.391 31.25 1 96.88 377 ALA A N 1
ATOM 2890 C CA . ALA A 1 377 ? 10.055 25.062 32.5 1 96.88 377 ALA A CA 1
ATOM 2891 C C . ALA A 1 377 ? 10.961 26.25 32.188 1 96.88 377 ALA A C 1
ATOM 2893 O O . ALA A 1 377 ? 10.836 27.297 32.844 1 96.88 377 ALA A O 1
ATOM 2894 N N . ALA A 1 378 ? 11.844 26.016 31.297 1 95.56 378 ALA A N 1
ATOM 2895 C CA . ALA A 1 378 ? 12.758 27.094 30.922 1 95.56 378 ALA A CA 1
ATOM 2896 C C . ALA A 1 378 ? 12 28.25 30.281 1 95.56 378 ALA A C 1
ATOM 2898 O O . ALA A 1 378 ? 12.336 29.422 30.5 1 95.56 378 ALA A O 1
ATOM 2899 N N . MET A 1 379 ? 11.047 27.984 29.469 1 95.81 379 MET A N 1
ATOM 2900 C CA . MET A 1 379 ? 10.227 29 28.828 1 95.81 379 MET A CA 1
ATOM 2901 C C . MET A 1 379 ? 9.445 29.812 29.859 1 95.81 379 MET A C 1
ATOM 2903 O O . MET A 1 379 ? 9.375 31.031 29.766 1 95.81 379 MET A O 1
ATOM 2907 N N . GLU A 1 380 ? 8.875 29.125 30.797 1 95.5 380 GLU A N 1
ATOM 2908 C CA . GLU A 1 380 ? 8.109 29.797 31.844 1 95.5 380 GLU A CA 1
ATOM 2909 C C . GLU A 1 380 ? 8.992 30.703 32.688 1 95.5 380 GLU A C 1
ATOM 2911 O O . GLU A 1 380 ? 8.586 31.797 33.062 1 95.5 380 GLU A O 1
ATOM 2916 N N . ALA A 1 381 ? 10.125 30.203 32.938 1 94.38 381 ALA A N 1
ATOM 2917 C CA . ALA A 1 381 ? 11.086 31.016 33.688 1 94.38 381 ALA A CA 1
ATOM 2918 C C . ALA A 1 381 ? 11.453 32.281 32.906 1 94.38 381 ALA A C 1
ATOM 2920 O O . ALA A 1 381 ? 11.742 33.312 33.5 1 94.38 381 ALA A O 1
ATOM 2921 N N . ALA A 1 382 ? 11.352 32.219 31.641 1 92.44 382 ALA A N 1
ATOM 2922 C CA . ALA A 1 382 ? 11.703 33.344 30.781 1 92.44 382 ALA A CA 1
ATOM 2923 C C . ALA A 1 382 ? 10.484 34.219 30.484 1 92.44 382 ALA A C 1
ATOM 2925 O O . ALA A 1 382 ? 10.57 35.156 29.703 1 92.44 382 ALA A O 1
ATOM 2926 N N . GLY A 1 383 ? 9.289 33.844 30.969 1 88.25 383 GLY A N 1
ATOM 2927 C CA . GLY A 1 383 ? 8.078 34.625 30.828 1 88.25 383 GLY A CA 1
ATOM 2928 C C . GLY A 1 383 ? 7.277 34.281 29.594 1 88.25 383 GLY A C 1
ATOM 2929 O O . GLY A 1 383 ? 6.512 35.094 29.078 1 88.25 383 GLY A O 1
ATOM 2930 N N . MET A 1 384 ? 7.578 33.219 29.109 1 86.5 384 MET A N 1
ATOM 2931 C CA . MET A 1 384 ? 6.844 32.719 27.938 1 86.5 384 MET A CA 1
ATOM 2932 C C . MET A 1 384 ? 5.793 31.688 28.359 1 86.5 384 MET A C 1
ATOM 2934 O O . MET A 1 384 ? 6 30.938 29.312 1 86.5 384 MET A O 1
ATOM 2938 N N . MET B 1 1 ? 31.125 -32.719 -29.516 1 29.86 1 MET B N 1
ATOM 2939 C CA . MET B 1 1 ? 30.938 -31.688 -28.484 1 29.86 1 MET B CA 1
ATOM 2940 C C . MET B 1 1 ? 29.453 -31.484 -28.203 1 29.86 1 MET B C 1
ATOM 2942 O O . MET B 1 1 ? 28.672 -31.188 -29.109 1 29.86 1 MET B O 1
ATOM 2946 N N . ALA B 1 2 ? 28.875 -32.156 -27.125 1 38.09 2 ALA B N 1
ATOM 2947 C CA . ALA B 1 2 ? 27.422 -32.125 -26.875 1 38.09 2 ALA B CA 1
ATOM 2948 C C . ALA B 1 2 ? 26.891 -30.688 -26.938 1 38.09 2 ALA B C 1
ATOM 2950 O O . ALA B 1 2 ? 27.484 -29.766 -26.391 1 38.09 2 ALA B O 1
ATOM 2951 N N . THR B 1 3 ? 26.312 -30.172 -27.953 1 40.59 3 THR B N 1
ATOM 2952 C CA . THR B 1 3 ? 25.781 -28.812 -28.016 1 40.59 3 THR B CA 1
ATOM 2953 C C . THR B 1 3 ? 25.172 -28.422 -26.672 1 40.59 3 THR B C 1
ATOM 2955 O O . THR B 1 3 ? 24.375 -29.156 -26.109 1 40.59 3 THR B O 1
ATOM 2958 N N . PRO B 1 4 ? 25.891 -27.703 -25.781 1 42.19 4 PRO B N 1
ATOM 2959 C CA . PRO B 1 4 ? 25.312 -27.438 -24.469 1 42.19 4 PRO B CA 1
ATOM 2960 C C . PRO B 1 4 ? 23.781 -27.328 -24.516 1 42.19 4 PRO B C 1
ATOM 2962 O O . PRO B 1 4 ? 23.234 -26.672 -25.406 1 42.19 4 PRO B O 1
ATOM 2965 N N . GLU B 1 5 ? 23.031 -28.328 -24.266 1 47.94 5 GLU B N 1
ATOM 2966 C CA . GLU B 1 5 ? 21.578 -28.422 -24.234 1 47.94 5 GLU B CA 1
ATOM 2967 C C . GLU B 1 5 ? 20.938 -27.141 -23.75 1 47.94 5 GLU B C 1
ATOM 2969 O O . GLU B 1 5 ? 21.25 -26.672 -22.641 1 47.94 5 GLU B O 1
ATOM 2974 N N . LYS B 1 6 ? 20.891 -26 -24.484 1 50 6 LYS B N 1
ATOM 2975 C CA . LYS B 1 6 ? 20.375 -24.672 -24.219 1 50 6 LYS B CA 1
ATOM 2976 C C . LYS B 1 6 ? 19.188 -24.719 -23.25 1 50 6 LYS B C 1
ATOM 2978 O O . LYS B 1 6 ? 18.172 -25.344 -23.531 1 50 6 LYS B O 1
ATOM 2983 N N . VAL B 1 7 ? 19.375 -24.625 -22.016 1 58.06 7 VAL B N 1
ATOM 2984 C CA . VAL B 1 7 ? 18.359 -24.562 -20.969 1 58.06 7 VAL B CA 1
ATOM 2985 C C . VAL B 1 7 ? 17.281 -23.547 -21.375 1 58.06 7 VAL B C 1
ATOM 2987 O O . VAL B 1 7 ? 17.594 -22.375 -21.641 1 58.06 7 VAL B O 1
ATOM 2990 N N . SER B 1 8 ? 16.062 -23.953 -21.922 1 88.69 8 SER B N 1
ATOM 2991 C CA . SER B 1 8 ? 15.047 -23.125 -22.562 1 88.69 8 SER B CA 1
ATOM 2992 C C . SER B 1 8 ? 13.914 -22.812 -21.594 1 88.69 8 SER B C 1
ATOM 2994 O O . SER B 1 8 ? 13.406 -23.688 -20.891 1 88.69 8 SER B O 1
ATOM 2996 N N . THR B 1 9 ? 13.852 -21.562 -21.094 1 97.94 9 THR B N 1
ATOM 2997 C CA . THR B 1 9 ? 12.719 -21.078 -20.312 1 97.94 9 THR B CA 1
ATOM 2998 C C . THR B 1 9 ? 11.586 -20.625 -21.234 1 97.94 9 THR B C 1
ATOM 3000 O O . THR B 1 9 ? 11.812 -19.828 -22.156 1 97.94 9 THR B O 1
ATOM 3003 N N . GLY B 1 10 ? 10.453 -21.25 -21.016 1 98.69 10 GLY B N 1
ATOM 3004 C CA . GLY B 1 10 ? 9.273 -20.828 -21.75 1 98.69 10 GLY B CA 1
ATOM 3005 C C . GLY B 1 10 ? 8.625 -19.578 -21.172 1 98.69 10 GLY B C 1
ATOM 3006 O O . GLY B 1 10 ? 8.656 -19.375 -19.969 1 98.69 10 GLY B O 1
ATOM 3007 N N . TYR B 1 11 ? 8.07 -18.734 -22.062 1 98.62 11 TYR B N 1
ATOM 3008 C CA . TYR B 1 11 ? 7.289 -17.562 -21.688 1 98.62 11 TYR B CA 1
ATOM 3009 C C . TYR B 1 11 ? 5.941 -17.562 -22.406 1 98.62 11 TYR B C 1
ATOM 3011 O O . TYR B 1 11 ? 5.887 -17.484 -23.641 1 98.62 11 TYR B O 1
ATOM 3019 N N . LEU B 1 12 ? 4.875 -17.719 -21.625 1 98.75 12 LEU B N 1
ATOM 3020 C CA . LEU B 1 12 ? 3.533 -17.781 -22.188 1 98.75 12 LEU B CA 1
ATOM 3021 C C . LEU B 1 12 ? 2.783 -16.469 -21.969 1 98.75 12 LEU B C 1
ATOM 3023 O O . LEU B 1 12 ? 2.703 -15.984 -20.828 1 98.75 12 LEU B O 1
ATOM 3027 N N . PHE B 1 13 ? 2.225 -15.914 -22.984 1 97.25 13 PHE B N 1
ATOM 3028 C CA . PHE B 1 13 ? 1.492 -14.648 -22.984 1 97.25 13 PHE B CA 1
ATOM 3029 C C . PHE B 1 13 ? 0.481 -14.617 -24.125 1 97.25 13 PHE B C 1
ATOM 3031 O O . PHE B 1 13 ? 0.688 -15.25 -25.172 1 97.25 13 PHE B O 1
ATOM 3038 N N . HIS B 1 14 ? -0.583 -13.953 -23.891 1 98.38 14 HIS B N 1
ATOM 3039 C CA . HIS B 1 14 ? -1.514 -13.633 -24.969 1 98.38 14 HIS B CA 1
ATOM 3040 C C . HIS B 1 14 ? -2.17 -12.273 -24.75 1 98.38 14 HIS B C 1
ATOM 3042 O O . HIS B 1 14 ? -2.537 -11.938 -23.625 1 98.38 14 HIS B O 1
ATOM 3048 N N . GLU B 1 15 ? -2.383 -11.469 -25.766 1 97.88 15 GLU B N 1
ATOM 3049 C CA . GLU B 1 15 ? -2.936 -10.117 -25.672 1 97.88 15 GLU B CA 1
ATOM 3050 C C . GLU B 1 15 ? -4.34 -10.141 -25.062 1 97.88 15 GLU B C 1
ATOM 3052 O O . GLU B 1 15 ? -4.73 -9.211 -24.359 1 97.88 15 GLU B O 1
ATOM 3057 N N . SER B 1 16 ? -5.059 -11.195 -25.312 1 97.81 16 SER B N 1
ATOM 3058 C CA . SER B 1 16 ? -6.441 -11.281 -24.844 1 97.81 16 SER B CA 1
ATOM 3059 C C . SER B 1 16 ? -6.52 -11.211 -23.328 1 97.81 16 SER B C 1
ATOM 3061 O O . SER B 1 16 ? -7.535 -10.789 -22.766 1 97.81 16 SER B O 1
ATOM 3063 N N . TYR B 1 17 ? -5.434 -11.617 -22.703 1 98.25 17 TYR B N 1
ATOM 3064 C CA . TYR B 1 17 ? -5.418 -11.539 -21.25 1 98.25 17 TYR B CA 1
ATOM 3065 C C . TYR B 1 17 ? -5.641 -10.109 -20.766 1 98.25 17 TYR B C 1
ATOM 3067 O O . TYR B 1 17 ? -6.254 -9.883 -19.719 1 98.25 17 TYR B O 1
ATOM 3075 N N . PHE B 1 18 ? -5.215 -9.109 -21.594 1 97.75 18 PHE B N 1
ATOM 3076 C CA . PHE B 1 18 ? -5.316 -7.703 -21.219 1 97.75 18 PHE B CA 1
ATOM 3077 C C . PHE B 1 18 ? -6.715 -7.164 -21.5 1 97.75 18 PHE B C 1
ATOM 3079 O O . PHE B 1 18 ? -7.062 -6.066 -21.062 1 97.75 18 PHE B O 1
ATOM 3086 N N . TRP B 1 19 ? -7.535 -8 -22.156 1 97.38 19 TRP B N 1
ATOM 3087 C CA . TRP B 1 19 ? -8.883 -7.574 -22.5 1 97.38 19 TRP B CA 1
ATOM 3088 C C . TRP B 1 19 ? -9.883 -8.039 -21.453 1 97.38 19 TRP B C 1
ATOM 3090 O O . TRP B 1 19 ? -11.055 -7.652 -21.484 1 97.38 19 TRP B O 1
ATOM 3100 N N . HIS B 1 20 ? -9.406 -8.906 -20.469 1 97.75 20 HIS B N 1
ATOM 3101 C CA . HIS B 1 20 ? -10.258 -9.195 -19.328 1 97.75 20 HIS B CA 1
ATOM 3102 C C . HIS B 1 20 ? -10.719 -7.906 -18.656 1 97.75 20 HIS B C 1
ATOM 3104 O O . HIS B 1 20 ? -9.891 -7.062 -18.297 1 97.75 20 HIS B O 1
ATOM 3110 N N . ASN B 1 21 ? -12.039 -7.73 -18.516 1 96.5 21 ASN B N 1
ATOM 3111 C CA . ASN B 1 21 ? -12.641 -6.504 -18 1 96.5 21 ASN B CA 1
ATOM 3112 C C . ASN B 1 21 ? -13.445 -6.777 -16.734 1 96.5 21 ASN B C 1
ATOM 3114 O O . ASN B 1 21 ? -14.625 -7.129 -16.812 1 96.5 21 ASN B O 1
ATOM 3118 N N . PRO B 1 22 ? -12.828 -6.547 -15.602 1 96.5 22 PRO B N 1
ATOM 3119 C CA . PRO B 1 22 ? -13.531 -6.773 -14.336 1 96.5 22 PRO B CA 1
ATOM 3120 C C . PRO B 1 22 ? -14.484 -5.637 -13.969 1 96.5 22 PRO B C 1
ATOM 3122 O O . PRO B 1 22 ? -15.172 -5.699 -12.945 1 96.5 22 PRO B O 1
ATOM 3125 N N . GLY B 1 23 ? -14.523 -4.633 -14.789 1 94.25 23 GLY B N 1
ATOM 3126 C CA . GLY B 1 23 ? -15.406 -3.51 -14.516 1 94.25 23 GLY B CA 1
ATOM 3127 C C . GLY B 1 23 ? -14.773 -2.471 -13.602 1 94.25 23 GLY B C 1
ATOM 3128 O O . GLY B 1 23 ? -13.562 -2.26 -13.633 1 94.25 23 GLY B O 1
ATOM 3129 N N . PHE B 1 24 ? -15.57 -1.633 -12.906 1 92.06 24 PHE B N 1
ATOM 3130 C CA . PHE B 1 24 ? -15.141 -0.577 -11.992 1 92.06 24 PHE B CA 1
ATOM 3131 C C . PHE B 1 24 ? -15.555 -0.901 -10.562 1 92.06 24 PHE B C 1
ATOM 3133 O O . PHE B 1 24 ? -16.469 -1.707 -10.344 1 92.06 24 PHE B O 1
ATOM 3140 N N . ILE B 1 25 ? -14.812 -0.296 -9.711 1 91.38 25 ILE B N 1
ATOM 3141 C CA . ILE B 1 25 ? -15.273 -0.238 -8.328 1 91.38 25 ILE B CA 1
ATOM 3142 C C . ILE B 1 25 ? -16.219 0.941 -8.148 1 91.38 25 ILE B C 1
ATOM 3144 O O . ILE B 1 25 ? -15.828 2.098 -8.312 1 91.38 25 ILE B O 1
ATOM 3148 N N . GLN B 1 26 ? -17.5 0.646 -7.922 1 89.94 26 GLN B N 1
ATOM 3149 C CA . GLN B 1 26 ? -18.484 1.725 -7.82 1 89.94 26 GLN B CA 1
ATOM 3150 C C . GLN B 1 26 ? -19.766 1.242 -7.156 1 89.94 26 GLN B C 1
ATOM 3152 O O . GLN B 1 26 ? -20.219 0.122 -7.402 1 89.94 26 GLN B O 1
ATOM 3157 N N . ASN B 1 27 ? -20.234 1.988 -6.297 1 92.06 27 ASN B N 1
ATOM 3158 C CA . ASN B 1 27 ? -21.547 1.811 -5.711 1 92.06 27 ASN B CA 1
ATOM 3159 C C . ASN B 1 27 ? -22.141 3.137 -5.23 1 92.06 27 ASN B C 1
ATOM 3161 O O . ASN B 1 27 ? -21.781 3.625 -4.156 1 92.06 27 ASN B O 1
ATOM 3165 N N . PHE B 1 28 ? -23.016 3.729 -6 1 91.25 28 PHE B N 1
ATOM 3166 C CA . PHE B 1 28 ? -23.547 5.047 -5.68 1 91.25 28 PHE B CA 1
ATOM 3167 C C . PHE B 1 28 ? -24.203 5.047 -4.305 1 91.25 28 PHE B C 1
ATOM 3169 O O . PHE B 1 28 ? -24.094 6.016 -3.551 1 91.25 28 PHE B O 1
ATOM 3176 N N . ARG B 1 29 ? -24.828 3.941 -3.947 1 91.44 29 ARG B N 1
ATOM 3177 C CA . ARG B 1 29 ? -25.547 3.859 -2.684 1 91.44 29 ARG B CA 1
ATOM 3178 C C . ARG B 1 29 ? -24.578 3.811 -1.502 1 91.44 29 ARG B C 1
ATOM 3180 O O . ARG B 1 29 ? -24.953 4.172 -0.381 1 91.44 29 ARG B O 1
ATOM 3187 N N . GLU B 1 30 ? -23.359 3.461 -1.824 1 91.5 30 GLU B N 1
ATOM 3188 C CA . GLU B 1 30 ? -22.344 3.381 -0.784 1 91.5 30 GLU B CA 1
ATOM 3189 C C . GLU B 1 30 ? -21.375 4.559 -0.869 1 91.5 30 GLU B C 1
ATOM 3191 O O . GLU B 1 30 ? -20.328 4.555 -0.222 1 91.5 30 GLU B O 1
ATOM 3196 N N . ASN B 1 31 ? -21.703 5.555 -1.76 1 94.31 31 ASN B N 1
ATOM 3197 C CA . ASN B 1 31 ? -20.906 6.773 -1.938 1 94.31 31 ASN B CA 1
ATOM 3198 C C . ASN B 1 31 ? -19.516 6.465 -2.475 1 94.31 31 ASN B C 1
ATOM 3200 O O . ASN B 1 31 ? -18.547 7.105 -2.086 1 94.31 31 ASN B O 1
ATOM 3204 N N . LEU B 1 32 ? -19.5 5.387 -3.287 1 94.06 32 LEU B N 1
ATOM 3205 C CA . LEU B 1 32 ? -18.234 5.02 -3.922 1 94.06 32 LEU B CA 1
ATOM 3206 C C . LEU B 1 32 ? -18.156 5.574 -5.34 1 94.06 32 LEU B C 1
ATOM 3208 O O . LEU B 1 32 ? -18.812 5.055 -6.25 1 94.06 32 LEU B O 1
ATOM 3212 N N . GLU B 1 33 ? -17.328 6.629 -5.469 1 95.88 33 GLU B N 1
ATOM 3213 C CA . GLU B 1 33 ? -17.062 7.164 -6.801 1 95.88 33 GLU B CA 1
ATOM 3214 C C . GLU B 1 33 ? -16.359 6.137 -7.684 1 95.88 33 GLU B C 1
ATOM 3216 O O . GLU B 1 33 ? -15.469 5.418 -7.219 1 95.88 33 GLU B O 1
ATOM 3221 N N . PRO B 1 34 ? -16.844 6.027 -8.984 1 94.94 34 PRO B N 1
ATOM 3222 C CA . PRO B 1 34 ? -16.219 5.02 -9.844 1 94.94 34 PRO B CA 1
ATOM 3223 C C . PRO B 1 34 ? -14.703 5.117 -9.867 1 94.94 34 PRO B C 1
ATOM 3225 O O . PRO B 1 34 ? -14.148 6.215 -9.945 1 94.94 34 PRO B O 1
ATOM 3228 N N . TRP B 1 35 ? -14.07 4.008 -9.727 1 94.75 35 TRP B N 1
ATOM 3229 C CA . TRP B 1 35 ? -12.625 3.881 -9.789 1 94.75 35 TRP B CA 1
ATOM 3230 C C . TRP B 1 35 ? -12.219 2.602 -10.516 1 94.75 35 TRP B C 1
ATOM 3232 O O . TRP B 1 35 ? -12.945 1.603 -10.477 1 94.75 35 TRP B O 1
ATOM 3242 N N . ARG B 1 36 ? -11.133 2.688 -11.117 1 94.06 36 ARG B N 1
ATOM 3243 C CA . ARG B 1 36 ? -10.609 1.521 -11.82 1 94.06 36 ARG B CA 1
ATOM 3244 C C . ARG B 1 36 ? -10.414 0.348 -10.867 1 94.06 36 ARG B C 1
ATOM 3246 O O . ARG B 1 36 ? -9.961 0.53 -9.734 1 94.06 36 ARG B O 1
ATOM 3253 N N . HIS B 1 37 ? -10.758 -0.833 -11.391 1 95.56 37 HIS B N 1
ATOM 3254 C CA . HIS B 1 37 ? -10.609 -2.041 -10.586 1 95.56 37 HIS B CA 1
ATOM 3255 C C . HIS B 1 37 ? -9.148 -2.307 -10.258 1 95.56 37 HIS B C 1
ATOM 3257 O O . HIS B 1 37 ? -8.266 -2.07 -11.078 1 95.56 37 HIS B O 1
ATOM 3263 N N . TRP B 1 38 ? -8.852 -2.852 -9.055 1 95.31 38 TRP B N 1
ATOM 3264 C CA . TRP B 1 38 ? -7.488 -3.184 -8.648 1 95.31 38 TRP B CA 1
ATOM 3265 C C . TRP B 1 38 ? -6.832 -4.121 -9.656 1 95.31 38 TRP B C 1
ATOM 3267 O O . TRP B 1 38 ? -5.664 -3.938 -10.016 1 95.31 38 TRP B O 1
ATOM 3277 N N . GLU B 1 39 ? -7.648 -5.141 -9.977 1 96.38 39 GLU B N 1
ATOM 3278 C CA . GLU B 1 39 ? -7.172 -6.09 -10.977 1 96.38 39 GLU B CA 1
ATOM 3279 C C . GLU B 1 39 ? -7.414 -5.566 -12.391 1 96.38 39 GLU B C 1
ATOM 3281 O O . GLU B 1 39 ? -8.43 -5.891 -13.016 1 96.38 39 GLU B O 1
ATOM 3286 N N . ASN B 1 40 ? -6.652 -4.613 -12.859 1 95.88 40 ASN B N 1
ATOM 3287 C CA . ASN B 1 40 ? -6.711 -4.086 -14.219 1 95.88 40 ASN B CA 1
ATOM 3288 C C . ASN B 1 40 ? -5.531 -4.566 -15.062 1 95.88 40 ASN B C 1
ATOM 3290 O O . ASN B 1 40 ? -4.59 -5.16 -14.531 1 95.88 40 ASN B O 1
ATOM 3294 N N . ALA B 1 41 ? -5.477 -4.328 -16.312 1 97.44 41 ALA B N 1
ATOM 3295 C CA . ALA B 1 41 ? -4.547 -4.945 -17.25 1 97.44 41 ALA B CA 1
ATOM 3296 C C . ALA B 1 41 ? -3.146 -4.355 -17.109 1 97.44 41 ALA B C 1
ATOM 3298 O O . ALA B 1 41 ? -2.158 -4.984 -17.5 1 97.44 41 ALA B O 1
ATOM 3299 N N . GLU B 1 42 ? -3.066 -3.15 -16.484 1 97 42 GLU B N 1
ATOM 3300 C CA . GLU B 1 42 ? -1.853 -2.352 -16.625 1 97 42 GLU B CA 1
ATOM 3301 C C . GLU B 1 42 ? -0.676 -2.992 -15.898 1 97 42 GLU B C 1
ATOM 3303 O O . GLU B 1 42 ? 0.462 -2.928 -16.375 1 97 42 GLU B O 1
ATOM 3308 N N . THR B 1 43 ? -0.875 -3.633 -14.781 1 97.06 43 THR B N 1
ATOM 3309 C CA . THR B 1 43 ? 0.225 -4.238 -14.039 1 97.06 43 THR B CA 1
ATOM 3310 C C . THR B 1 43 ? 0.895 -5.336 -14.859 1 97.06 43 THR B C 1
ATOM 3312 O O . THR B 1 43 ? 2.123 -5.422 -14.906 1 97.06 43 THR B O 1
ATOM 3315 N N . LYS B 1 44 ? 0.104 -6.172 -15.586 1 97.81 44 LYS B N 1
ATOM 3316 C CA . LYS B 1 44 ? 0.629 -7.262 -16.406 1 97.81 44 LYS B CA 1
ATOM 3317 C C . LYS B 1 44 ? 1.134 -6.746 -17.75 1 97.81 44 LYS B C 1
ATOM 3319 O O . LYS B 1 44 ? 2.156 -7.211 -18.25 1 97.81 44 LYS B O 1
ATOM 3324 N N . ARG B 1 45 ? 0.38 -5.766 -18.297 1 98 45 ARG B N 1
ATOM 3325 C CA . ARG B 1 45 ? 0.796 -5.184 -19.562 1 98 45 ARG B CA 1
ATOM 3326 C C . ARG B 1 45 ? 2.158 -4.508 -19.438 1 98 45 ARG B C 1
ATOM 3328 O O . ARG B 1 45 ? 3.021 -4.68 -20.312 1 98 45 ARG B O 1
ATOM 3335 N N . ARG B 1 46 ? 2.334 -3.754 -18.422 1 98.06 46 ARG B N 1
ATOM 3336 C CA . ARG B 1 46 ? 3.6 -3.064 -18.188 1 98.06 46 ARG B CA 1
ATOM 3337 C C . ARG B 1 46 ? 4.723 -4.059 -17.906 1 98.06 46 ARG B C 1
ATOM 3339 O O . ARG B 1 46 ? 5.863 -3.842 -18.328 1 98.06 46 ARG B O 1
ATOM 3346 N N . PHE B 1 47 ? 4.422 -5.168 -17.188 1 98.62 47 PHE B N 1
ATOM 3347 C CA . PHE B 1 47 ? 5.402 -6.227 -16.984 1 98.62 47 PHE B CA 1
ATOM 3348 C C . PHE B 1 47 ? 5.848 -6.82 -18.312 1 98.62 47 PHE B C 1
ATOM 3350 O O . PHE B 1 47 ? 7.047 -6.906 -18.594 1 98.62 47 PHE B O 1
ATOM 3357 N N . HIS B 1 48 ? 4.898 -7.164 -19.141 1 98.69 48 HIS B N 1
ATOM 3358 C CA . HIS B 1 48 ? 5.219 -7.684 -20.453 1 98.69 48 HIS B CA 1
ATOM 3359 C C . HIS B 1 48 ? 6.035 -6.68 -21.266 1 98.69 48 HIS B C 1
ATOM 3361 O O . HIS B 1 48 ? 7 -7.055 -21.938 1 98.69 48 HIS B O 1
ATOM 3367 N N . GLY B 1 49 ? 5.578 -5.402 -21.188 1 98.38 49 GLY B N 1
ATOM 3368 C CA . GLY B 1 49 ? 6.328 -4.355 -21.859 1 98.38 49 GLY B CA 1
ATOM 3369 C C . GLY B 1 49 ? 7.781 -4.297 -21.422 1 98.38 49 GLY B C 1
ATOM 3370 O O . GLY B 1 49 ? 8.672 -4.141 -22.266 1 98.38 49 GLY B O 1
ATOM 3371 N N . LEU B 1 50 ? 8.039 -4.445 -20.141 1 98.5 50 LEU B N 1
ATOM 3372 C CA . LEU B 1 50 ? 9.406 -4.395 -19.625 1 98.5 50 LEU B CA 1
ATOM 3373 C C . LEU B 1 50 ? 10.195 -5.613 -20.078 1 98.5 50 LEU B C 1
ATOM 3375 O O . LEU B 1 50 ? 11.391 -5.512 -20.359 1 98.5 50 LEU B O 1
ATOM 3379 N N . VAL B 1 51 ? 9.562 -6.789 -20.125 1 98.5 51 VAL B N 1
ATOM 3380 C CA . VAL B 1 51 ? 10.203 -7.996 -20.641 1 98.5 51 VAL B CA 1
ATOM 3381 C C . VAL B 1 51 ? 10.664 -7.766 -22.078 1 98.5 51 VAL B C 1
ATOM 3383 O O . VAL B 1 51 ? 11.766 -8.164 -22.453 1 98.5 51 VAL B O 1
ATOM 3386 N N . GLN B 1 52 ? 9.82 -7.09 -22.844 1 97.81 52 GLN B N 1
ATOM 3387 C CA . GLN B 1 52 ? 10.141 -6.801 -24.25 1 97.81 52 GLN B CA 1
ATOM 3388 C C . GLN B 1 52 ? 11.297 -5.809 -24.344 1 97.81 52 GLN B C 1
ATOM 3390 O O . GLN B 1 52 ? 12.289 -6.074 -25.031 1 97.81 52 GLN B O 1
ATOM 3395 N N . VAL B 1 53 ? 11.258 -4.742 -23.625 1 97.25 53 VAL B N 1
ATOM 3396 C CA . VAL B 1 53 ? 12.211 -3.648 -23.766 1 97.25 53 VAL B CA 1
ATOM 3397 C C . VAL B 1 53 ? 13.555 -4.051 -23.172 1 97.25 53 VAL B C 1
ATOM 3399 O O . VAL B 1 53 ? 14.609 -3.619 -23.656 1 97.25 53 VAL B O 1
ATOM 3402 N N . SER B 1 54 ? 13.523 -4.973 -22.234 1 97.12 54 SER B N 1
ATOM 3403 C CA . SER B 1 54 ? 14.758 -5.418 -21.594 1 97.12 54 SER B CA 1
ATOM 3404 C C . SER B 1 54 ? 15.57 -6.324 -22.5 1 97.12 54 SER B C 1
ATOM 3406 O O . SER B 1 54 ? 16.75 -6.59 -22.25 1 97.12 54 SER B O 1
ATOM 3408 N N . GLY B 1 55 ? 14.93 -6.914 -23.547 1 97.19 55 GLY B N 1
ATOM 3409 C CA . GLY B 1 55 ? 15.578 -7.867 -24.438 1 97.19 55 GLY B CA 1
ATOM 3410 C C . GLY B 1 55 ? 15.422 -9.305 -23.984 1 97.19 55 GLY B C 1
ATOM 3411 O O . GLY B 1 55 ? 15.758 -10.234 -24.719 1 97.19 55 GLY B O 1
ATOM 3412 N N . LEU B 1 56 ? 14.836 -9.469 -22.812 1 97.81 56 LEU B N 1
ATOM 3413 C CA . LEU B 1 56 ? 14.672 -10.812 -22.266 1 97.81 56 LEU B CA 1
ATOM 3414 C C . LEU B 1 56 ? 13.719 -11.641 -23.125 1 97.81 56 LEU B C 1
ATOM 3416 O O . LEU B 1 56 ? 13.891 -12.852 -23.281 1 97.81 56 LEU B O 1
ATOM 3420 N N . PHE B 1 57 ? 12.734 -10.945 -23.703 1 97.25 57 PHE B N 1
ATOM 3421 C CA . PHE B 1 57 ? 11.711 -11.594 -24.516 1 97.25 57 PHE B CA 1
ATOM 3422 C C . PHE B 1 57 ? 12.352 -12.414 -25.625 1 97.25 57 PHE B C 1
ATOM 3424 O O . PHE B 1 57 ? 11.93 -13.539 -25.891 1 97.25 57 PHE B O 1
ATOM 3431 N N . ASP B 1 58 ? 13.43 -11.977 -26.203 1 96.94 58 ASP B N 1
ATOM 3432 C CA . ASP B 1 58 ? 14.078 -12.602 -27.344 1 96.94 58 ASP B CA 1
ATOM 3433 C C . ASP B 1 58 ? 14.914 -13.805 -26.922 1 96.94 58 ASP B C 1
ATOM 3435 O O . ASP B 1 58 ? 15.336 -14.609 -27.766 1 96.94 58 ASP B O 1
ATOM 3439 N N . GLN B 1 59 ? 15.094 -13.898 -25.625 1 96.88 59 GLN B N 1
ATOM 3440 C CA . GLN B 1 59 ? 15.938 -14.977 -25.109 1 96.88 59 GLN B CA 1
ATOM 3441 C C . GLN B 1 59 ? 15.086 -16.125 -24.562 1 96.88 59 GLN B C 1
ATOM 3443 O O . GLN B 1 59 ? 15.625 -17.141 -24.125 1 96.88 59 GLN B O 1
ATOM 3448 N N . LEU B 1 60 ? 13.781 -15.977 -24.594 1 97.69 60 LEU B N 1
ATOM 3449 C CA . LEU B 1 60 ? 12.859 -16.969 -24.062 1 97.69 60 LEU B CA 1
ATOM 3450 C C . LEU B 1 60 ? 12.148 -17.719 -25.188 1 97.69 60 LEU B C 1
ATOM 3452 O O . LEU B 1 60 ? 12.125 -17.25 -26.328 1 97.69 60 LEU B O 1
ATOM 3456 N N . GLN B 1 61 ? 11.672 -18.859 -24.891 1 97.88 61 GLN B N 1
ATOM 3457 C CA . GLN B 1 61 ? 10.812 -19.594 -25.812 1 97.88 61 GLN B CA 1
ATOM 3458 C C . GLN B 1 61 ? 9.352 -19.188 -25.641 1 97.88 61 GLN B C 1
ATOM 3460 O O . GLN B 1 61 ? 8.797 -19.344 -24.547 1 97.88 61 GLN B O 1
ATOM 3465 N N . HIS B 1 62 ? 8.734 -18.734 -26.719 1 97.19 62 HIS B N 1
ATOM 3466 C CA . HIS B 1 62 ? 7.383 -18.203 -26.625 1 97.19 62 HIS B CA 1
ATOM 3467 C C . HIS B 1 62 ? 6.348 -19.312 -26.766 1 97.19 62 HIS B C 1
ATOM 3469 O O . HIS B 1 62 ? 6.434 -20.141 -27.688 1 97.19 62 HIS B O 1
ATOM 3475 N N . LEU B 1 63 ? 5.461 -19.328 -25.844 1 98 63 LEU B N 1
ATOM 3476 C CA . LEU B 1 63 ? 4.359 -20.297 -25.875 1 98 63 LEU B CA 1
ATOM 3477 C C . LEU B 1 63 ? 3.031 -19.578 -26.125 1 98 63 LEU B C 1
ATOM 3479 O O . LEU B 1 63 ? 2.834 -18.453 -25.688 1 98 63 LEU B O 1
ATOM 3483 N N . LYS B 1 64 ? 2.115 -20.219 -26.844 1 97.44 64 LYS B N 1
ATOM 3484 C CA . LYS B 1 64 ? 0.751 -19.75 -27.062 1 97.44 64 LYS B CA 1
ATOM 3485 C C . LYS B 1 64 ? -0.253 -20.578 -26.281 1 97.44 64 LYS B C 1
ATOM 3487 O O . LYS B 1 64 ? -0.175 -21.812 -26.266 1 97.44 64 LYS B O 1
ATOM 3492 N N . PRO B 1 65 ? -1.147 -19.906 -25.688 1 98.62 65 PRO B N 1
ATOM 3493 C CA . PRO B 1 65 ? -2.143 -20.656 -24.906 1 98.62 65 PRO B CA 1
ATOM 3494 C C . PRO B 1 65 ? -3.234 -21.266 -25.781 1 98.62 65 PRO B C 1
ATOM 3496 O O . PRO B 1 65 ? -3.33 -20.938 -26.969 1 98.62 65 PRO B O 1
ATOM 3499 N N . ARG B 1 66 ? -3.879 -22.203 -25.297 1 98.75 66 ARG B N 1
ATOM 3500 C CA . ARG B 1 66 ? -5.156 -22.703 -25.797 1 98.75 66 ARG B CA 1
ATOM 3501 C C . ARG B 1 66 ? -6.227 -22.656 -24.719 1 98.75 66 ARG B C 1
ATOM 3503 O O . ARG B 1 66 ? -5.914 -22.453 -23.547 1 98.75 66 ARG B O 1
ATOM 3510 N N . HIS B 1 67 ? -7.484 -22.766 -25.141 1 98.75 67 HIS B N 1
ATOM 3511 C CA . HIS B 1 67 ? -8.547 -22.828 -24.141 1 98.75 67 HIS B CA 1
ATOM 3512 C C . HIS B 1 67 ? -8.531 -24.156 -23.406 1 98.75 67 HIS B C 1
ATOM 3514 O O . HIS B 1 67 ? -8.352 -25.219 -24.016 1 98.75 67 HIS B O 1
ATOM 3520 N N . ALA B 1 68 ? -8.602 -24.156 -22.109 1 98.88 68 ALA B N 1
ATOM 3521 C CA . ALA B 1 68 ? -8.867 -25.391 -21.375 1 98.88 68 ALA B CA 1
ATOM 3522 C C . ALA B 1 68 ? -10.234 -25.953 -21.75 1 98.88 68 ALA B C 1
ATOM 3524 O O . ALA B 1 68 ? -11.203 -25.203 -21.906 1 98.88 68 ALA B O 1
ATOM 3525 N N . THR B 1 69 ? -10.312 -27.234 -21.891 1 98.75 69 THR B N 1
ATOM 3526 C CA . THR B 1 69 ? -11.602 -27.875 -22.125 1 98.75 69 THR B CA 1
ATOM 3527 C C . THR B 1 69 ? -12.414 -27.922 -20.828 1 98.75 69 THR B C 1
ATOM 3529 O O . THR B 1 69 ? -11.875 -27.75 -19.734 1 98.75 69 THR B O 1
ATOM 3532 N N . GLU B 1 70 ? -13.742 -28.125 -20.969 1 98.56 70 GLU B N 1
ATOM 3533 C CA . GLU B 1 70 ? -14.586 -28.266 -19.781 1 98.56 70 GLU B CA 1
ATOM 3534 C C . GLU B 1 70 ? -14.156 -29.453 -18.938 1 98.56 70 GLU B C 1
ATOM 3536 O O . GLU B 1 70 ? -14.25 -29.406 -17.703 1 98.56 70 GLU B O 1
ATOM 3541 N N . GLU B 1 71 ? -13.688 -30.469 -19.578 1 98.62 71 GLU B N 1
ATOM 3542 C CA . GLU B 1 71 ? -13.203 -31.656 -18.859 1 98.62 71 GLU B CA 1
ATOM 3543 C C . GLU B 1 71 ? -11.969 -31.312 -18.016 1 98.62 71 GLU B C 1
ATOM 3545 O O . GLU B 1 71 ? -11.852 -31.766 -16.875 1 98.62 71 GLU B O 1
ATOM 3550 N N . GLU B 1 72 ? -11.117 -30.578 -18.625 1 98.81 72 GLU B N 1
ATOM 3551 C CA . GLU B 1 72 ? -9.914 -30.172 -17.906 1 98.81 72 GLU B CA 1
ATOM 3552 C C . GLU B 1 72 ? -10.258 -29.266 -16.734 1 98.81 72 GLU B C 1
ATOM 3554 O O . GLU B 1 72 ? -9.695 -29.406 -15.641 1 98.81 72 GLU B O 1
ATOM 3559 N N . LEU B 1 73 ? -11.172 -28.297 -16.953 1 98.94 73 LEU B N 1
ATOM 3560 C CA . LEU B 1 73 ? -11.625 -27.422 -15.875 1 98.94 73 LEU B CA 1
ATOM 3561 C C . LEU B 1 73 ? -12.328 -28.219 -14.781 1 98.94 73 LEU B C 1
ATOM 3563 O O . LEU B 1 73 ? -12.188 -27.906 -13.594 1 98.94 73 LEU B O 1
ATOM 3567 N N . ALA B 1 74 ? -12.992 -29.297 -15.172 1 98.81 74 ALA B N 1
ATOM 3568 C CA . ALA B 1 74 ? -13.82 -30.078 -14.258 1 98.81 74 ALA B CA 1
ATOM 3569 C C . ALA B 1 74 ? -12.969 -30.969 -13.359 1 98.81 74 ALA B C 1
ATOM 3571 O O . ALA B 1 74 ? -13.469 -31.547 -12.391 1 98.81 74 ALA B O 1
ATOM 3572 N N . ARG B 1 75 ? -11.68 -31.062 -13.695 1 98.19 75 ARG B N 1
ATOM 3573 C CA . ARG B 1 75 ? -10.781 -31.766 -12.789 1 98.19 75 ARG B CA 1
ATOM 3574 C C . ARG B 1 75 ? -10.664 -31.047 -11.453 1 98.19 75 ARG B C 1
ATOM 3576 O O . ARG B 1 75 ? -10.352 -31.656 -10.43 1 98.19 75 ARG B O 1
ATOM 3583 N N . VAL B 1 76 ? -10.953 -29.719 -11.445 1 98.12 76 VAL B N 1
ATOM 3584 C CA . VAL B 1 76 ? -10.758 -28.922 -10.25 1 98.12 76 VAL B CA 1
ATOM 3585 C C . VAL B 1 76 ? -12.062 -28.219 -9.875 1 98.12 76 VAL B C 1
ATOM 3587 O O . VAL B 1 76 ? -12.305 -27.922 -8.703 1 98.12 76 VAL B O 1
ATOM 3590 N N . HIS B 1 77 ? -12.938 -27.828 -10.844 1 98.81 77 HIS B N 1
ATOM 3591 C CA . HIS B 1 77 ? -14.141 -27.031 -10.617 1 98.81 77 HIS B CA 1
ATOM 3592 C C . HIS B 1 77 ? -15.398 -27.875 -10.812 1 98.81 77 HIS B C 1
ATOM 3594 O O . HIS B 1 77 ? -15.414 -28.781 -11.641 1 98.81 77 HIS B O 1
ATOM 3600 N N . ASP B 1 78 ? -16.422 -27.516 -10.078 1 98.62 78 ASP B N 1
ATOM 3601 C CA . ASP B 1 78 ? -17.734 -28.125 -10.273 1 98.62 78 ASP B CA 1
ATOM 3602 C C . ASP B 1 78 ? -18.266 -27.844 -11.672 1 98.62 78 ASP B C 1
ATOM 3604 O O . ASP B 1 78 ? -18.297 -26.688 -12.109 1 98.62 78 ASP B O 1
ATOM 3608 N N . PRO B 1 79 ? -18.703 -28.922 -12.375 1 98.69 79 PRO B N 1
ATOM 3609 C CA . PRO B 1 79 ? -19.266 -28.703 -13.703 1 98.69 79 PRO B CA 1
ATOM 3610 C C . PRO B 1 79 ? -20.406 -27.688 -13.703 1 98.69 79 PRO B C 1
ATOM 3612 O O . PRO B 1 79 ? -20.547 -26.906 -14.656 1 98.69 79 PRO B O 1
ATOM 3615 N N . ALA B 1 80 ? -21.172 -27.688 -12.625 1 98.75 80 ALA B N 1
ATOM 3616 C CA . ALA B 1 80 ? -22.266 -26.719 -12.523 1 98.75 80 ALA B CA 1
ATOM 3617 C C . ALA B 1 80 ? -21.719 -25.297 -12.461 1 98.75 80 ALA B C 1
ATOM 3619 O O . ALA B 1 80 ? -22.328 -24.359 -13 1 98.75 80 ALA B O 1
ATOM 3620 N N . TYR B 1 81 ? -20.688 -25.078 -11.781 1 98.75 81 TYR B N 1
ATOM 3621 C CA . TYR B 1 81 ? -20.047 -23.781 -11.695 1 98.75 81 TYR B CA 1
ATOM 3622 C C . TYR B 1 81 ? -19.516 -23.344 -13.062 1 98.75 81 TYR B C 1
ATOM 3624 O O . TYR B 1 81 ? -19.719 -22.203 -13.477 1 98.75 81 TYR B O 1
ATOM 3632 N N . ILE B 1 82 ? -18.812 -24.266 -13.773 1 98.81 82 ILE B N 1
ATOM 3633 C CA . ILE B 1 82 ? -18.281 -23.984 -15.102 1 98.81 82 ILE B CA 1
ATOM 3634 C C . ILE B 1 82 ? -19.422 -23.547 -16.016 1 98.81 82 ILE B C 1
ATOM 3636 O O . ILE B 1 82 ? -19.297 -22.531 -16.734 1 98.81 82 ILE B O 1
ATOM 3640 N N . SER B 1 83 ? -20.516 -24.281 -15.953 1 98.56 83 SER B N 1
ATOM 3641 C CA . SER B 1 83 ? -21.672 -23.969 -16.781 1 98.56 83 SER B CA 1
ATOM 3642 C C . SER B 1 83 ? -22.234 -22.594 -16.453 1 98.56 83 SER B C 1
ATOM 3644 O O . SER B 1 83 ? -22.609 -21.844 -17.359 1 98.56 83 SER B O 1
ATOM 3646 N N . ARG B 1 84 ? -22.297 -22.312 -15.156 1 98.56 84 ARG B N 1
ATOM 3647 C CA . ARG B 1 84 ? -22.828 -21.016 -14.734 1 98.56 84 ARG B CA 1
ATOM 3648 C C . ARG B 1 84 ? -21.953 -19.875 -15.25 1 98.56 84 ARG B C 1
ATOM 3650 O O . ARG B 1 84 ? -22.453 -18.859 -15.711 1 98.56 84 ARG B O 1
ATOM 3657 N N . VAL B 1 85 ? -20.641 -20.031 -15.164 1 98.69 85 VAL B N 1
ATOM 3658 C CA . VAL B 1 85 ? -19.719 -19 -15.648 1 98.69 85 VAL B CA 1
ATOM 3659 C C . VAL B 1 85 ? -19.891 -18.828 -17.156 1 98.69 85 VAL B C 1
ATOM 3661 O O . VAL B 1 85 ? -19.906 -17.703 -17.656 1 98.69 85 VAL B O 1
ATOM 3664 N N . LYS B 1 86 ? -20 -19.938 -17.828 1 98.12 86 LYS B N 1
ATOM 3665 C CA . LYS B 1 86 ? -20.203 -19.891 -19.281 1 98.12 86 LYS B CA 1
ATOM 3666 C C . LYS B 1 86 ? -21.484 -19.172 -19.641 1 98.12 86 LYS B C 1
ATOM 3668 O O . LYS B 1 86 ? -21.516 -18.359 -20.578 1 98.12 86 LYS B O 1
ATOM 3673 N N . GLU B 1 87 ? -22.531 -19.469 -18.906 1 98.06 87 GLU B N 1
ATOM 3674 C CA . GLU B 1 87 ? -23.812 -18.828 -19.141 1 98.06 87 GLU B CA 1
ATOM 3675 C C . GLU B 1 87 ? -23.75 -17.328 -18.875 1 98.06 87 GLU B C 1
ATOM 3677 O O . GLU B 1 87 ? -24.266 -16.516 -19.656 1 98.06 87 GLU B O 1
ATOM 3682 N N . MET B 1 88 ? -23.172 -16.969 -17.781 1 98.06 88 MET B N 1
ATOM 3683 C CA . MET B 1 88 ? -22.984 -15.555 -17.469 1 98.06 88 MET B CA 1
ATOM 3684 C C . MET B 1 88 ? -22.188 -14.852 -18.562 1 98.06 88 MET B C 1
ATOM 3686 O O . MET B 1 88 ? -22.531 -13.742 -18.969 1 98.06 88 MET B O 1
ATOM 3690 N N . SER B 1 89 ? -21.156 -15.492 -18.984 1 97.5 89 SER B N 1
ATOM 3691 C CA . SER B 1 89 ? -20.281 -14.953 -20.016 1 97.5 89 SER B CA 1
ATOM 3692 C C . SER B 1 89 ? -21.047 -14.703 -21.312 1 97.5 89 SER B C 1
ATOM 3694 O O . SER B 1 89 ? -20.766 -13.734 -22.016 1 97.5 89 SER B O 1
ATOM 3696 N N . ALA B 1 90 ? -21.984 -15.492 -21.641 1 97 90 ALA B N 1
ATOM 3697 C CA . ALA B 1 90 ? -22.75 -15.414 -22.875 1 97 90 ALA B CA 1
ATOM 3698 C C . ALA B 1 90 ? -23.875 -14.391 -22.781 1 97 90 ALA B C 1
ATOM 3700 O O . ALA B 1 90 ? -24.438 -13.977 -23.781 1 97 90 ALA B O 1
ATOM 3701 N N . ASP B 1 91 ? -24.234 -14.016 -21.547 1 97.19 91 ASP B N 1
ATOM 3702 C CA . ASP B 1 91 ? -25.328 -13.078 -21.328 1 97.19 91 ASP B CA 1
ATOM 3703 C C . ASP B 1 91 ? -24.891 -11.641 -21.578 1 97.19 91 ASP B C 1
ATOM 3705 O O . ASP B 1 91 ? -24.359 -10.984 -20.672 1 97.19 91 ASP B O 1
ATOM 3709 N N . GLU B 1 92 ? -25.203 -11.07 -22.672 1 94.69 92 GLU B N 1
ATOM 3710 C CA . GLU B 1 92 ? -24.781 -9.734 -23.078 1 94.69 92 GLU B CA 1
ATOM 3711 C C . GLU B 1 92 ? -25.766 -8.68 -22.578 1 94.69 92 GLU B C 1
ATOM 3713 O O . GLU B 1 92 ? -25.547 -7.477 -22.75 1 94.69 92 GLU B O 1
ATOM 3718 N N . SER B 1 93 ? -26.812 -9.117 -22 1 94.75 93 SER B N 1
ATOM 3719 C CA . SER B 1 93 ? -27.812 -8.18 -21.516 1 94.75 93 SER B CA 1
ATOM 3720 C C . SER B 1 93 ? -27.312 -7.418 -20.281 1 94.75 93 SER B C 1
ATOM 3722 O O . SER B 1 93 ? -27.891 -6.398 -19.906 1 94.75 93 SER B O 1
ATOM 3724 N N . LYS B 1 94 ? -26.312 -7.941 -19.703 1 90.69 94 LYS B N 1
ATOM 3725 C CA . LYS B 1 94 ? -25.656 -7.301 -18.562 1 90.69 94 LYS B CA 1
ATOM 3726 C C . LYS B 1 94 ? -24.234 -6.875 -18.906 1 90.69 94 LYS B C 1
ATOM 3728 O O . LYS B 1 94 ? -23.547 -7.555 -19.672 1 90.69 94 LYS B O 1
ATOM 3733 N N . GLY B 1 95 ? -23.812 -5.758 -18.438 1 89.88 95 GLY B N 1
ATOM 3734 C CA . GLY B 1 95 ? -22.469 -5.273 -18.688 1 89.88 95 GLY B CA 1
ATOM 3735 C C . GLY B 1 95 ? -21.406 -6.051 -17.938 1 89.88 95 GLY B C 1
ATOM 3736 O O . GLY B 1 95 ? -20.266 -6.152 -18.391 1 89.88 95 GLY B O 1
ATOM 3737 N N . HIS B 1 96 ? -21.781 -6.531 -16.703 1 93.69 96 HIS B N 1
ATOM 3738 C CA . HIS B 1 96 ? -20.844 -7.301 -15.898 1 93.69 96 HIS B CA 1
ATOM 3739 C C . HIS B 1 96 ? -21.562 -8.383 -15.102 1 93.69 96 HIS B C 1
ATOM 3741 O O . HIS B 1 96 ? -22.766 -8.266 -14.828 1 93.69 96 HIS B O 1
ATOM 3747 N N . HIS B 1 97 ? -20.797 -9.367 -14.867 1 96 97 HIS B N 1
ATOM 3748 C CA . HIS B 1 97 ? -21.203 -10.492 -14.039 1 96 97 HIS B CA 1
ATOM 3749 C C . HIS B 1 97 ? -20.234 -10.719 -12.891 1 96 97 HIS B C 1
ATOM 3751 O O . HIS B 1 97 ? -19.172 -10.094 -12.844 1 96 97 HIS B O 1
ATOM 3757 N N . THR B 1 98 ? -20.672 -11.547 -11.898 1 96.38 98 THR B N 1
ATOM 3758 C CA . THR B 1 98 ? -19.781 -11.938 -10.812 1 96.38 98 THR B CA 1
ATOM 3759 C C . THR B 1 98 ? -19.812 -13.445 -10.578 1 96.38 98 THR B C 1
ATOM 3761 O O . THR B 1 98 ? -20.906 -14.031 -10.484 1 96.38 98 THR B O 1
ATOM 3764 N N . ALA B 1 99 ? -18.672 -14.078 -10.555 1 97.62 99 ALA B N 1
ATOM 3765 C CA . ALA B 1 99 ? -18.547 -15.508 -10.273 1 97.62 99 ALA B CA 1
ATOM 3766 C C . ALA B 1 99 ? -18.453 -15.766 -8.773 1 97.62 99 ALA B C 1
ATOM 3768 O O . ALA B 1 99 ? -18.453 -16.906 -8.328 1 97.62 99 ALA B O 1
ATOM 3769 N N . GLY B 1 100 ? -18.422 -14.797 -7.988 1 96.88 100 GLY B N 1
ATOM 3770 C CA . GLY B 1 100 ? -18.266 -14.844 -6.543 1 96.88 100 GLY B CA 1
ATOM 3771 C C . GLY B 1 100 ? -17.734 -13.547 -5.961 1 96.88 100 GLY B C 1
ATOM 3772 O O . GLY B 1 100 ? -17.891 -12.484 -6.551 1 96.88 100 GLY B O 1
ATOM 3773 N N . ASP B 1 101 ? -17.078 -13.594 -4.824 1 95.12 101 ASP B N 1
ATOM 3774 C CA . ASP B 1 101 ? -16.578 -12.43 -4.094 1 95.12 101 ASP B CA 1
ATOM 3775 C C . ASP B 1 101 ? -15.531 -11.68 -4.906 1 95.12 101 ASP B C 1
ATOM 3777 O O . ASP B 1 101 ? -14.398 -12.141 -5.051 1 95.12 101 ASP B O 1
ATOM 3781 N N . VAL B 1 102 ? -15.852 -10.562 -5.477 1 94.56 102 VAL B N 1
ATOM 3782 C CA . VAL B 1 102 ? -15.047 -9.602 -6.23 1 94.56 102 VAL B CA 1
ATOM 3783 C C . VAL B 1 102 ? -14.43 -10.289 -7.449 1 94.56 102 VAL B C 1
ATOM 3785 O O . VAL B 1 102 ? -13.406 -9.844 -7.961 1 94.56 102 VAL B O 1
ATOM 3788 N N . ALA B 1 103 ? -14.992 -11.375 -7.871 1 97.62 103 ALA B N 1
ATOM 3789 C CA . ALA B 1 103 ? -14.594 -12.039 -9.109 1 97.62 103 ALA B CA 1
ATOM 3790 C C . ALA B 1 103 ? -15.508 -11.656 -10.258 1 97.62 103 ALA B C 1
ATOM 3792 O O . ALA B 1 103 ? -16.266 -12.492 -10.758 1 97.62 103 ALA B O 1
ATOM 3793 N N . THR B 1 104 ? -15.359 -10.414 -10.742 1 97.44 104 THR B N 1
ATOM 3794 C CA . THR B 1 104 ? -16.25 -9.852 -11.742 1 97.44 104 THR B CA 1
ATOM 3795 C C . THR B 1 104 ? -15.633 -9.953 -13.141 1 97.44 104 THR B C 1
ATOM 3797 O O . THR B 1 104 ? -14.414 -10.055 -13.273 1 97.44 104 THR B O 1
ATOM 3800 N N . PHE B 1 105 ? -16.484 -10.039 -14.109 1 97.5 105 PHE B N 1
ATOM 3801 C CA . PHE B 1 105 ? -16.031 -10.094 -15.492 1 97.5 105 PHE B CA 1
ATOM 3802 C C . PHE B 1 105 ? -17.125 -9.648 -16.453 1 97.5 105 PHE B C 1
ATOM 3804 O O . PHE B 1 105 ? -18.312 -9.68 -16.094 1 97.5 105 PHE B O 1
ATOM 3811 N N . ALA B 1 106 ? -16.781 -9.156 -17.594 1 97.5 106 ALA B N 1
ATOM 3812 C CA . ALA B 1 106 ? -17.703 -8.766 -18.672 1 97.5 106 ALA B CA 1
ATOM 3813 C C . ALA B 1 106 ? -18.016 -9.945 -19.578 1 97.5 106 ALA B C 1
ATOM 3815 O O . ALA B 1 106 ? -17.375 -10.992 -19.5 1 97.5 106 ALA B O 1
ATOM 3816 N N . PRO B 1 107 ? -19.094 -9.789 -20.391 1 97.19 107 PRO B N 1
ATOM 3817 C CA . PRO B 1 107 ? -19.344 -10.844 -21.375 1 97.19 107 PRO B CA 1
ATOM 3818 C C . PRO B 1 107 ? -18.078 -11.234 -22.156 1 97.19 107 PRO B C 1
ATOM 3820 O O . PRO B 1 107 ? -17.281 -10.367 -22.5 1 97.19 107 PRO B O 1
ATOM 3823 N N . GLY B 1 108 ? -17.938 -12.562 -22.312 1 97.31 108 GLY B N 1
ATOM 3824 C CA . GLY B 1 108 ? -16.703 -13.07 -22.906 1 97.31 108 GLY B CA 1
ATOM 3825 C C . GLY B 1 108 ? -15.672 -13.477 -21.875 1 97.31 108 GLY B C 1
ATOM 3826 O O . GLY B 1 108 ? -14.602 -13.977 -22.234 1 97.31 108 GLY B O 1
ATOM 3827 N N . GLY B 1 109 ? -16.031 -13.305 -20.609 1 97.75 109 GLY B N 1
ATOM 3828 C CA . GLY B 1 109 ? -15.094 -13.586 -19.531 1 97.75 109 GLY B CA 1
ATOM 3829 C C . GLY B 1 109 ? -14.727 -15.055 -19.422 1 97.75 109 GLY B C 1
ATOM 3830 O O . GLY B 1 109 ? -13.602 -15.391 -19.047 1 97.75 109 GLY B O 1
ATOM 3831 N N . TYR B 1 110 ? -15.648 -15.922 -19.797 1 98.38 110 TYR B N 1
ATOM 3832 C CA . TYR B 1 110 ? -15.352 -17.359 -19.797 1 98.38 110 TYR B CA 1
ATOM 3833 C C . TYR B 1 110 ? -14.242 -17.688 -20.781 1 98.38 110 TYR B C 1
ATOM 3835 O O . TYR B 1 110 ? -13.336 -18.469 -20.469 1 98.38 110 TYR B O 1
ATOM 3843 N N . GLU B 1 111 ? -14.328 -17.109 -21.922 1 98.31 111 GLU B N 1
ATOM 3844 C CA . GLU B 1 111 ? -13.344 -17.375 -22.969 1 98.31 111 GLU B CA 1
ATOM 3845 C C . GLU B 1 111 ? -11.945 -16.969 -22.547 1 98.31 111 GLU B C 1
ATOM 3847 O O . GLU B 1 111 ? -10.984 -17.719 -22.719 1 98.31 111 GLU B O 1
ATOM 3852 N N . ILE B 1 112 ? -11.812 -15.859 -21.906 1 98.69 112 ILE B N 1
ATOM 3853 C CA . ILE B 1 112 ? -10.5 -15.375 -21.5 1 98.69 112 ILE B CA 1
ATOM 3854 C C . ILE B 1 112 ? -10.008 -16.188 -20.297 1 98.69 112 ILE B C 1
ATOM 3856 O O . ILE B 1 112 ? -8.828 -16.547 -20.234 1 98.69 112 ILE B O 1
ATOM 3860 N N . ALA B 1 113 ? -10.93 -16.5 -19.344 1 98.81 113 ALA B N 1
ATOM 3861 C CA . ALA B 1 113 ? -10.555 -17.281 -18.172 1 98.81 113 ALA B CA 1
ATOM 3862 C C . ALA B 1 113 ? -10.117 -18.688 -18.562 1 98.81 113 ALA B C 1
ATOM 3864 O O . ALA B 1 113 ? -9.172 -19.234 -17.984 1 98.81 113 ALA B O 1
ATOM 3865 N N . SER B 1 114 ? -10.852 -19.312 -19.516 1 98.88 114 SER B N 1
ATOM 3866 C CA . SER B 1 114 ? -10.469 -20.641 -19.984 1 98.88 114 SER B CA 1
ATOM 3867 C C . SER B 1 114 ? -9.156 -20.609 -20.75 1 98.88 114 SER B C 1
ATOM 3869 O O . SER B 1 114 ? -8.391 -21.578 -20.719 1 98.88 114 SER B O 1
ATOM 3871 N N . LEU B 1 115 ? -8.898 -19.5 -21.406 1 98.88 115 LEU B N 1
ATOM 3872 C CA . LEU B 1 115 ? -7.621 -19.312 -22.094 1 98.88 115 LEU B CA 1
ATOM 3873 C C . LEU B 1 115 ? -6.477 -19.266 -21.078 1 98.88 115 LEU B C 1
ATOM 3875 O O . LEU B 1 115 ? -5.398 -19.812 -21.328 1 98.88 115 LEU B O 1
ATOM 3879 N N . ALA B 1 116 ? -6.691 -18.609 -19.953 1 98.88 116 ALA B N 1
ATOM 3880 C CA . ALA B 1 116 ? -5.695 -18.531 -18.891 1 98.88 116 ALA B CA 1
ATOM 3881 C C . ALA B 1 116 ? -5.422 -19.922 -18.297 1 98.88 116 ALA B C 1
ATOM 3883 O O . ALA B 1 116 ? -4.266 -20.312 -18.156 1 98.88 116 ALA B O 1
ATOM 3884 N N . ALA B 1 117 ? -6.484 -20.625 -18.016 1 98.94 117 ALA B N 1
ATOM 3885 C CA . ALA B 1 117 ? -6.344 -21.984 -17.484 1 98.94 117 ALA B CA 1
ATOM 3886 C C . ALA B 1 117 ? -5.652 -22.891 -18.5 1 98.94 117 ALA B C 1
ATOM 3888 O O . ALA B 1 117 ? -4.781 -23.688 -18.125 1 98.94 117 ALA B O 1
ATOM 3889 N N . GLY B 1 118 ? -6.055 -22.766 -19.734 1 98.94 118 GLY B N 1
ATOM 3890 C CA . GLY B 1 118 ? -5.41 -23.547 -20.781 1 98.94 118 GLY B CA 1
ATOM 3891 C C . GLY B 1 118 ? -3.953 -23.188 -20.984 1 98.94 118 GLY B C 1
ATOM 3892 O O . GLY B 1 118 ? -3.139 -24.047 -21.328 1 98.94 118 GLY B O 1
ATOM 3893 N N . GLY B 1 119 ? -3.645 -21.859 -20.812 1 98.88 119 GLY B N 1
ATOM 3894 C CA . GLY B 1 119 ? -2.252 -21.438 -20.844 1 98.88 119 GLY B CA 1
ATOM 3895 C C . GLY B 1 119 ? -1.4 -22.109 -19.781 1 98.88 119 GLY B C 1
ATOM 3896 O O . GLY B 1 119 ? -0.262 -22.5 -20.047 1 98.88 119 GLY B O 1
ATOM 3897 N N . ALA B 1 120 ? -1.944 -22.266 -18.594 1 98.88 120 ALA B N 1
ATOM 3898 C CA . ALA B 1 120 ? -1.254 -22.969 -17.516 1 98.88 120 ALA B CA 1
ATOM 3899 C C . ALA B 1 120 ? -0.968 -24.406 -17.906 1 98.88 120 ALA B C 1
ATOM 3901 O O . ALA B 1 120 ? 0.114 -24.938 -17.625 1 98.88 120 ALA B O 1
ATOM 3902 N N . ILE B 1 121 ? -1.905 -25.062 -18.562 1 98.94 121 ILE B N 1
ATOM 3903 C CA . ILE B 1 121 ? -1.742 -26.453 -19.016 1 98.94 121 ILE B CA 1
ATOM 3904 C C . ILE B 1 121 ? -0.635 -26.516 -20.062 1 98.94 121 ILE B C 1
ATOM 3906 O O . ILE B 1 121 ? 0.252 -27.375 -19.969 1 98.94 121 ILE B O 1
ATOM 3910 N N . VAL B 1 122 ? -0.679 -25.578 -21.016 1 98.88 122 VAL B N 1
ATOM 3911 C CA . VAL B 1 122 ? 0.285 -25.578 -22.109 1 98.88 122 VAL B CA 1
ATOM 3912 C C . VAL B 1 122 ? 1.701 -25.453 -21.547 1 98.88 122 VAL B C 1
ATOM 3914 O O . VAL B 1 122 ? 2.598 -26.203 -21.938 1 98.88 122 VAL B O 1
ATOM 3917 N N . ALA B 1 123 ? 1.907 -24.516 -20.641 1 98.88 123 ALA B N 1
ATOM 3918 C CA . ALA B 1 123 ? 3.225 -24.312 -20.047 1 98.88 123 ALA B CA 1
ATOM 3919 C C . ALA B 1 123 ? 3.682 -25.562 -19.297 1 98.88 123 ALA B C 1
ATOM 3921 O O . ALA B 1 123 ? 4.836 -25.969 -19.406 1 98.88 123 ALA B O 1
ATOM 3922 N N . THR B 1 124 ? 2.779 -26.141 -18.578 1 98.88 124 THR B N 1
ATOM 3923 C CA . THR B 1 124 ? 3.088 -27.312 -17.781 1 98.88 124 THR B CA 1
ATOM 3924 C C . THR B 1 124 ? 3.428 -28.5 -18.672 1 98.88 124 THR B C 1
ATOM 3926 O O . THR B 1 124 ? 4.402 -29.219 -18.422 1 98.88 124 THR B O 1
ATOM 3929 N N . GLU B 1 125 ? 2.709 -28.703 -19.75 1 98.38 125 GLU B N 1
ATOM 3930 C CA . GLU B 1 125 ? 2.945 -29.797 -20.688 1 98.38 125 GLU B CA 1
ATOM 3931 C C . GLU B 1 125 ? 4.309 -29.656 -21.359 1 98.38 125 GLU B C 1
ATOM 3933 O O . GLU B 1 125 ? 5.027 -30.641 -21.531 1 98.38 125 GLU B O 1
ATOM 3938 N N . ALA B 1 126 ? 4.582 -28.453 -21.734 1 98.19 126 ALA B N 1
ATOM 3939 C CA . ALA B 1 126 ? 5.863 -28.219 -22.391 1 98.19 126 ALA B CA 1
ATOM 3940 C C . ALA B 1 126 ? 7.027 -28.625 -21.5 1 98.19 126 ALA B C 1
ATOM 3942 O O . ALA B 1 126 ? 8.023 -29.172 -21.969 1 98.19 126 ALA B O 1
ATOM 3943 N N . VAL B 1 127 ? 6.898 -28.375 -20.234 1 98.5 127 VAL B N 1
ATOM 3944 C CA . VAL B 1 127 ? 7.938 -28.703 -19.266 1 98.5 127 VAL B CA 1
ATOM 3945 C C . VAL B 1 127 ? 7.949 -30.219 -19.016 1 98.5 127 VAL B C 1
ATOM 3947 O O . VAL B 1 127 ? 9.008 -30.844 -19 1 98.5 127 VAL B O 1
ATOM 3950 N N . LEU B 1 128 ? 6.773 -30.828 -18.891 1 98 128 LEU B N 1
ATOM 3951 C CA . LEU B 1 128 ? 6.672 -32.25 -18.594 1 98 128 LEU B CA 1
ATOM 3952 C C . LEU B 1 128 ? 7.137 -33.094 -19.766 1 98 128 LEU B C 1
ATOM 3954 O O . LEU B 1 128 ? 7.664 -34.188 -19.578 1 98 128 LEU B O 1
ATOM 3958 N N . ARG B 1 129 ? 6.977 -32.625 -20.969 1 96.5 129 ARG B N 1
ATOM 3959 C CA . ARG B 1 129 ? 7.383 -33.344 -22.172 1 96.5 129 ARG B CA 1
ATOM 3960 C C . ARG B 1 129 ? 8.875 -33.156 -22.438 1 96.5 129 ARG B C 1
ATOM 3962 O O . ARG B 1 129 ? 9.414 -33.75 -23.375 1 96.5 129 ARG B O 1
ATOM 3969 N N . GLY B 1 130 ? 9.5 -32.312 -21.656 1 95.75 130 GLY B N 1
ATOM 3970 C CA . GLY B 1 130 ? 10.938 -32.125 -21.812 1 95.75 130 GLY B CA 1
ATOM 3971 C C . GLY B 1 130 ? 11.281 -31.125 -22.906 1 95.75 130 GLY B C 1
ATOM 3972 O O . GLY B 1 130 ? 12.453 -30.984 -23.266 1 95.75 130 GLY B O 1
ATOM 3973 N N . GLU B 1 131 ? 10.25 -30.453 -23.438 1 95.62 131 GLU B N 1
ATOM 3974 C CA . GLU B 1 131 ? 10.492 -29.438 -24.469 1 95.62 131 GLU B CA 1
ATOM 3975 C C . GLU B 1 131 ? 11.156 -28.203 -23.875 1 95.62 131 GLU B C 1
ATOM 3977 O O . GLU B 1 131 ? 11.906 -27.5 -24.562 1 95.62 131 GLU B O 1
ATOM 3982 N N . LEU B 1 132 ? 10.82 -27.922 -22.672 1 97.06 132 LEU B N 1
ATOM 3983 C CA . LEU B 1 132 ? 11.359 -26.797 -21.922 1 97.06 132 LEU B CA 1
ATOM 3984 C C . LEU B 1 132 ? 11.82 -27.234 -20.531 1 97.06 132 LEU B C 1
ATOM 3986 O O . LEU B 1 132 ? 11.312 -28.219 -19.984 1 97.06 132 LEU B O 1
ATOM 3990 N N . ARG B 1 133 ? 12.812 -26.594 -20.078 1 95.94 133 ARG B N 1
ATOM 3991 C CA . ARG B 1 133 ? 13.273 -26.87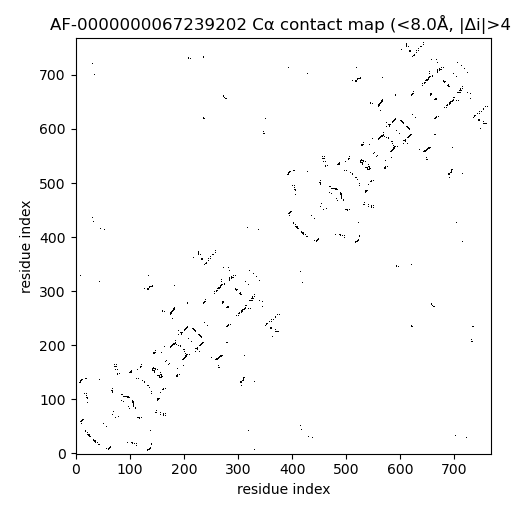5 -18.719 1 95.94 133 ARG B CA 1
ATOM 3992 C C . ARG B 1 133 ? 12.289 -26.328 -17.688 1 95.94 133 ARG B C 1
ATOM 3994 O O . ARG B 1 133 ? 12.008 -27 -16.688 1 95.94 133 ARG B O 1
ATOM 4001 N N . ASN B 1 134 ? 11.891 -25.109 -17.859 1 98.56 134 ASN B N 1
ATOM 4002 C CA . ASN B 1 134 ? 10.922 -24.406 -17.016 1 98.56 134 ASN B CA 1
ATOM 4003 C C . ASN B 1 134 ? 10.148 -23.359 -17.828 1 98.56 134 ASN B C 1
ATOM 4005 O O . ASN B 1 134 ? 10.367 -23.203 -19.016 1 98.56 134 ASN B O 1
ATOM 4009 N N . ALA B 1 135 ? 9.125 -22.75 -17.109 1 98.88 135 ALA B N 1
ATOM 4010 C CA . ALA B 1 135 ? 8.312 -21.781 -17.844 1 98.88 135 ALA B CA 1
ATOM 4011 C C . ALA B 1 135 ? 7.664 -20.781 -16.906 1 98.88 135 ALA B C 1
ATOM 4013 O O . ALA B 1 135 ? 7.457 -21.062 -15.727 1 98.88 135 ALA B O 1
ATOM 4014 N N . TYR B 1 136 ? 7.445 -19.578 -17.422 1 98.88 136 TYR B N 1
ATOM 4015 C CA . TYR B 1 136 ? 6.625 -18.562 -16.797 1 98.88 136 TYR B CA 1
ATOM 4016 C C . TYR B 1 136 ? 5.395 -18.25 -17.625 1 98.88 136 TYR B C 1
ATOM 4018 O O . TYR B 1 136 ? 5.508 -17.859 -18.797 1 98.88 136 TYR B O 1
ATOM 4026 N N . ALA B 1 137 ? 4.246 -18.422 -17.047 1 98.94 137 ALA B N 1
ATOM 4027 C CA . ALA B 1 137 ? 3 -18.094 -17.734 1 98.94 137 ALA B CA 1
ATOM 4028 C C . ALA B 1 137 ? 2.398 -16.797 -17.172 1 98.94 137 ALA B C 1
ATOM 4030 O O . ALA B 1 137 ? 1.921 -16.766 -16.047 1 98.94 137 ALA B O 1
ATOM 4031 N N . LEU B 1 138 ? 2.404 -15.727 -17.953 1 98.81 138 LEU B N 1
ATOM 4032 C CA . LEU B 1 138 ? 1.755 -14.469 -17.609 1 98.81 138 LEU B CA 1
ATOM 4033 C C . LEU B 1 138 ? 0.267 -14.516 -17.938 1 98.81 138 LEU B C 1
ATOM 4035 O O . LEU B 1 138 ? -0.168 -13.953 -18.953 1 98.81 138 LEU B O 1
ATOM 4039 N N . VAL B 1 139 ? -0.454 -15.117 -17.047 1 98.69 139 VAL B N 1
ATOM 4040 C CA . VAL B 1 139 ? -1.872 -15.336 -17.312 1 98.69 139 VAL B CA 1
ATOM 4041 C C . VAL B 1 139 ? -2.703 -14.289 -16.578 1 98.69 139 VAL B C 1
ATOM 4043 O O . VAL B 1 139 ? -2.246 -13.711 -15.586 1 98.69 139 VAL B O 1
ATOM 4046 N N . ARG B 1 140 ? -3.855 -14.07 -17.016 1 98.44 140 ARG B N 1
ATOM 4047 C CA . ARG B 1 140 ? -4.898 -13.203 -16.484 1 98.44 140 ARG B CA 1
ATOM 4048 C C . ARG B 1 140 ? -6.277 -13.641 -16.969 1 98.44 140 ARG B C 1
ATOM 4050 O O . ARG B 1 140 ? -6.477 -13.891 -18.156 1 98.44 140 ARG B O 1
ATOM 4057 N N . PRO B 1 141 ? -7.289 -13.672 -16.094 1 98.31 141 PRO B N 1
ATOM 4058 C CA . PRO B 1 141 ? -7.277 -13.312 -14.664 1 98.31 141 PRO B CA 1
ATOM 4059 C C . PRO B 1 141 ? -6.445 -14.281 -13.82 1 98.31 141 PRO B C 1
ATOM 4061 O O . PRO B 1 141 ? -6.102 -15.367 -14.281 1 98.31 141 PRO B O 1
ATOM 4064 N N . PRO B 1 142 ? -6.027 -13.805 -12.609 1 98.56 142 PRO B N 1
ATOM 4065 C CA . PRO B 1 142 ? -5.371 -14.727 -11.68 1 98.56 142 PRO B CA 1
ATOM 4066 C C . PRO B 1 142 ? -6.285 -15.867 -11.234 1 98.56 142 PRO B C 1
ATOM 4068 O O . PRO B 1 142 ? -7.457 -15.906 -11.617 1 98.56 142 PRO B O 1
ATOM 4071 N N . GLY B 1 143 ? -5.695 -16.828 -10.414 1 98.81 143 GLY B N 1
ATOM 4072 C CA . GLY B 1 143 ? -6.523 -18.016 -10.273 1 98.81 143 GLY B CA 1
ATOM 4073 C C . GLY B 1 143 ? -6.555 -18.562 -8.859 1 98.81 143 GLY B C 1
ATOM 4074 O O . GLY B 1 143 ? -7.516 -19.219 -8.469 1 98.81 143 GLY B O 1
ATOM 4075 N N . HIS B 1 144 ? -5.617 -18.25 -7.93 1 98.75 144 HIS B N 1
ATOM 4076 C CA . HIS B 1 144 ? -5.316 -19.094 -6.777 1 98.75 144 HIS B CA 1
ATOM 4077 C C . HIS B 1 144 ? -6.375 -18.938 -5.691 1 98.75 144 HIS B C 1
ATOM 4079 O O . HIS B 1 144 ? -6.414 -19.719 -4.734 1 98.75 144 HIS B O 1
ATOM 4085 N N . HIS B 1 145 ? -7.324 -18.016 -5.914 1 98.88 145 HIS B N 1
ATOM 4086 C CA . HIS B 1 145 ? -8.406 -17.859 -4.945 1 98.88 145 HIS B CA 1
ATOM 4087 C C . HIS B 1 145 ? -9.648 -18.625 -5.375 1 98.88 145 HIS B C 1
ATOM 4089 O O . HIS B 1 145 ? -10.562 -18.828 -4.574 1 98.88 145 HIS B O 1
ATOM 4095 N N . ALA B 1 146 ? -9.82 -18.953 -6.648 1 98.88 146 ALA B N 1
ATOM 4096 C CA . ALA B 1 146 ? -11.031 -19.594 -7.148 1 98.88 146 ALA B CA 1
ATOM 4097 C C . ALA B 1 146 ? -11.273 -20.938 -6.453 1 98.88 146 ALA B C 1
ATOM 4099 O O . ALA B 1 146 ? -10.383 -21.797 -6.422 1 98.88 146 ALA B O 1
ATOM 4100 N N . GLU B 1 147 ? -12.398 -21.078 -5.887 1 98.69 147 GLU B N 1
ATOM 4101 C CA . GLU B 1 147 ? -12.828 -22.312 -5.227 1 98.69 147 GLU B CA 1
ATOM 4102 C C . GLU B 1 147 ? -13.445 -23.297 -6.223 1 98.69 147 GLU B C 1
ATOM 4104 O O . GLU B 1 147 ? -13.609 -22.969 -7.398 1 98.69 147 GLU B O 1
ATOM 4109 N N . ARG B 1 148 ? -13.734 -24.453 -5.742 1 98.5 148 ARG B N 1
ATOM 4110 C CA . ARG B 1 148 ? -14.289 -25.5 -6.598 1 98.5 148 ARG B CA 1
ATOM 4111 C C . ARG B 1 148 ? -15.594 -25.047 -7.238 1 98.5 148 ARG B C 1
ATOM 4113 O O . ARG B 1 148 ? -15.883 -25.375 -8.391 1 98.5 148 ARG B O 1
ATOM 4120 N N . ASP B 1 149 ? -16.422 -24.25 -6.434 1 98.69 149 ASP B N 1
ATOM 4121 C CA . ASP B 1 149 ? -17.766 -24 -6.934 1 98.69 149 ASP B CA 1
ATOM 4122 C C . ASP B 1 149 ? -18.047 -22.516 -7.074 1 98.69 149 ASP B C 1
ATOM 4124 O O . ASP B 1 149 ? -19.172 -22.109 -7.359 1 98.69 149 ASP B O 1
ATOM 4128 N N . HIS B 1 150 ? -17.109 -21.672 -6.859 1 98.69 150 HIS B N 1
ATOM 4129 C CA . HIS B 1 150 ? -17.297 -20.234 -7.043 1 98.69 150 HIS B CA 1
ATOM 4130 C C . HIS B 1 150 ? -15.961 -19.516 -7.211 1 98.69 150 HIS B C 1
ATOM 4132 O O . HIS B 1 150 ? -14.93 -20.016 -6.773 1 98.69 150 HIS B O 1
ATOM 4138 N N . GLY B 1 151 ? -16.016 -18.375 -7.891 1 98.44 151 GLY B N 1
ATOM 4139 C CA . GLY B 1 151 ? -14.875 -17.484 -7.957 1 98.44 151 GLY B CA 1
ATOM 4140 C C . GLY B 1 151 ? -14.719 -16.609 -6.727 1 98.44 151 GLY B C 1
ATOM 4141 O O . GLY B 1 151 ? -15.648 -16.484 -5.922 1 98.44 151 GLY B O 1
ATOM 4142 N N . MET B 1 152 ? -13.516 -16.094 -6.586 1 97.62 152 MET B N 1
ATOM 4143 C CA . MET B 1 152 ? -13.234 -15.203 -5.461 1 97.62 152 MET B CA 1
ATOM 4144 C C . MET B 1 152 ? -11.922 -14.453 -5.672 1 97.62 152 MET B C 1
ATOM 4146 O O . MET B 1 152 ? -11.016 -14.953 -6.336 1 97.62 152 MET B O 1
ATOM 4150 N N . GLY B 1 153 ? -11.797 -13.281 -5.098 1 97.38 153 GLY B N 1
ATOM 4151 C CA . GLY B 1 153 ? -10.531 -12.555 -5.152 1 97.38 153 GLY B CA 1
ATOM 4152 C C . GLY B 1 153 ? -10.008 -12.375 -6.562 1 97.38 153 GLY B C 1
ATOM 4153 O O . GLY B 1 153 ? -8.859 -12.711 -6.852 1 97.38 153 GLY B O 1
ATOM 4154 N N . PHE B 1 154 ? -10.859 -12 -7.48 1 98.25 154 PHE B N 1
ATOM 4155 C CA . PHE B 1 154 ? -10.547 -11.68 -8.867 1 98.25 154 PHE B CA 1
ATOM 4156 C C . PHE B 1 154 ? -10.352 -12.945 -9.688 1 98.25 154 PHE B C 1
ATOM 4158 O O . PHE B 1 154 ? -10.078 -12.883 -10.891 1 98.25 154 PHE B O 1
ATOM 4165 N N . CYS B 1 155 ? -10.445 -14.125 -9.047 1 98.75 155 CYS B N 1
ATOM 4166 C CA . CYS B 1 155 ? -10.148 -15.406 -9.68 1 98.75 155 CYS B CA 1
ATOM 4167 C C . CYS B 1 155 ? -11.438 -16.109 -10.102 1 98.75 155 CYS B C 1
ATOM 4169 O O . CYS B 1 155 ? -12.328 -16.344 -9.281 1 98.75 155 CYS B O 1
ATOM 4171 N N . ILE B 1 156 ? -11.484 -16.438 -11.352 1 98.81 156 ILE B N 1
ATOM 4172 C CA . ILE B 1 156 ? -12.648 -17.125 -11.891 1 98.81 156 ILE B CA 1
ATOM 4173 C C . ILE B 1 156 ? -12.391 -18.625 -11.93 1 98.81 156 ILE B C 1
ATOM 4175 O O . ILE B 1 156 ? -13.141 -19.406 -11.344 1 98.81 156 ILE B O 1
ATOM 4179 N N . PHE B 1 157 ? -11.336 -19.016 -12.609 1 98.94 157 PHE B N 1
ATOM 4180 C CA . PHE B 1 157 ? -10.844 -20.391 -12.578 1 98.94 157 PHE B CA 1
ATOM 4181 C C . PHE B 1 157 ? -9.477 -20.469 -11.898 1 98.94 157 PHE B C 1
ATOM 4183 O O . PHE B 1 157 ? -8.719 -19.5 -11.922 1 98.94 157 PHE B O 1
ATOM 4190 N N . ASN B 1 158 ? -9.219 -21.562 -11.242 1 98.94 158 ASN B N 1
ATOM 4191 C CA . ASN B 1 158 ? -7.953 -21.766 -10.539 1 98.94 158 ASN B CA 1
ATOM 4192 C C . ASN B 1 158 ? -6.875 -22.312 -11.477 1 98.94 158 ASN B C 1
ATOM 4194 O O . ASN B 1 158 ? -6.688 -23.531 -11.578 1 98.94 158 ASN B O 1
ATOM 4198 N N . ASN B 1 159 ? -6.09 -21.422 -12.07 1 98.94 159 ASN B N 1
ATOM 4199 C CA . ASN B 1 159 ? -5.137 -21.75 -13.117 1 98.94 159 ASN B CA 1
ATOM 4200 C C . ASN B 1 159 ? -4.105 -22.766 -12.641 1 98.94 159 ASN B C 1
ATOM 4202 O O . ASN B 1 159 ? -3.836 -23.766 -13.32 1 98.94 159 ASN B O 1
ATOM 4206 N N . VAL B 1 160 ? -3.514 -22.531 -11.445 1 98.94 160 VAL B N 1
ATOM 4207 C CA . VAL B 1 160 ? -2.445 -23.406 -10.953 1 98.94 160 VAL B CA 1
ATOM 4208 C C . VAL B 1 160 ? -3.014 -24.766 -10.594 1 98.94 160 VAL B C 1
ATOM 4210 O O . VAL B 1 160 ? -2.371 -25.797 -10.828 1 98.94 160 VAL B O 1
ATOM 4213 N N . ALA B 1 161 ? -4.195 -24.781 -10.039 1 98.94 161 ALA B N 1
ATOM 4214 C CA . ALA B 1 161 ? -4.828 -26.047 -9.703 1 98.94 161 ALA B CA 1
ATOM 4215 C C . ALA B 1 161 ? -5.176 -26.844 -10.969 1 98.94 161 ALA B C 1
ATOM 4217 O O . ALA B 1 161 ? -5.062 -28.062 -10.992 1 98.94 161 ALA B O 1
ATOM 4218 N N . VAL B 1 162 ? -5.656 -26.156 -11.984 1 98.94 162 VAL B N 1
ATOM 4219 C CA . VAL B 1 162 ? -5.969 -26.797 -13.25 1 98.94 162 VAL B CA 1
ATOM 4220 C C . VAL B 1 162 ? -4.707 -27.438 -13.828 1 98.94 162 VAL B C 1
ATOM 4222 O O . VAL B 1 162 ? -4.746 -28.578 -14.305 1 98.94 162 VAL B O 1
ATOM 4225 N N . ALA B 1 163 ? -3.609 -26.734 -13.781 1 98.94 163 ALA B N 1
ATOM 4226 C CA . ALA B 1 163 ? -2.338 -27.266 -14.258 1 98.94 163 ALA B CA 1
ATOM 4227 C C . ALA B 1 163 ? -1.912 -28.484 -13.445 1 98.94 163 ALA B C 1
ATOM 4229 O O . ALA B 1 163 ? -1.485 -29.5 -14.008 1 98.94 163 ALA B O 1
ATOM 4230 N N . ALA B 1 164 ? -1.995 -28.391 -12.109 1 98.94 164 ALA B N 1
ATOM 4231 C CA . ALA B 1 164 ? -1.612 -29.484 -11.227 1 98.94 164 ALA B CA 1
ATOM 4232 C C . ALA B 1 164 ? -2.469 -30.719 -11.492 1 98.94 164 ALA B C 1
ATOM 4234 O O . ALA B 1 164 ? -1.945 -31.828 -11.609 1 98.94 164 ALA B O 1
ATOM 4235 N N . ALA B 1 165 ? -3.771 -30.516 -11.586 1 98.88 165 ALA B N 1
ATOM 4236 C CA . ALA B 1 165 ? -4.695 -31.625 -11.82 1 98.88 165 ALA B CA 1
ATOM 4237 C C . ALA B 1 165 ? -4.422 -32.281 -13.172 1 98.88 165 ALA B C 1
ATOM 4239 O O . ALA B 1 165 ? -4.551 -33.5 -13.312 1 98.88 165 ALA B O 1
ATOM 4240 N N . HIS B 1 166 ? -4.145 -31.453 -14.133 1 98.69 166 HIS B N 1
ATOM 4241 C CA . HIS B 1 166 ? -3.807 -32 -15.445 1 98.69 166 HIS B CA 1
ATOM 4242 C C . HIS B 1 166 ? -2.553 -32.844 -15.383 1 98.69 166 HIS B C 1
ATOM 4244 O O . HIS B 1 166 ? -2.492 -33.906 -16 1 98.69 166 HIS B O 1
ATOM 4250 N N . ALA B 1 167 ? -1.525 -32.406 -14.672 1 98.75 167 ALA B N 1
ATOM 4251 C CA . ALA B 1 167 ? -0.29 -33.156 -14.516 1 98.75 167 ALA B CA 1
ATOM 4252 C C . ALA B 1 167 ? -0.562 -34.531 -13.867 1 98.75 167 ALA B C 1
ATOM 4254 O O . ALA B 1 167 ? 0.031 -35.531 -14.258 1 98.75 167 ALA B O 1
ATOM 4255 N N . LEU B 1 168 ? -1.44 -34.562 -12.891 1 98.44 168 LEU B N 1
ATOM 4256 C CA . LEU B 1 168 ? -1.807 -35.781 -12.203 1 98.44 168 LEU B CA 1
ATOM 4257 C C . LEU B 1 168 ? -2.564 -36.719 -13.141 1 98.44 168 LEU B C 1
ATOM 4259 O O . LEU B 1 168 ? -2.232 -37.906 -13.25 1 98.44 168 LEU B O 1
ATOM 4263 N N . ALA B 1 169 ? -3.484 -36.188 -13.859 1 98.19 169 ALA B N 1
ATOM 4264 C CA . ALA B 1 169 ? -4.418 -37 -14.633 1 98.19 169 ALA B CA 1
ATOM 4265 C C . ALA B 1 169 ? -3.797 -37.438 -15.953 1 98.19 169 ALA B C 1
ATOM 4267 O O . ALA B 1 169 ? -3.865 -38.625 -16.312 1 98.19 169 ALA B O 1
ATOM 4268 N N . ALA B 1 170 ? -3.262 -36.562 -16.672 1 97.25 170 ALA B N 1
ATOM 4269 C CA . ALA B 1 170 ? -2.812 -36.844 -18.031 1 97.25 170 ALA B CA 1
ATOM 4270 C C . ALA B 1 170 ? -1.396 -37.406 -18.047 1 97.25 170 ALA B C 1
ATOM 4272 O O . ALA B 1 170 ? -1.026 -38.125 -18.953 1 97.25 170 ALA B O 1
ATOM 4273 N N . HIS B 1 171 ? -0.603 -37.094 -17.016 1 97.25 171 HIS B N 1
ATOM 4274 C CA . HIS B 1 171 ? 0.794 -37.5 -17.047 1 97.25 171 HIS B CA 1
ATOM 4275 C C . HIS B 1 171 ? 1.096 -38.5 -15.93 1 97.25 171 HIS B C 1
ATOM 4277 O O . HIS B 1 171 ? 2.207 -39.031 -15.844 1 97.25 171 HIS B O 1
ATOM 4283 N N . GLY B 1 172 ? 0.179 -38.719 -15.055 1 97.56 172 GLY B N 1
ATOM 4284 C CA . GLY B 1 172 ? 0.292 -39.75 -14.055 1 97.56 172 GLY B CA 1
ATOM 4285 C C . GLY B 1 172 ? 1.258 -39.406 -12.938 1 97.56 172 GLY B C 1
ATOM 4286 O O . GLY B 1 172 ? 1.829 -40.312 -12.297 1 97.56 172 GLY B O 1
ATOM 4287 N N . LEU B 1 173 ? 1.486 -38.125 -12.727 1 98.19 173 LEU B N 1
ATOM 4288 C CA . LEU B 1 173 ? 2.363 -37.719 -11.633 1 98.19 173 LEU B CA 1
ATOM 4289 C C . LEU B 1 173 ? 1.756 -38.125 -10.289 1 98.19 173 LEU B C 1
ATOM 4291 O O . LEU B 1 173 ? 0.532 -38.156 -10.148 1 98.19 173 LEU B O 1
ATOM 4295 N N . LYS B 1 174 ? 2.613 -38.375 -9.312 1 97.5 174 LYS B N 1
ATOM 4296 C CA . LYS B 1 174 ? 2.158 -38.781 -7.992 1 97.5 174 LYS B CA 1
ATOM 4297 C C . LYS B 1 174 ? 2.473 -37.75 -6.938 1 97.5 174 LYS B C 1
ATOM 4299 O O . LYS B 1 174 ? 1.897 -37.75 -5.848 1 97.5 174 LYS B O 1
ATOM 4304 N N . ARG B 1 175 ? 3.424 -36.875 -7.266 1 98.56 175 ARG B N 1
ATOM 4305 C CA . ARG B 1 175 ? 3.83 -35.844 -6.324 1 98.56 175 ARG B CA 1
ATOM 4306 C C . ARG B 1 175 ? 4.012 -34.5 -7.027 1 98.56 175 ARG B C 1
ATOM 4308 O O . ARG B 1 175 ? 5.055 -34.25 -7.633 1 98.56 175 ARG B O 1
ATOM 4315 N N . VAL B 1 176 ? 3.066 -33.625 -6.891 1 98.94 176 VAL B N 1
ATOM 4316 C CA . VAL B 1 176 ? 3.146 -32.281 -7.402 1 98.94 176 VAL B CA 1
ATOM 4317 C C . VAL B 1 176 ? 3.201 -31.281 -6.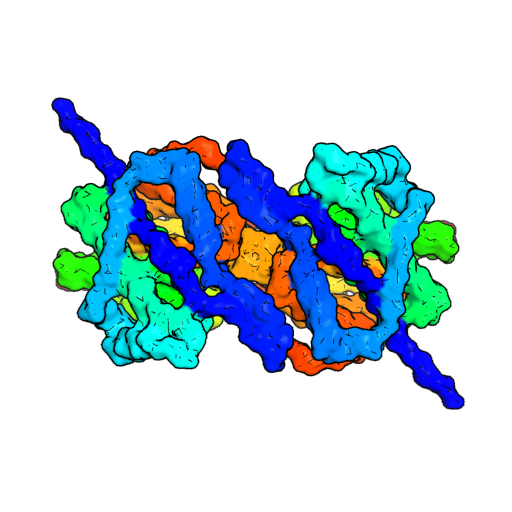238 1 98.94 176 VAL B C 1
ATOM 4319 O O . VAL B 1 176 ? 2.467 -31.422 -5.258 1 98.94 176 VAL B O 1
ATOM 4322 N N . ALA B 1 177 ? 4.121 -30.328 -6.23 1 98.94 177 ALA B N 1
ATOM 4323 C CA . ALA B 1 177 ? 4.164 -29.266 -5.215 1 98.94 177 ALA B CA 1
ATOM 4324 C C . ALA B 1 177 ? 3.764 -27.922 -5.805 1 98.94 177 ALA B C 1
ATOM 4326 O O . ALA B 1 177 ? 4.113 -27.609 -6.945 1 98.94 177 ALA B O 1
ATOM 4327 N N . ILE B 1 178 ? 2.992 -27.172 -5.082 1 99 178 ILE B N 1
ATOM 4328 C CA . ILE B 1 178 ? 2.629 -25.797 -5.41 1 99 178 ILE B CA 1
ATOM 4329 C C . ILE B 1 178 ? 3.123 -24.859 -4.312 1 99 178 ILE B C 1
ATOM 4331 O O . ILE B 1 178 ? 2.736 -25 -3.148 1 99 178 ILE B O 1
ATOM 4335 N N . VAL B 1 179 ? 4.027 -23.969 -4.617 1 99 179 VAL B N 1
ATOM 4336 C CA . VAL B 1 179 ? 4.465 -22.922 -3.705 1 99 179 VAL B CA 1
ATOM 4337 C C . VAL B 1 179 ? 3.828 -21.594 -4.102 1 99 179 VAL B C 1
ATOM 4339 O O . VAL B 1 179 ? 3.943 -21.156 -5.25 1 99 179 VAL B O 1
ATOM 4342 N N . ASP B 1 180 ? 3.105 -21 -3.195 1 98.94 180 ASP B N 1
ATOM 4343 C CA . ASP B 1 180 ? 2.381 -19.75 -3.393 1 98.94 180 ASP B CA 1
ATOM 4344 C C . ASP B 1 180 ? 3.014 -18.625 -2.586 1 98.94 180 ASP B C 1
ATOM 4346 O O . ASP B 1 180 ? 2.902 -18.578 -1.359 1 98.94 180 ASP B O 1
ATOM 4350 N N . PHE B 1 181 ? 3.725 -17.641 -3.305 1 98.88 181 PHE B N 1
ATOM 4351 C CA . PHE B 1 181 ? 4.273 -16.516 -2.551 1 98.88 181 PHE B CA 1
ATOM 4352 C C . PHE B 1 181 ? 3.498 -15.242 -2.84 1 98.88 181 PHE B C 1
ATOM 4354 O O . PHE B 1 181 ? 4.027 -14.141 -2.684 1 98.88 181 PHE B O 1
ATOM 4361 N N . ASP B 1 182 ? 2.242 -15.398 -3.451 1 98.81 182 ASP B N 1
ATOM 4362 C CA . ASP B 1 182 ? 1.288 -14.297 -3.406 1 98.81 182 ASP B CA 1
ATOM 4363 C C . ASP B 1 182 ? 0.973 -13.906 -1.964 1 98.81 182 ASP B C 1
ATOM 4365 O O . ASP B 1 182 ? 0.833 -14.766 -1.096 1 98.81 182 ASP B O 1
ATOM 4369 N N . VAL B 1 183 ? 0.769 -12.625 -1.721 1 98.81 183 VAL B N 1
ATOM 4370 C CA . VAL B 1 183 ? 0.642 -12.133 -0.354 1 98.81 183 VAL B CA 1
ATOM 4371 C C . VAL B 1 183 ? -0.7 -12.57 0.231 1 98.81 183 VAL B C 1
ATOM 4373 O O . VAL B 1 183 ? -0.872 -12.602 1.452 1 98.81 183 VAL B O 1
ATOM 4376 N N . HIS B 1 184 ? -1.673 -12.82 -0.571 1 98.75 184 HIS B N 1
ATOM 4377 C CA . HIS B 1 184 ? -2.969 -13.328 -0.138 1 98.75 184 HIS B CA 1
ATOM 4378 C C . HIS B 1 184 ? -2.973 -14.852 -0.093 1 98.75 184 HIS B C 1
ATOM 4380 O O . HIS B 1 184 ? -2.443 -15.508 -0.996 1 98.75 184 HIS B O 1
ATOM 4386 N N . HIS B 1 185 ? -3.559 -15.383 0.917 1 98.75 185 HIS B N 1
ATOM 4387 C CA . HIS B 1 185 ? -3.621 -16.828 1.091 1 98.75 185 HIS B CA 1
ATOM 4388 C C . HIS B 1 185 ? -4.266 -17.5 -0.117 1 98.75 185 HIS B C 1
ATOM 4390 O O . HIS B 1 185 ? -5.344 -17.094 -0.556 1 98.75 185 HIS B O 1
ATOM 4396 N N . GLY B 1 186 ? -3.59 -18.516 -0.696 1 98.69 186 GLY B N 1
ATOM 4397 C CA . GLY B 1 186 ? -4.148 -19.266 -1.812 1 98.69 186 GLY B CA 1
ATOM 4398 C C . GLY B 1 186 ? -5.242 -20.219 -1.394 1 98.69 186 GLY B C 1
ATOM 4399 O O . GLY B 1 186 ? -5.109 -21.438 -1.579 1 98.69 186 GLY B O 1
ATOM 4400 N N . ASN B 1 187 ? -6.309 -19.688 -0.861 1 98.81 187 ASN B N 1
ATOM 4401 C CA . ASN B 1 187 ? -7.379 -20.469 -0.258 1 98.81 187 ASN B CA 1
ATOM 4402 C C . ASN B 1 187 ? -7.996 -21.438 -1.259 1 98.81 187 ASN B C 1
ATOM 4404 O O . ASN B 1 187 ? -8.297 -22.578 -0.911 1 98.81 187 ASN B O 1
ATOM 4408 N N . GLY B 1 188 ? -8.227 -20.969 -2.496 1 98.81 188 GLY B N 1
ATOM 4409 C CA . GLY B 1 188 ? -8.805 -21.859 -3.498 1 98.81 188 GLY B CA 1
ATOM 4410 C C . GLY B 1 188 ? -7.965 -23.094 -3.762 1 98.81 188 GLY B C 1
ATOM 4411 O O . GLY B 1 188 ? -8.477 -24.219 -3.746 1 98.81 188 GLY B O 1
ATOM 4412 N N . THR B 1 189 ? -6.66 -22.844 -3.963 1 98.94 189 THR B N 1
ATOM 4413 C CA . THR B 1 189 ? -5.742 -23.953 -4.227 1 98.94 189 THR B CA 1
ATOM 4414 C C . THR B 1 189 ? -5.684 -24.906 -3.031 1 98.94 189 THR B C 1
ATOM 4416 O O . THR B 1 189 ? -5.715 -26.125 -3.199 1 98.94 189 THR B O 1
ATOM 4419 N N . GLN B 1 190 ? -5.605 -24.344 -1.813 1 98.94 190 GLN B N 1
ATOM 4420 C CA . GLN B 1 190 ? -5.594 -25.172 -0.607 1 98.94 190 GLN B CA 1
ATOM 4421 C C . GLN B 1 190 ? -6.832 -26.062 -0.539 1 98.94 190 GLN B C 1
ATOM 4423 O O . GLN B 1 190 ? -6.723 -27.266 -0.353 1 98.94 190 GLN B O 1
ATOM 4428 N N . HIS B 1 191 ? -7.996 -25.469 -0.738 1 98.81 191 HIS B N 1
ATOM 4429 C CA . HIS B 1 191 ? -9.25 -26.188 -0.555 1 98.81 191 HIS B CA 1
ATOM 4430 C C . HIS B 1 191 ? -9.422 -27.266 -1.623 1 98.81 191 HIS B C 1
ATOM 4432 O O . HIS B 1 191 ? -9.969 -28.344 -1.347 1 98.81 191 HIS B O 1
ATOM 4438 N N . ILE B 1 192 ? -8.992 -27.016 -2.775 1 98.75 192 ILE B N 1
ATOM 4439 C CA . ILE B 1 192 ? -9.117 -27.953 -3.885 1 98.75 192 ILE B CA 1
ATOM 4440 C C . ILE B 1 192 ? -8.297 -29.203 -3.592 1 98.75 192 ILE B C 1
ATOM 4442 O O . ILE B 1 192 ? -8.719 -30.312 -3.896 1 98.75 192 ILE B O 1
ATOM 4446 N N . PHE B 1 193 ? -7.117 -29.016 -2.922 1 98.81 193 PHE B N 1
ATOM 4447 C CA . PHE B 1 193 ? -6.203 -30.156 -2.859 1 98.81 193 PHE B CA 1
ATOM 4448 C C . PHE B 1 193 ? -6.02 -30.625 -1.421 1 98.81 193 PHE B C 1
ATOM 4450 O O . PHE B 1 193 ? -5.266 -31.562 -1.16 1 98.81 193 PHE B O 1
ATOM 4457 N N . GLU B 1 194 ? -6.684 -30 -0.382 1 98.25 194 GLU B N 1
ATOM 4458 C CA . GLU B 1 194 ? -6.367 -30.234 1.024 1 98.25 194 GLU B CA 1
ATOM 4459 C C . GLU B 1 194 ? -6.629 -31.688 1.422 1 98.25 194 GLU B C 1
ATOM 4461 O O . GLU B 1 194 ? -6.113 -32.156 2.436 1 98.25 194 GLU B O 1
ATOM 4466 N N . SER B 1 195 ? -7.383 -32.5 0.598 1 98.25 195 SER B N 1
ATOM 4467 C CA . SER B 1 195 ? -7.637 -33.906 0.909 1 98.25 195 SER B CA 1
ATOM 4468 C C . SER B 1 195 ? -6.855 -34.812 -0.02 1 98.25 195 SER B C 1
ATOM 4470 O O . SER B 1 195 ? -7.027 -36.062 0.023 1 98.25 195 SER B O 1
ATOM 4472 N N . ASP B 1 196 ? -6.078 -34.344 -0.948 1 98.19 196 ASP B N 1
ATOM 4473 C CA . ASP B 1 196 ? -5.332 -35.094 -1.936 1 98.19 196 ASP B CA 1
ATOM 4474 C C . ASP B 1 196 ? -3.844 -35.156 -1.591 1 98.19 196 ASP B C 1
ATOM 4476 O O . ASP B 1 196 ? -3.143 -34.156 -1.734 1 98.19 196 ASP B O 1
ATOM 4480 N N . PRO B 1 197 ? -3.275 -36.281 -1.193 1 98 197 PRO B N 1
ATOM 4481 C CA . PRO B 1 197 ? -1.868 -36.344 -0.791 1 98 197 PRO B CA 1
ATOM 4482 C C . PRO B 1 197 ? -0.908 -36.188 -1.966 1 98 197 PRO B C 1
ATOM 4484 O O . PRO B 1 197 ? 0.294 -36 -1.764 1 98 197 PRO B O 1
ATOM 4487 N N . ARG B 1 198 ? -1.406 -36.219 -3.18 1 98.44 198 ARG B N 1
ATOM 4488 C CA . ARG B 1 198 ? -0.557 -36.156 -4.363 1 98.44 198 ARG B CA 1
ATOM 4489 C C . ARG B 1 198 ? -0.153 -34.688 -4.656 1 98.44 198 ARG B C 1
ATOM 4491 O O . ARG B 1 198 ? 0.696 -34.438 -5.516 1 98.44 198 ARG B O 1
ATOM 4498 N N . VAL B 1 199 ? -0.728 -33.719 -3.91 1 98.88 199 VAL B N 1
ATOM 4499 C CA . VAL B 1 199 ? -0.375 -32.312 -4.102 1 98.88 199 VAL B CA 1
ATOM 4500 C C . VAL B 1 199 ? 0.042 -31.703 -2.766 1 98.88 199 VAL B C 1
ATOM 4502 O O . VAL B 1 199 ? -0.755 -31.641 -1.826 1 98.88 199 VAL B O 1
ATOM 4505 N N . LEU B 1 200 ? 1.3 -31.25 -2.631 1 98.94 200 LEU B N 1
ATOM 4506 C CA . LEU B 1 200 ? 1.756 -30.422 -1.521 1 98.94 200 LEU B CA 1
ATOM 4507 C C . LEU B 1 200 ? 1.518 -28.953 -1.813 1 98.94 200 LEU B C 1
ATOM 4509 O O . LEU B 1 200 ? 1.975 -28.438 -2.836 1 98.94 200 LEU B O 1
ATOM 4513 N N . PHE B 1 201 ? 0.761 -28.328 -0.965 1 98.94 201 PHE B N 1
ATOM 4514 C CA . PHE B 1 201 ? 0.519 -26.891 -1.098 1 98.94 201 PHE B CA 1
ATOM 4515 C C . PHE B 1 201 ? 1.204 -26.125 0.025 1 98.94 201 PHE B C 1
ATOM 4517 O O . PHE B 1 201 ? 1.004 -26.422 1.204 1 98.94 201 PHE B O 1
ATOM 4524 N N . ILE B 1 202 ? 2.078 -25.141 -0.326 1 98.94 202 ILE B N 1
ATOM 4525 C CA . ILE B 1 202 ? 2.738 -24.25 0.62 1 98.94 202 ILE B CA 1
ATOM 4526 C C . ILE B 1 202 ? 2.395 -22.797 0.284 1 98.94 202 ILE B C 1
ATOM 4528 O O . ILE B 1 202 ? 2.564 -22.359 -0.857 1 98.94 202 ILE B O 1
ATOM 4532 N N . SER B 1 203 ? 1.889 -22.062 1.235 1 98.94 203 SER B N 1
ATOM 4533 C CA . SER B 1 203 ? 1.539 -20.672 1.015 1 98.94 203 SER B CA 1
ATOM 4534 C C . SER B 1 203 ? 2.23 -19.766 2.025 1 98.94 203 SER B C 1
ATOM 4536 O O . SER B 1 203 ? 2.119 -19.969 3.236 1 98.94 203 SER B O 1
ATOM 4538 N N . VAL B 1 204 ? 3.08 -18.844 1.583 1 98.94 204 VAL B N 1
ATOM 4539 C CA . VAL B 1 204 ? 3.605 -17.734 2.393 1 98.94 204 VAL B CA 1
ATOM 4540 C C . VAL B 1 204 ? 2.793 -16.469 2.137 1 98.94 204 VAL B C 1
ATOM 4542 O O . VAL B 1 204 ? 2.742 -15.977 1.009 1 98.94 204 VAL B O 1
ATOM 4545 N N . HIS B 1 205 ? 2.066 -15.977 3.143 1 98.88 205 HIS B N 1
ATOM 4546 C CA . HIS B 1 205 ? 1.14 -14.875 2.924 1 98.88 205 HIS B CA 1
ATOM 4547 C C . HIS B 1 205 ? 1.063 -13.969 4.148 1 98.88 205 HIS B C 1
ATOM 4549 O O . HIS B 1 205 ? 1.645 -14.281 5.191 1 98.88 205 HIS B O 1
ATOM 4555 N N . GLN B 1 206 ? 0.529 -12.758 3.998 1 98.75 206 GLN B N 1
ATOM 4556 C CA . GLN B 1 206 ? 0.264 -11.891 5.141 1 98.75 206 GLN B CA 1
ATOM 4557 C C . GLN B 1 206 ? -0.869 -12.438 6 1 98.75 206 GLN B C 1
ATOM 4559 O O . GLN B 1 206 ? -1.953 -12.734 5.492 1 98.75 206 GLN B O 1
ATOM 4564 N N . ASP B 1 207 ? -0.622 -12.547 7.277 1 98.06 207 ASP B N 1
ATOM 4565 C CA . ASP B 1 207 ? -1.594 -13.094 8.219 1 98.06 207 ASP B CA 1
ATOM 4566 C C . ASP B 1 207 ? -2.879 -12.266 8.219 1 98.06 207 ASP B C 1
ATOM 4568 O O . ASP B 1 207 ? -2.842 -11.055 8.414 1 98.06 207 ASP B O 1
ATOM 4572 N N . SER B 1 208 ? -4.023 -12.953 7.926 1 95.94 208 SER B N 1
ATOM 4573 C CA . SER B 1 208 ? -5.375 -12.43 8.086 1 95.94 208 SER B CA 1
ATOM 4574 C C . SER B 1 208 ? -5.629 -11.266 7.129 1 95.94 208 SER B C 1
ATOM 4576 O O . SER B 1 208 ? -6.32 -10.305 7.48 1 95.94 208 SER B O 1
ATOM 4578 N N . ASN B 1 209 ? -4.984 -11.289 6.012 1 96.75 209 ASN B N 1
ATOM 4579 C CA . ASN B 1 209 ? -5.246 -10.266 5 1 96.75 209 ASN B CA 1
ATOM 4580 C C . ASN B 1 209 ? -6.441 -10.641 4.125 1 96.75 209 ASN B C 1
ATOM 4582 O O . ASN B 1 209 ? -7.578 -10.273 4.434 1 96.75 209 ASN B O 1
ATOM 4586 N N . TYR B 1 210 ? -6.324 -11.391 3.135 1 96.69 210 TYR B N 1
ATOM 4587 C CA . TYR B 1 210 ? -7.402 -11.914 2.301 1 96.69 210 TYR B CA 1
ATOM 4588 C C . TYR B 1 210 ? -7.148 -13.367 1.928 1 96.69 210 TYR B C 1
ATOM 4590 O O . TYR B 1 210 ? -6.035 -13.734 1.539 1 96.69 210 TYR B O 1
ATOM 4598 N N . PRO B 1 211 ? -8.203 -14.195 1.918 1 97.19 211 PRO B N 1
ATOM 4599 C CA . PRO B 1 211 ? -9.477 -13.945 2.596 1 97.19 211 PRO B CA 1
ATOM 4600 C C . PRO B 1 211 ? -9.336 -13.898 4.117 1 97.19 211 PRO B C 1
ATOM 4602 O O . PRO B 1 211 ? -8.406 -14.492 4.672 1 97.19 211 PRO B O 1
ATOM 4605 N N . LEU B 1 212 ? -10.25 -13.219 4.754 1 96.06 212 LEU B N 1
ATOM 4606 C CA . LEU B 1 212 ? -10.25 -13.188 6.215 1 96.06 212 LEU B CA 1
ATOM 4607 C C . LEU B 1 212 ? -10.453 -14.586 6.793 1 96.06 212 LEU B C 1
ATOM 4609 O O . LEU B 1 212 ? -11.141 -15.414 6.191 1 96.06 212 LEU B O 1
ATOM 4613 N N . ARG B 1 213 ? -9.797 -14.906 7.891 1 94.19 213 ARG B N 1
ATOM 4614 C CA . ARG B 1 213 ? -10.008 -16.109 8.688 1 94.19 213 ARG B CA 1
ATOM 4615 C C . ARG B 1 213 ? -9.594 -17.359 7.918 1 94.19 213 ARG B C 1
ATOM 4617 O O . ARG B 1 213 ? -10.32 -18.344 7.891 1 94.19 213 ARG B O 1
ATOM 4624 N N . SER B 1 214 ? -8.5 -17.234 7.16 1 96.88 214 SER B N 1
ATOM 4625 C CA . SER B 1 214 ? -7.945 -18.375 6.438 1 96.88 214 SER B CA 1
ATOM 4626 C C . SER B 1 214 ? -6.422 -18.359 6.465 1 96.88 214 SER B C 1
ATOM 4628 O O . SER B 1 214 ? -5.812 -17.344 6.832 1 96.88 214 SER B O 1
ATOM 4630 N N . GLY B 1 215 ? -5.785 -19.484 6.113 1 98.31 215 GLY B N 1
ATOM 4631 C CA . GLY B 1 215 ? -4.344 -19.562 5.957 1 98.31 215 GLY B CA 1
ATOM 4632 C C . GLY B 1 215 ? -3.605 -19.688 7.277 1 98.31 215 GLY B C 1
ATOM 4633 O O . GLY B 1 215 ? -2.465 -19.234 7.406 1 98.31 215 GLY B O 1
ATOM 4634 N N . TYR B 1 216 ? -4.266 -20.328 8.305 1 98 216 TYR B N 1
ATOM 4635 C CA . TYR B 1 216 ? -3.654 -20.484 9.617 1 98 216 TYR B CA 1
ATOM 4636 C C . TYR B 1 216 ? -2.676 -21.656 9.633 1 98 216 TYR B C 1
ATOM 4638 O O . TYR B 1 216 ? -2.814 -22.594 8.844 1 98 216 TYR B O 1
ATOM 4646 N N . VAL B 1 217 ? -1.743 -21.609 10.547 1 98.19 217 VAL B N 1
ATOM 4647 C CA . VAL B 1 217 ? -0.688 -22.609 10.672 1 98.19 217 VAL B CA 1
ATOM 4648 C C . VAL B 1 217 ? -1.302 -23.969 10.977 1 98.19 217 VAL B C 1
ATOM 4650 O O . VAL B 1 217 ? -0.744 -25.016 10.609 1 98.19 217 VAL B O 1
ATOM 4653 N N . THR B 1 218 ? -2.484 -23.953 11.531 1 97.88 218 THR B N 1
ATOM 4654 C CA . THR B 1 218 ? -3.121 -25.188 11.984 1 97.88 218 THR B CA 1
ATOM 4655 C C . THR B 1 218 ? -3.818 -25.891 10.828 1 97.88 218 THR B C 1
ATOM 4657 O O . THR B 1 218 ? -4.203 -27.062 10.953 1 97.88 218 THR B O 1
ATOM 4660 N N . GLU B 1 219 ? -4.02 -25.234 9.688 1 98.44 219 GLU B N 1
ATOM 4661 C CA . GLU B 1 219 ? -4.617 -25.844 8.5 1 98.44 219 GLU B CA 1
ATOM 4662 C C . GLU B 1 219 ? -3.588 -26.656 7.715 1 98.44 219 GLU B C 1
ATOM 4664 O O . GLU B 1 219 ? -2.916 -26.109 6.832 1 98.44 219 GLU B O 1
ATOM 4669 N N . THR B 1 220 ? -3.52 -27.953 7.996 1 98.5 220 THR B N 1
ATOM 4670 C CA . THR B 1 220 ? -2.436 -28.75 7.438 1 98.5 220 THR B CA 1
ATOM 4671 C C . THR B 1 220 ? -2.98 -29.812 6.488 1 98.5 220 THR B C 1
ATOM 4673 O O . THR B 1 220 ? -2.295 -30.797 6.18 1 98.5 220 THR B O 1
ATOM 4676 N N . GLY B 1 221 ? -4.227 -29.672 5.945 1 98.38 221 GLY B N 1
ATOM 4677 C CA . GLY B 1 221 ? -4.875 -30.672 5.105 1 98.38 221 GLY B CA 1
ATOM 4678 C C . GLY B 1 221 ? -5.859 -31.547 5.859 1 98.38 221 GLY B C 1
ATOM 4679 O O . GLY B 1 221 ? -6.012 -31.406 7.074 1 98.38 221 GLY B O 1
ATOM 4680 N N . THR B 1 222 ? -6.621 -32.375 5.117 1 98.12 222 THR B N 1
ATOM 4681 C CA . THR B 1 222 ? -7.641 -33.219 5.711 1 98.12 222 THR B CA 1
ATOM 4682 C C . THR B 1 222 ? -7.574 -34.625 5.137 1 98.12 222 THR B C 1
ATOM 4684 O O . THR B 1 222 ? -7.047 -34.812 4.039 1 98.12 222 THR B O 1
ATOM 4687 N N . GLY B 1 223 ? -8.047 -35.594 5.906 1 97 223 GLY B N 1
ATOM 4688 C CA . GLY B 1 223 ? -8.109 -36.969 5.398 1 97 223 GLY B CA 1
ATOM 4689 C C . GLY B 1 223 ? -6.773 -37.469 4.883 1 97 223 GLY B C 1
ATOM 4690 O O . GLY B 1 223 ? -5.758 -37.375 5.578 1 97 223 GLY B O 1
ATOM 4691 N N . GLU B 1 224 ? -6.77 -37.938 3.66 1 96.38 224 GLU B N 1
ATOM 4692 C CA . GLU B 1 224 ? -5.559 -38.5 3.062 1 96.38 224 GLU B CA 1
ATOM 4693 C C . GLU B 1 224 ? -4.547 -37.375 2.75 1 96.38 224 GLU B C 1
ATOM 4695 O O . GLU B 1 224 ? -3.371 -37.656 2.508 1 96.38 224 GLU B O 1
ATOM 4700 N N . GLY B 1 225 ? -5.031 -36.219 2.766 1 97.88 225 GLY B N 1
ATOM 4701 C CA . GLY B 1 225 ? -4.148 -35.094 2.453 1 97.88 225 GLY B CA 1
ATOM 4702 C C . GLY B 1 225 ? -3.566 -34.438 3.686 1 97.88 225 GLY B C 1
ATOM 4703 O O . GLY B 1 225 ? -2.838 -33.438 3.58 1 97.88 225 GLY B O 1
ATOM 4704 N N . GLU B 1 226 ? -3.883 -35 4.945 1 98 226 GLU B N 1
ATOM 4705 C CA . GLU B 1 226 ? -3.318 -34.438 6.164 1 98 226 GLU B CA 1
ATOM 4706 C C . GLU B 1 226 ? -1.795 -34.375 6.098 1 98 226 GLU B C 1
ATOM 4708 O O . GLU B 1 226 ? -1.15 -35.375 5.781 1 98 226 GLU B O 1
ATOM 4713 N N . GLY B 1 227 ? -1.259 -33.156 6.281 1 98.38 227 GLY B N 1
ATOM 4714 C CA . GLY B 1 227 ? 0.183 -32.969 6.23 1 98.38 227 GLY B CA 1
ATOM 4715 C C . GLY B 1 227 ? 0.663 -32.406 4.914 1 98.38 227 GLY B C 1
ATOM 4716 O O . GLY B 1 227 ? 1.803 -31.938 4.809 1 98.38 227 GLY B O 1
ATOM 4717 N N . ALA B 1 228 ? -0.233 -32.344 3.904 1 98.56 228 ALA B N 1
ATOM 4718 C CA . ALA B 1 228 ? 0.176 -31.922 2.57 1 98.56 228 ALA B CA 1
ATOM 4719 C C . ALA B 1 228 ? -0.166 -30.453 2.34 1 98.56 228 ALA B C 1
ATOM 4721 O O . ALA B 1 228 ? -0.169 -29.984 1.201 1 98.56 228 ALA B O 1
ATOM 4722 N N . THR B 1 229 ? -0.558 -29.719 3.371 1 98.88 229 THR B N 1
ATOM 4723 C CA . THR B 1 229 ? -0.77 -28.281 3.342 1 98.88 229 THR B CA 1
ATOM 4724 C C . THR B 1 229 ? 0.081 -27.594 4.402 1 98.88 229 THR B C 1
ATOM 4726 O O . THR B 1 229 ? 0.073 -27.984 5.57 1 98.88 229 THR B O 1
ATOM 4729 N N . ILE B 1 230 ? 0.849 -26.594 3.986 1 98.94 230 ILE B N 1
ATOM 4730 C CA . ILE B 1 230 ? 1.643 -25.797 4.914 1 98.94 230 ILE B CA 1
ATOM 4731 C C . ILE B 1 230 ? 1.381 -24.312 4.676 1 98.94 230 ILE B C 1
ATOM 4733 O O . ILE B 1 230 ? 1.641 -23.797 3.584 1 98.94 230 ILE B O 1
ATOM 4737 N N . ASN B 1 231 ? 0.818 -23.688 5.66 1 98.88 231 ASN B N 1
ATOM 4738 C CA . ASN B 1 231 ? 0.627 -22.234 5.637 1 98.88 231 ASN B CA 1
ATOM 4739 C C . ASN B 1 231 ? 1.656 -21.531 6.504 1 98.88 231 ASN B C 1
ATOM 4741 O O . ASN B 1 231 ? 1.944 -21.969 7.621 1 98.88 231 ASN B O 1
ATOM 4745 N N . VAL B 1 232 ? 2.281 -20.453 5.98 1 98.88 232 VAL B N 1
ATOM 4746 C CA . VAL B 1 232 ? 3.199 -19.578 6.703 1 98.88 232 VAL B CA 1
ATOM 4747 C C . VAL B 1 232 ? 2.631 -18.172 6.758 1 98.88 232 VAL B C 1
ATOM 4749 O O . VAL B 1 232 ? 3.064 -17.281 6.008 1 98.88 232 VAL B O 1
ATOM 4752 N N . PRO B 1 233 ? 1.661 -17.906 7.672 1 98.81 233 PRO B N 1
ATOM 4753 C CA . PRO B 1 233 ? 1.131 -16.562 7.836 1 98.81 233 PRO B CA 1
ATOM 4754 C C . PRO B 1 233 ? 2.119 -15.617 8.516 1 98.81 233 PRO B C 1
ATOM 4756 O O . PRO B 1 233 ? 2.486 -15.836 9.68 1 98.81 233 PRO B O 1
ATOM 4759 N N . LEU B 1 234 ? 2.598 -14.602 7.809 1 98.81 234 LEU B N 1
ATOM 4760 C CA . LEU B 1 234 ? 3.572 -13.656 8.336 1 98.81 234 LEU B CA 1
ATOM 4761 C C . LEU B 1 234 ? 2.893 -12.359 8.766 1 98.81 234 LEU B C 1
ATOM 4763 O O . LEU B 1 234 ? 1.906 -11.938 8.164 1 98.81 234 LEU B O 1
ATOM 4767 N N . PRO B 1 235 ? 3.395 -11.703 9.797 1 98.5 235 PRO B N 1
ATOM 4768 C CA . PRO B 1 235 ? 2.848 -10.414 10.234 1 98.5 235 PRO B CA 1
ATOM 4769 C C . PRO B 1 235 ? 2.986 -9.32 9.172 1 98.5 235 PRO B C 1
ATOM 4771 O O . PRO B 1 235 ? 3.969 -9.305 8.43 1 98.5 235 PRO B O 1
ATOM 4774 N N . PRO B 1 236 ? 1.961 -8.344 9.172 1 98.5 236 PRO B N 1
ATOM 4775 C CA . PRO B 1 236 ? 2.184 -7.168 8.328 1 98.5 236 PRO B CA 1
ATOM 4776 C C . PRO B 1 236 ? 3.49 -6.445 8.656 1 98.5 236 PRO B C 1
ATOM 4778 O O . PRO B 1 236 ? 3.906 -6.414 9.812 1 98.5 236 PRO B O 1
ATOM 4781 N N . GLY B 1 237 ? 4.133 -5.895 7.613 1 98.44 237 GLY B N 1
ATOM 4782 C CA . GLY B 1 237 ? 5.414 -5.23 7.789 1 98.44 237 GLY B CA 1
ATOM 4783 C C . GLY B 1 237 ? 6.598 -6.16 7.602 1 98.44 237 GLY B C 1
ATOM 4784 O O . GLY B 1 237 ? 7.75 -5.742 7.746 1 98.44 237 GLY B O 1
ATOM 4785 N N . SER B 1 238 ? 6.371 -7.441 7.238 1 98.81 238 SER B N 1
ATOM 4786 C CA . SER B 1 238 ? 7.449 -8.398 7.012 1 98.81 238 SER B CA 1
ATOM 4787 C C . SER B 1 238 ? 8.227 -8.062 5.746 1 98.81 238 SER B C 1
ATOM 4789 O O . SER B 1 238 ? 7.637 -7.738 4.715 1 98.81 238 SER B O 1
ATOM 4791 N N . GLY B 1 239 ? 9.555 -8.078 5.887 1 98.62 239 GLY B N 1
ATOM 4792 C CA . GLY B 1 239 ? 10.438 -7.758 4.773 1 98.62 239 GLY B CA 1
ATOM 4793 C C . GLY B 1 239 ? 11.352 -8.906 4.395 1 98.62 239 GLY B C 1
ATOM 4794 O O . GLY B 1 239 ? 10.984 -10.07 4.531 1 98.62 239 GLY B O 1
ATOM 4795 N N . SER B 1 240 ? 12.531 -8.586 3.871 1 98.69 240 SER B N 1
ATOM 4796 C CA . SER B 1 240 ? 13.477 -9.531 3.293 1 98.69 240 SER B CA 1
ATOM 4797 C C . SER B 1 240 ? 13.82 -10.633 4.285 1 98.69 240 SER B C 1
ATOM 4799 O O . SER B 1 240 ? 13.82 -11.82 3.93 1 98.69 240 SER B O 1
ATOM 4801 N N . GLY B 1 241 ? 14.086 -10.25 5.512 1 98.88 241 GLY B N 1
ATOM 4802 C CA . GLY B 1 241 ? 14.5 -11.227 6.504 1 98.88 241 GLY B CA 1
ATOM 4803 C C . GLY B 1 241 ? 13.43 -12.258 6.812 1 98.88 241 GLY B C 1
ATOM 4804 O O . GLY B 1 241 ? 13.734 -13.453 6.949 1 98.88 241 GLY B O 1
ATOM 4805 N N . ALA B 1 242 ? 12.219 -11.836 6.926 1 98.88 242 ALA B N 1
ATOM 4806 C CA . ALA B 1 242 ? 11.109 -12.734 7.254 1 98.88 242 ALA B CA 1
ATOM 4807 C C . ALA B 1 242 ? 10.859 -13.727 6.125 1 98.88 242 ALA B C 1
ATOM 4809 O O . ALA B 1 242 ? 10.664 -14.922 6.371 1 98.88 242 ALA B O 1
ATOM 4810 N N . TYR B 1 243 ? 10.852 -13.281 4.879 1 98.94 243 TYR B N 1
ATOM 4811 C CA . TYR B 1 243 ? 10.594 -14.156 3.742 1 98.94 243 TYR B CA 1
ATOM 4812 C C . TYR B 1 243 ? 11.758 -15.117 3.521 1 98.94 243 TYR B C 1
ATOM 4814 O O . TYR B 1 243 ? 11.547 -16.281 3.176 1 98.94 243 TYR B O 1
ATOM 4822 N N . LYS B 1 244 ? 12.977 -14.625 3.738 1 98.88 244 LYS B N 1
ATOM 4823 C CA . LYS B 1 244 ? 14.125 -15.523 3.643 1 98.88 244 LYS B CA 1
ATOM 4824 C C . LYS B 1 244 ? 14.039 -16.641 4.684 1 98.88 244 LYS B C 1
ATOM 4826 O O . LYS B 1 244 ? 14.297 -17.797 4.371 1 98.88 244 LYS B O 1
ATOM 4831 N N . ALA B 1 245 ? 13.664 -16.25 5.887 1 98.94 245 ALA B N 1
ATOM 4832 C CA . ALA B 1 245 ? 13.516 -17.25 6.941 1 98.94 245 ALA B CA 1
ATOM 4833 C C . ALA B 1 245 ? 12.414 -18.234 6.602 1 98.94 245 ALA B C 1
ATOM 4835 O O . ALA B 1 245 ? 12.562 -19.438 6.832 1 98.94 245 ALA B O 1
ATOM 4836 N N . ALA B 1 246 ? 11.289 -17.75 6.086 1 98.94 246 ALA B N 1
ATOM 4837 C CA . ALA B 1 246 ? 10.18 -18.625 5.707 1 98.94 246 ALA B CA 1
ATOM 4838 C C . ALA B 1 246 ? 10.617 -19.641 4.648 1 98.94 246 ALA B C 1
ATOM 4840 O O . ALA B 1 246 ? 10.25 -20.812 4.715 1 98.94 246 ALA B O 1
ATOM 4841 N N . PHE B 1 247 ? 11.391 -19.188 3.658 1 98.94 247 PHE B N 1
ATOM 4842 C CA . PHE B 1 247 ? 11.852 -20.062 2.59 1 98.94 247 PHE B CA 1
ATOM 4843 C C . PHE B 1 247 ? 12.875 -21.062 3.115 1 98.94 247 PHE B C 1
ATOM 4845 O O . PHE B 1 247 ? 12.75 -22.281 2.879 1 98.94 247 PHE B O 1
ATOM 4852 N N . GLU B 1 248 ? 13.812 -20.609 3.902 1 98.88 248 GLU B N 1
ATOM 4853 C CA . GLU B 1 248 ? 14.938 -21.422 4.332 1 98.88 248 GLU B CA 1
ATOM 4854 C C . GLU B 1 248 ? 14.508 -22.453 5.383 1 98.88 248 GLU B C 1
ATOM 4856 O O . GLU B 1 248 ? 15.047 -23.562 5.434 1 98.88 248 GLU B O 1
ATOM 4861 N N . ARG B 1 249 ? 13.531 -22.078 6.148 1 98.88 249 ARG B N 1
ATOM 4862 C CA . ARG B 1 249 ? 13.227 -22.922 7.305 1 98.88 249 ARG B CA 1
ATOM 4863 C C . ARG B 1 249 ? 11.953 -23.719 7.078 1 98.88 249 ARG B C 1
ATOM 4865 O O . ARG B 1 249 ? 11.68 -24.688 7.797 1 98.88 249 ARG B O 1
ATOM 4872 N N . VAL B 1 250 ? 11.141 -23.328 6.098 1 98.94 250 VAL B N 1
ATOM 4873 C CA . VAL B 1 250 ? 9.867 -24.016 5.922 1 98.94 250 VAL B CA 1
ATOM 4874 C C . VAL B 1 250 ? 9.742 -24.5 4.477 1 98.94 250 VAL B C 1
ATOM 4876 O O . VAL B 1 250 ? 9.68 -25.703 4.223 1 98.94 250 VAL B O 1
ATOM 4879 N N . VAL B 1 251 ? 9.789 -23.609 3.479 1 98.94 251 VAL B N 1
ATOM 4880 C CA . VAL B 1 251 ? 9.469 -23.922 2.092 1 98.94 251 VAL B CA 1
ATOM 4881 C C . VAL B 1 251 ? 10.453 -24.953 1.55 1 98.94 251 VAL B C 1
ATOM 4883 O O . VAL B 1 251 ? 10.055 -26.016 1.068 1 98.94 251 VAL B O 1
ATOM 4886 N N . LEU B 1 252 ? 11.75 -24.641 1.633 1 98.94 252 LEU B N 1
ATOM 4887 C CA . LEU B 1 252 ? 12.773 -25.5 1.032 1 98.94 252 LEU B CA 1
ATOM 4888 C C . LEU B 1 252 ? 12.844 -26.844 1.748 1 98.94 252 LEU B C 1
ATOM 4890 O O . LEU B 1 252 ? 12.844 -27.891 1.104 1 98.94 252 LEU B O 1
ATOM 4894 N N . PRO B 1 253 ? 12.805 -26.875 3.125 1 98.88 253 PRO B N 1
ATOM 4895 C CA . PRO B 1 253 ? 12.773 -28.172 3.805 1 98.88 253 PRO B CA 1
ATOM 4896 C C . PRO B 1 253 ? 11.539 -28.984 3.449 1 98.88 253 PRO B C 1
ATOM 4898 O O . PRO B 1 253 ? 11.617 -30.219 3.348 1 98.88 253 PRO B O 1
ATOM 4901 N N . ALA B 1 254 ? 10.406 -28.344 3.275 1 98.94 254 ALA B N 1
ATOM 4902 C CA . ALA B 1 254 ? 9.188 -29.047 2.9 1 98.94 254 ALA B CA 1
ATOM 4903 C C . ALA B 1 254 ? 9.328 -29.703 1.529 1 98.94 254 ALA B C 1
ATOM 4905 O O . ALA B 1 254 ? 8.938 -30.859 1.34 1 98.94 254 ALA B O 1
ATOM 4906 N N . LEU B 1 255 ? 9.836 -28.922 0.596 1 98.94 255 LEU B N 1
ATOM 4907 C CA . LEU B 1 255 ? 10.047 -29.453 -0.746 1 98.94 255 LEU B CA 1
ATOM 4908 C C . LEU B 1 255 ? 11.008 -30.641 -0.716 1 98.94 255 LEU B C 1
ATOM 4910 O O . LEU B 1 255 ? 10.789 -31.641 -1.399 1 98.94 255 LEU B O 1
ATOM 4914 N N . GLU B 1 256 ? 12.07 -30.531 0.072 1 98.75 256 GLU B N 1
ATOM 4915 C CA . GLU B 1 256 ? 13.055 -31.594 0.195 1 98.75 256 GLU B CA 1
ATOM 4916 C C . GLU B 1 256 ? 12.414 -32.875 0.754 1 98.75 256 GLU B C 1
ATOM 4918 O O . GLU B 1 256 ? 12.711 -33.969 0.293 1 98.75 256 GLU B O 1
ATOM 4923 N N . ALA B 1 257 ? 11.594 -32.688 1.705 1 98.62 257 ALA B N 1
ATOM 4924 C CA . ALA B 1 257 ? 10.938 -33.844 2.322 1 98.62 257 ALA B CA 1
ATOM 4925 C C . ALA B 1 257 ? 9.938 -34.469 1.361 1 98.62 257 ALA B C 1
ATOM 4927 O O . ALA B 1 257 ? 9.82 -35.719 1.311 1 98.62 257 ALA B O 1
ATOM 4928 N N . TYR B 1 258 ? 9.203 -33.75 0.611 1 98.69 258 TYR B N 1
ATOM 4929 C CA . TYR B 1 258 ? 8.094 -34.219 -0.216 1 98.69 258 TYR B CA 1
ATOM 4930 C C . TYR B 1 258 ? 8.609 -34.812 -1.515 1 98.69 258 TYR B C 1
ATOM 4932 O O . TYR B 1 258 ? 7.988 -35.75 -2.061 1 98.69 258 TYR B O 1
ATOM 4940 N N . ARG B 1 259 ? 9.75 -34.219 -2.043 1 98.44 259 ARG B N 1
ATOM 4941 C CA . ARG B 1 259 ? 10.391 -34.688 -3.264 1 98.44 259 ARG B CA 1
ATOM 4942 C C . ARG B 1 259 ? 9.414 -34.719 -4.434 1 98.44 259 ARG B C 1
ATOM 4944 O O . ARG B 1 259 ? 9.156 -35.75 -5.031 1 98.44 259 ARG B O 1
ATOM 4951 N N . PRO B 1 260 ? 8.953 -33.531 -4.863 1 98.81 260 PRO B N 1
ATOM 4952 C CA . PRO B 1 260 ? 7.957 -33.469 -5.938 1 98.81 260 PRO B CA 1
ATOM 4953 C C . PRO B 1 260 ? 8.516 -33.875 -7.293 1 98.81 260 PRO B C 1
ATOM 4955 O O . PRO B 1 260 ? 9.734 -33.875 -7.488 1 98.81 260 PRO B O 1
ATOM 4958 N N . GLU B 1 261 ? 7.633 -34.25 -8.211 1 98.69 261 GLU B N 1
ATOM 4959 C CA . GLU B 1 261 ? 7.969 -34.531 -9.602 1 98.69 261 GLU B CA 1
ATOM 4960 C C . GLU B 1 261 ? 7.805 -33.312 -10.484 1 98.69 261 GLU B C 1
ATOM 4962 O O . GLU B 1 261 ? 8.312 -33.281 -11.609 1 98.69 261 GLU B O 1
ATOM 4967 N N . LEU B 1 262 ? 7.109 -32.344 -10 1 98.88 262 LEU B N 1
ATOM 4968 C CA . LEU B 1 262 ? 6.82 -31.062 -10.648 1 98.88 262 LEU B CA 1
ATOM 4969 C C . LEU B 1 262 ? 6.602 -29.969 -9.609 1 98.88 262 LEU B C 1
ATOM 4971 O O . LEU B 1 262 ? 5.918 -30.188 -8.602 1 98.88 262 LEU B O 1
ATOM 4975 N N . LEU B 1 263 ? 7.254 -28.828 -9.812 1 98.94 263 LEU B N 1
ATOM 4976 C CA . LEU B 1 263 ? 7.055 -27.656 -8.953 1 98.94 263 LEU B CA 1
ATOM 4977 C C . LEU B 1 263 ? 6.281 -26.562 -9.68 1 98.94 263 LEU B C 1
ATOM 4979 O O . LEU B 1 263 ? 6.742 -26.047 -10.695 1 98.94 263 LEU B O 1
ATOM 4983 N N . LEU B 1 264 ? 5.09 -26.297 -9.219 1 98.94 264 LEU B N 1
ATOM 4984 C CA . LEU B 1 264 ? 4.301 -25.156 -9.688 1 98.94 264 LEU B CA 1
ATOM 4985 C C . LEU B 1 264 ? 4.387 -24 -8.703 1 98.94 264 LEU B C 1
ATOM 4987 O O . LEU B 1 264 ? 4.465 -24.203 -7.492 1 98.94 264 LEU B O 1
ATOM 4991 N N . VAL B 1 265 ? 4.41 -22.766 -9.25 1 99 265 VAL B N 1
ATOM 4992 C CA . VAL B 1 265 ? 4.539 -21.578 -8.414 1 99 265 VAL B CA 1
ATOM 4993 C C . VAL B 1 265 ? 3.385 -20.625 -8.703 1 99 265 VAL B C 1
ATOM 4995 O O . VAL B 1 265 ? 3.137 -20.266 -9.852 1 99 265 VAL B O 1
ATOM 4998 N N . SER B 1 266 ? 2.553 -20.297 -7.695 1 98.94 266 SER B N 1
ATOM 4999 C CA . SER B 1 266 ? 1.702 -19.109 -7.758 1 98.94 266 SER B CA 1
ATOM 5000 C C . SER B 1 266 ? 2.498 -17.844 -7.465 1 98.94 266 SER B C 1
ATOM 5002 O O . SER B 1 266 ? 2.738 -17.516 -6.305 1 98.94 266 SER B O 1
ATOM 5004 N N . ALA B 1 267 ? 2.814 -17.156 -8.5 1 98.88 267 ALA B N 1
ATOM 5005 C CA . ALA B 1 267 ? 3.73 -16.031 -8.414 1 98.88 267 ALA B CA 1
ATOM 5006 C C . ALA B 1 267 ? 2.967 -14.703 -8.391 1 98.88 267 ALA B C 1
ATOM 5008 O O . ALA B 1 267 ? 2.719 -14.102 -9.438 1 98.88 267 ALA B O 1
ATOM 5009 N N . GLY B 1 268 ? 2.637 -14.258 -7.203 1 98.75 268 GLY B N 1
ATOM 5010 C CA . GLY B 1 268 ? 2.068 -12.938 -7.004 1 98.75 268 GLY B CA 1
ATOM 5011 C C . GLY B 1 268 ? 3.07 -11.93 -6.469 1 98.75 268 GLY B C 1
ATOM 5012 O O . GLY B 1 268 ? 3.908 -12.266 -5.629 1 98.75 268 GLY B O 1
ATOM 5013 N N . TYR B 1 269 ? 2.949 -10.641 -6.867 1 98.81 269 TYR B N 1
ATOM 5014 C CA . TYR B 1 269 ? 3.961 -9.648 -6.512 1 98.81 269 TYR B CA 1
ATOM 5015 C C . TYR B 1 269 ? 3.381 -8.586 -5.586 1 98.81 269 TYR B C 1
ATOM 5017 O O . TYR B 1 269 ? 3.945 -7.5 -5.449 1 98.81 269 TYR B O 1
ATOM 5025 N N . ASP B 1 270 ? 2.248 -8.906 -4.965 1 98.69 270 ASP B N 1
ATOM 5026 C CA . ASP B 1 270 ? 1.526 -7.949 -4.137 1 98.69 270 ASP B CA 1
ATOM 5027 C C . ASP B 1 270 ? 2.1 -7.902 -2.723 1 98.69 270 ASP B C 1
ATOM 5029 O O . ASP B 1 270 ? 1.672 -7.09 -1.898 1 98.69 270 ASP B O 1
ATOM 5033 N N . ALA B 1 271 ? 3.195 -8.672 -2.414 1 98.75 271 ALA B N 1
ATOM 5034 C CA . ALA B 1 271 ? 3.951 -8.484 -1.179 1 98.75 271 ALA B CA 1
ATOM 5035 C C . ALA B 1 271 ? 4.973 -7.363 -1.326 1 98.75 271 ALA B C 1
ATOM 5037 O O . ALA B 1 271 ? 5.66 -7.008 -0.364 1 98.75 271 ALA B O 1
ATOM 5038 N N . SER B 1 272 ? 5.051 -6.805 -2.498 1 98.62 272 SER B N 1
ATOM 5039 C CA . SER B 1 272 ? 5.965 -5.688 -2.719 1 98.62 272 SER B CA 1
ATOM 5040 C C . SER B 1 272 ? 5.562 -4.473 -1.887 1 98.62 272 SER B C 1
ATOM 5042 O O . SER B 1 272 ? 4.383 -4.285 -1.587 1 98.62 272 SER B O 1
ATOM 5044 N N . TYR B 1 273 ? 6.496 -3.625 -1.62 1 98.25 273 TYR B N 1
ATOM 5045 C CA . TYR B 1 273 ? 6.316 -2.516 -0.692 1 98.25 273 TYR B CA 1
ATOM 5046 C C . TYR B 1 273 ? 5.387 -1.46 -1.277 1 98.25 273 TYR B C 1
ATOM 5048 O O . TYR B 1 273 ? 4.879 -0.601 -0.554 1 98.25 273 TYR B O 1
ATOM 5056 N N . MET B 1 274 ? 5.066 -1.515 -2.555 1 97.88 274 MET B N 1
ATOM 5057 C CA . MET B 1 274 ? 4.273 -0.471 -3.199 1 97.88 274 MET B CA 1
ATOM 5058 C C . MET B 1 274 ? 2.889 -0.991 -3.568 1 97.88 274 MET B C 1
ATOM 5060 O O . MET B 1 274 ? 2.178 -0.367 -4.359 1 97.88 274 MET B O 1
ATOM 5064 N N . ASP B 1 275 ? 2.543 -2.203 -3.07 1 98.25 275 ASP B N 1
ATOM 5065 C CA . ASP B 1 275 ? 1.233 -2.754 -3.404 1 98.25 275 ASP B CA 1
ATOM 5066 C C . ASP B 1 275 ? 0.146 -2.172 -2.506 1 98.25 275 ASP B C 1
ATOM 5068 O O . ASP B 1 275 ? 0.351 -2.01 -1.3 1 98.25 275 ASP B O 1
ATOM 5072 N N . MET B 1 276 ? -0.987 -1.908 -3.012 1 96.19 276 MET B N 1
ATOM 5073 C CA . MET B 1 276 ? -2.023 -1.2 -2.266 1 96.19 276 MET B CA 1
ATOM 5074 C C . MET B 1 276 ? -2.957 -2.182 -1.566 1 96.19 276 MET B C 1
ATOM 5076 O O . MET B 1 276 ? -3.852 -1.773 -0.824 1 96.19 276 MET B O 1
ATOM 5080 N N . LEU B 1 277 ? -2.744 -3.535 -1.776 1 97.38 277 LEU B N 1
ATOM 5081 C CA . LEU B 1 277 ? -3.68 -4.492 -1.195 1 97.38 277 LEU B CA 1
ATOM 5082 C C . LEU B 1 277 ? -2.996 -5.344 -0.131 1 97.38 277 LEU B C 1
ATOM 5084 O O . LEU B 1 277 ? -3.512 -6.395 0.254 1 97.38 277 LEU B O 1
ATOM 5088 N N . ALA B 1 278 ? -1.813 -4.953 0.296 1 97.56 278 ALA B N 1
ATOM 5089 C CA . ALA B 1 278 ? -1.094 -5.617 1.38 1 97.56 278 ALA B CA 1
ATOM 5090 C C . ALA B 1 278 ? -0.165 -4.641 2.1 1 97.56 278 ALA B C 1
ATOM 5092 O O . ALA B 1 278 ? -0.096 -3.463 1.744 1 97.56 278 ALA B O 1
ATOM 5093 N N . ALA B 1 279 ? 0.392 -5.094 3.162 1 98.19 279 ALA B N 1
ATOM 5094 C CA . ALA B 1 279 ? 1.27 -4.238 3.955 1 98.19 279 ALA B CA 1
ATOM 5095 C C . ALA B 1 279 ? 2.6 -4.93 4.238 1 98.19 279 ALA B C 1
ATOM 5097 O O . ALA B 1 279 ? 3.072 -4.934 5.379 1 98.19 279 ALA B O 1
ATOM 5098 N N . MET B 1 280 ? 3.172 -5.598 3.207 1 98.75 280 MET B N 1
ATOM 5099 C CA . MET B 1 280 ? 4.523 -6.141 3.287 1 98.75 280 MET B CA 1
ATOM 5100 C C . MET B 1 280 ? 5.531 -5.191 2.646 1 98.75 280 MET B C 1
ATOM 5102 O O . MET B 1 280 ? 5.148 -4.188 2.045 1 98.75 280 MET B O 1
ATOM 5106 N N . ILE B 1 281 ? 6.871 -5.469 2.818 1 98.75 281 ILE B N 1
ATOM 5107 C CA . ILE B 1 281 ? 7.816 -4.449 2.377 1 98.75 281 ILE B CA 1
ATOM 5108 C C . ILE B 1 281 ? 8.906 -5.09 1.525 1 98.75 281 ILE B C 1
ATOM 5110 O O . ILE B 1 281 ? 10.086 -4.754 1.66 1 98.75 281 ILE B O 1
ATOM 5114 N N . LEU B 1 282 ? 8.523 -6.004 0.607 1 98.88 282 LEU B N 1
ATOM 5115 C CA . LEU B 1 282 ? 9.492 -6.691 -0.242 1 98.88 282 LEU B CA 1
ATOM 5116 C C . LEU B 1 282 ? 9.906 -5.809 -1.414 1 98.88 282 LEU B C 1
ATOM 5118 O O . LEU B 1 282 ? 9.133 -4.969 -1.872 1 98.88 282 LEU B O 1
ATOM 5122 N N . SER B 1 283 ? 11.141 -6.031 -1.896 1 98.62 283 SER B N 1
ATOM 5123 C CA . SER B 1 283 ? 11.664 -5.426 -3.115 1 98.62 283 SER B CA 1
ATOM 5124 C C . SER B 1 283 ? 11.656 -6.418 -4.273 1 98.62 283 SER B C 1
ATOM 5126 O O . SER B 1 283 ? 11.406 -7.609 -4.074 1 98.62 283 SER B O 1
ATOM 5128 N N . SER B 1 284 ? 11.984 -5.922 -5.469 1 98.75 284 SER B N 1
ATOM 5129 C CA . SER B 1 284 ? 12.141 -6.781 -6.637 1 98.75 284 SER B CA 1
ATOM 5130 C C . SER B 1 284 ? 13.195 -7.852 -6.398 1 98.75 284 SER B C 1
ATOM 5132 O O . SER B 1 284 ? 13.047 -8.992 -6.84 1 98.75 284 SER B O 1
ATOM 5134 N N . ALA B 1 285 ? 14.25 -7.516 -5.617 1 98.75 285 ALA B N 1
ATOM 5135 C CA . ALA B 1 285 ? 15.336 -8.445 -5.34 1 98.75 285 ALA B CA 1
ATOM 5136 C C . ALA B 1 285 ? 14.844 -9.641 -4.535 1 98.75 285 ALA B C 1
ATOM 5138 O O . ALA B 1 285 ? 15.328 -10.766 -4.711 1 98.75 285 ALA B O 1
ATOM 5139 N N . ASP B 1 286 ? 13.922 -9.414 -3.688 1 98.88 286 ASP B N 1
ATOM 5140 C CA . ASP B 1 286 ? 13.375 -10.492 -2.875 1 98.88 286 ASP B CA 1
ATOM 5141 C C . ASP B 1 286 ? 12.633 -11.508 -3.742 1 98.88 286 ASP B C 1
ATOM 5143 O O . ASP B 1 286 ? 12.766 -12.719 -3.535 1 98.88 286 ASP B O 1
ATOM 5147 N N . PHE B 1 287 ? 11.883 -11.039 -4.719 1 98.94 287 PHE B N 1
ATOM 5148 C CA . PHE B 1 287 ? 11.156 -11.938 -5.605 1 98.94 287 PHE B CA 1
ATOM 5149 C C . PHE B 1 287 ? 12.117 -12.711 -6.5 1 98.94 287 PHE B C 1
ATOM 5151 O O . PHE B 1 287 ? 11.898 -13.898 -6.773 1 98.94 287 PHE B O 1
ATOM 5158 N N . GLY B 1 288 ? 13.117 -12.008 -6.98 1 98.88 288 GLY B N 1
ATOM 5159 C CA . GLY B 1 288 ? 14.172 -12.711 -7.695 1 98.88 288 GLY B CA 1
ATOM 5160 C C . GLY B 1 288 ? 14.828 -13.805 -6.871 1 98.88 288 GLY B C 1
ATOM 5161 O O . GLY B 1 288 ? 15.047 -14.906 -7.363 1 98.88 288 GLY B O 1
ATOM 5162 N N . TRP B 1 289 ? 15.109 -13.492 -5.633 1 98.94 289 TRP B N 1
ATOM 5163 C CA . TRP B 1 289 ? 15.742 -14.461 -4.742 1 98.94 289 TRP B CA 1
ATOM 5164 C C . TRP B 1 289 ? 14.844 -15.664 -4.516 1 98.94 289 TRP B C 1
ATOM 5166 O O . TRP B 1 289 ? 15.297 -16.812 -4.582 1 98.94 289 TRP B O 1
ATOM 5176 N N . MET B 1 290 ? 13.594 -15.422 -4.25 1 98.94 290 MET B N 1
ATOM 5177 C CA . MET B 1 290 ? 12.664 -16.516 -4.008 1 98.94 290 MET B CA 1
ATOM 5178 C C . MET B 1 290 ? 12.578 -17.438 -5.219 1 98.94 290 MET B C 1
ATOM 5180 O O . MET B 1 290 ? 12.617 -18.656 -5.078 1 98.94 290 MET B O 1
ATOM 5184 N N . MET B 1 291 ? 12.453 -16.812 -6.43 1 98.94 291 MET B N 1
ATOM 5185 C CA . MET B 1 291 ? 12.375 -17.625 -7.648 1 98.94 291 MET B CA 1
ATOM 5186 C C . MET B 1 291 ? 13.656 -18.422 -7.859 1 98.94 291 MET B C 1
ATOM 5188 O O . MET B 1 291 ? 13.617 -19.578 -8.281 1 98.94 291 MET B O 1
ATOM 5192 N N . ALA B 1 292 ? 14.766 -17.812 -7.512 1 98.88 292 ALA B N 1
ATOM 5193 C CA . ALA B 1 292 ? 16.047 -18.516 -7.637 1 98.88 292 ALA B CA 1
ATOM 5194 C C . ALA B 1 292 ? 16.094 -19.719 -6.715 1 98.88 292 ALA B C 1
ATOM 5196 O O . ALA B 1 292 ? 16.609 -20.781 -7.102 1 98.88 292 ALA B O 1
ATOM 5197 N N . GLN B 1 293 ? 15.648 -19.562 -5.5 1 98.94 293 GLN B N 1
ATOM 5198 C CA . GLN B 1 293 ? 15.609 -20.672 -4.559 1 98.94 293 GLN B CA 1
ATOM 5199 C C . GLN B 1 293 ? 14.734 -21.812 -5.086 1 98.94 293 GLN B C 1
ATOM 5201 O O . GLN B 1 293 ? 15.102 -22.984 -4.977 1 98.94 293 GLN B O 1
ATOM 5206 N N . LEU B 1 294 ? 13.609 -21.438 -5.664 1 98.94 294 LEU B N 1
ATOM 5207 C CA . LEU B 1 294 ? 12.68 -22.438 -6.164 1 98.94 294 LEU B CA 1
ATOM 5208 C C . LEU B 1 294 ? 13.242 -23.141 -7.402 1 98.94 294 LEU B C 1
ATOM 5210 O O . LEU B 1 294 ? 13.078 -24.344 -7.574 1 98.94 294 LEU B O 1
ATOM 5214 N N . LYS B 1 295 ? 13.852 -22.375 -8.25 1 98.81 295 LYS B N 1
ATOM 5215 C CA . LYS B 1 295 ? 14.516 -22.969 -9.406 1 98.81 295 LYS B CA 1
ATOM 5216 C C . LYS B 1 295 ? 15.57 -23.984 -8.977 1 98.81 295 LYS B C 1
ATOM 5218 O O . LYS B 1 295 ? 15.625 -25.094 -9.508 1 98.81 295 LYS B O 1
ATOM 5223 N N . ALA B 1 296 ? 16.391 -23.578 -8.039 1 98.81 296 ALA B N 1
ATOM 5224 C CA . ALA B 1 296 ? 17.438 -24.469 -7.543 1 98.81 296 ALA B CA 1
ATOM 5225 C C . ALA B 1 296 ? 16.844 -25.734 -6.93 1 98.81 296 ALA B C 1
ATOM 5227 O O . ALA B 1 296 ? 17.375 -26.828 -7.121 1 98.81 296 ALA B O 1
ATOM 5228 N N . ALA B 1 297 ? 15.797 -25.578 -6.199 1 98.81 297 ALA B N 1
ATOM 5229 C CA . ALA B 1 297 ? 15.117 -26.734 -5.613 1 98.81 297 ALA B CA 1
ATOM 5230 C C . ALA B 1 297 ? 14.594 -27.656 -6.699 1 98.81 297 ALA B C 1
ATOM 5232 O O . ALA B 1 297 ? 14.719 -28.891 -6.594 1 98.81 297 ALA B O 1
ATOM 5233 N N . ALA B 1 298 ? 13.945 -27.078 -7.73 1 98.75 298 ALA B N 1
ATOM 5234 C CA . ALA B 1 298 ? 13.414 -27.891 -8.828 1 98.75 298 ALA B CA 1
ATOM 5235 C C . ALA B 1 298 ? 14.531 -28.656 -9.531 1 98.75 298 ALA B C 1
ATOM 5237 O O . ALA B 1 298 ? 14.359 -29.812 -9.898 1 98.75 298 ALA B O 1
ATOM 5238 N N . GLU B 1 299 ? 15.672 -28.031 -9.719 1 97.88 299 GLU B N 1
ATOM 5239 C CA . GLU B 1 299 ? 16.812 -28.672 -10.352 1 97.88 299 GLU B CA 1
ATOM 5240 C C . GLU B 1 299 ? 17.297 -29.875 -9.531 1 97.88 299 GLU B C 1
ATOM 5242 O O . GLU B 1 299 ? 17.641 -30.922 -10.094 1 97.88 299 GLU B O 1
ATOM 5247 N N . ARG B 1 300 ? 17.25 -29.688 -8.266 1 98.25 300 ARG B N 1
ATOM 5248 C CA . ARG B 1 300 ? 17.734 -30.75 -7.383 1 98.25 300 ARG B CA 1
ATOM 5249 C C . ARG B 1 300 ? 16.703 -31.859 -7.242 1 98.25 300 ARG B C 1
ATOM 5251 O O . ARG B 1 300 ? 17.062 -33.031 -7.141 1 98.25 300 ARG B O 1
ATOM 5258 N N . LEU B 1 301 ? 15.422 -31.5 -7.305 1 98.44 301 LEU B N 1
ATOM 5259 C CA . LEU B 1 301 ? 14.414 -32.438 -6.805 1 98.44 301 LEU B CA 1
ATOM 5260 C C . LEU B 1 301 ? 13.617 -33.031 -7.953 1 98.44 301 LEU B C 1
ATOM 5262 O O . LEU B 1 301 ? 13.102 -34.156 -7.836 1 98.44 301 LEU B O 1
ATOM 5266 N N . CYS B 1 302 ? 13.477 -32.281 -9.047 1 97.5 302 CYS B N 1
ATOM 5267 C CA . CYS B 1 302 ? 12.539 -32.781 -10.047 1 97.5 302 CYS B CA 1
ATOM 5268 C C . CYS B 1 302 ? 13.023 -32.469 -11.453 1 97.5 302 CYS B C 1
ATOM 5270 O O . CYS B 1 302 ? 12.219 -32.156 -12.336 1 97.5 302 CYS B O 1
ATOM 5272 N N . GLY B 1 303 ? 14.359 -32.469 -11.625 1 96.25 303 GLY B N 1
ATOM 5273 C CA . GLY B 1 303 ? 14.953 -32.375 -12.945 1 96.25 303 GLY B CA 1
ATOM 5274 C C . GLY B 1 303 ? 14.758 -31 -13.57 1 96.25 303 GLY B C 1
ATOM 5275 O O . GLY B 1 303 ? 14.758 -30.859 -14.789 1 96.25 303 GLY B O 1
ATOM 5276 N N . GLY B 1 304 ? 14.477 -30 -12.797 1 97.62 304 GLY B N 1
ATOM 5277 C CA . GLY B 1 304 ? 14.344 -28.641 -13.273 1 97.62 304 GLY B CA 1
ATOM 5278 C C . GLY B 1 304 ? 12.93 -28.266 -13.672 1 97.62 304 GLY B C 1
ATOM 5279 O O . GLY B 1 304 ? 12.664 -27.141 -14.078 1 97.62 304 GLY B O 1
ATOM 5280 N N . ARG B 1 305 ? 11.969 -29.188 -13.516 1 98.62 305 ARG B N 1
ATOM 5281 C CA . ARG B 1 305 ? 10.586 -28.984 -13.945 1 98.62 305 ARG B CA 1
ATOM 5282 C C . ARG B 1 305 ? 9.875 -28 -13.023 1 98.62 305 ARG B C 1
ATOM 5284 O O . ARG B 1 305 ? 9.398 -28.375 -11.953 1 98.62 305 ARG B O 1
ATOM 5291 N N . LEU B 1 306 ? 9.828 -26.734 -13.445 1 98.88 306 LEU B N 1
ATOM 5292 C CA . LEU B 1 306 ? 9.195 -25.656 -12.703 1 98.88 306 LEU B CA 1
ATOM 5293 C C . LEU B 1 306 ? 8.352 -24.781 -13.633 1 98.88 306 LEU B C 1
ATOM 5295 O O . LEU B 1 306 ? 8.797 -24.406 -14.719 1 98.88 306 LEU B O 1
ATOM 5299 N N . VAL B 1 307 ? 7.117 -24.578 -13.273 1 98.94 307 VAL B N 1
ATOM 5300 C CA . VAL B 1 307 ? 6.238 -23.656 -14.008 1 98.94 307 VAL B CA 1
ATOM 5301 C C . VAL B 1 307 ? 5.672 -22.609 -13.047 1 98.94 307 VAL B C 1
ATOM 5303 O O . VAL B 1 307 ? 5.039 -22.953 -12.047 1 98.94 307 VAL B O 1
ATOM 5306 N N . ALA B 1 308 ? 5.965 -21.344 -13.328 1 98.94 308 ALA B N 1
ATOM 5307 C CA . ALA B 1 308 ? 5.41 -20.25 -12.555 1 98.94 308 ALA B CA 1
ATOM 5308 C C . ALA B 1 308 ? 4.215 -19.625 -13.266 1 98.94 308 ALA B C 1
ATOM 5310 O O . ALA B 1 308 ? 4.266 -19.375 -14.477 1 98.94 308 ALA B O 1
ATOM 5311 N N . LEU B 1 309 ? 3.154 -19.453 -12.555 1 98.88 309 LEU B N 1
ATOM 5312 C CA . LEU B 1 309 ? 1.953 -18.797 -13.047 1 98.88 309 LEU B CA 1
ATOM 5313 C C . LEU B 1 309 ? 1.742 -17.453 -12.344 1 98.88 309 LEU B C 1
ATOM 5315 O O . LEU B 1 309 ? 1.731 -17.406 -11.109 1 98.88 309 LEU B O 1
ATOM 5319 N N . HIS B 1 310 ? 1.555 -16.406 -13.18 1 98.81 310 HIS B N 1
ATOM 5320 C CA . HIS B 1 310 ? 1.341 -15.086 -12.602 1 98.81 310 HIS B CA 1
ATOM 5321 C C . HIS B 1 310 ? 0.038 -15.031 -11.812 1 98.81 310 HIS B C 1
ATOM 5323 O O . HIS B 1 310 ? -1.006 -15.469 -12.297 1 98.81 310 HIS B O 1
ATOM 5329 N N . GLU B 1 311 ? 0.088 -14.516 -10.578 1 97.62 311 GLU B N 1
ATOM 5330 C CA . GLU B 1 311 ? -1.103 -14.266 -9.773 1 97.62 311 GLU B CA 1
ATOM 5331 C C . GLU B 1 311 ? -1.324 -12.773 -9.57 1 97.62 311 GLU B C 1
ATOM 5333 O O . GLU B 1 311 ? -1.536 -12.031 -10.531 1 97.62 311 GLU B O 1
ATOM 5338 N N . GLY B 1 312 ? -1.161 -12.352 -8.445 1 96.25 312 GLY B N 1
ATOM 5339 C CA . GLY B 1 312 ? -1.501 -10.977 -8.117 1 96.25 312 GLY B CA 1
ATOM 5340 C C . GLY B 1 312 ? -0.308 -10.039 -8.172 1 96.25 312 GLY B C 1
ATOM 5341 O O . GLY B 1 312 ? 0.791 -10.445 -8.555 1 96.25 312 GLY B O 1
ATOM 5342 N N . GLY B 1 313 ? -0.419 -8.875 -7.773 1 98 313 GLY B N 1
ATOM 5343 C CA . GLY B 1 313 ? 0.388 -7.668 -7.859 1 98 313 GLY B CA 1
ATOM 5344 C C . GLY B 1 313 ? -0.347 -6.504 -8.484 1 98 313 GLY B C 1
ATOM 5345 O O . GLY B 1 313 ? -0.773 -6.582 -9.641 1 98 313 GLY B O 1
ATOM 5346 N N . TYR B 1 314 ? -0.393 -5.391 -7.723 1 97.62 314 TYR B N 1
ATOM 5347 C CA . TYR B 1 314 ? -1.346 -4.387 -8.188 1 97.62 314 TYR B CA 1
ATOM 5348 C C . TYR B 1 314 ? -0.711 -3 -8.203 1 97.62 314 TYR B C 1
ATOM 5350 O O . TYR B 1 314 ? -1.41 -1.992 -8.336 1 97.62 314 TYR B O 1
ATOM 5358 N N . SER B 1 315 ? 0.556 -2.971 -8.07 1 97.56 315 SER B N 1
ATOM 5359 C CA . SER B 1 315 ? 1.305 -1.744 -8.328 1 97.56 315 SER B CA 1
ATOM 5360 C C . SER B 1 315 ? 1.729 -1.65 -9.789 1 97.56 315 SER B C 1
ATOM 5362 O O . SER B 1 315 ? 2.643 -2.354 -10.227 1 97.56 315 SER B O 1
ATOM 5364 N N . GLU B 1 316 ? 1.122 -0.741 -10.5 1 96.38 316 GLU B N 1
ATOM 5365 C CA . GLU B 1 316 ? 1.457 -0.571 -11.906 1 96.38 316 GLU B CA 1
ATOM 5366 C C . GLU B 1 316 ? 2.93 -0.212 -12.086 1 96.38 316 GLU B C 1
ATOM 5368 O O . GLU B 1 316 ? 3.539 -0.555 -13.102 1 96.38 316 GLU B O 1
ATOM 5373 N N . LEU B 1 317 ? 3.488 0.38 -11.07 1 96 317 LEU B N 1
ATOM 5374 C CA . LEU B 1 317 ? 4.859 0.875 -11.156 1 96 317 LEU B CA 1
ATOM 5375 C C . LEU B 1 317 ? 5.855 -0.223 -10.797 1 96 317 LEU B C 1
ATOM 5377 O O . LEU B 1 317 ? 6.934 -0.302 -11.391 1 96 317 LEU B O 1
ATOM 5381 N N . TYR B 1 318 ? 5.457 -1.044 -9.906 1 98 318 TYR B N 1
ATOM 5382 C CA . TYR B 1 318 ? 6.527 -1.831 -9.305 1 98 318 TYR B CA 1
ATOM 5383 C C . TYR B 1 318 ? 6.438 -3.291 -9.734 1 98 318 TYR B C 1
ATOM 5385 O O . TYR B 1 318 ? 7.445 -4 -9.758 1 98 318 TYR B O 1
ATOM 5393 N N . VAL B 1 319 ? 5.281 -3.789 -10.156 1 98.69 319 VAL B N 1
ATOM 5394 C CA . VAL B 1 319 ? 5.098 -5.172 -10.57 1 98.69 319 VAL B CA 1
ATOM 5395 C C . VAL B 1 319 ? 6.059 -5.5 -11.711 1 98.69 319 VAL B C 1
ATOM 5397 O O . VAL B 1 319 ? 6.676 -6.57 -11.727 1 98.69 319 VAL B O 1
ATOM 5400 N N . PRO B 1 320 ? 6.254 -4.594 -12.695 1 98.62 320 PRO B N 1
ATOM 5401 C CA . PRO B 1 320 ? 7.164 -4.91 -13.797 1 98.62 320 PRO B CA 1
ATOM 5402 C C . PRO B 1 320 ? 8.562 -5.289 -13.32 1 98.62 320 PRO B C 1
ATOM 5404 O O . PRO B 1 320 ? 9.148 -6.258 -13.812 1 98.62 320 PRO B O 1
ATOM 5407 N N . PHE B 1 321 ? 9.023 -4.609 -12.297 1 98.69 321 PHE B N 1
ATOM 5408 C CA . PHE B 1 321 ? 10.383 -4.848 -11.82 1 98.69 321 PHE B CA 1
ATOM 5409 C C . PHE B 1 321 ? 10.445 -6.121 -10.984 1 98.69 321 PHE B C 1
ATOM 5411 O O . PHE B 1 321 ? 11.438 -6.855 -11.039 1 98.69 321 PHE B O 1
ATOM 5418 N N . CYS B 1 322 ? 9.43 -6.402 -10.203 1 98.81 322 CYS B N 1
ATOM 5419 C CA . CYS B 1 322 ? 9.359 -7.641 -9.438 1 98.81 322 CYS B CA 1
ATOM 5420 C C . CYS B 1 322 ? 9.305 -8.852 -10.367 1 98.81 322 CYS B C 1
ATOM 5422 O O . CYS B 1 322 ? 10.062 -9.805 -10.188 1 98.81 322 CYS B O 1
ATOM 5424 N N . GLY B 1 323 ? 8.383 -8.781 -11.359 1 98.81 323 GLY B N 1
ATOM 5425 C CA . GLY B 1 323 ? 8.242 -9.867 -12.312 1 98.81 323 GLY B CA 1
ATOM 5426 C C . GLY B 1 323 ? 9.492 -10.117 -13.125 1 98.81 323 GLY B C 1
ATOM 5427 O O . GLY B 1 323 ? 9.875 -11.266 -13.352 1 98.81 323 GLY B O 1
ATOM 5428 N N . LEU B 1 324 ? 10.117 -9.016 -13.562 1 98.81 324 LEU B N 1
ATOM 5429 C CA . LEU B 1 324 ? 11.336 -9.156 -14.352 1 98.81 324 LEU B CA 1
ATOM 5430 C C . LEU B 1 324 ? 12.438 -9.828 -13.539 1 98.81 324 LEU B C 1
ATOM 5432 O O . LEU B 1 324 ? 13.156 -10.695 -14.047 1 98.81 324 LEU B O 1
ATOM 5436 N N . ALA B 1 325 ? 12.57 -9.43 -12.258 1 98.81 325 ALA B N 1
ATOM 5437 C CA . ALA B 1 325 ? 13.578 -10.039 -11.398 1 98.81 325 ALA B CA 1
ATOM 5438 C C . ALA B 1 325 ? 13.336 -11.539 -11.25 1 98.81 325 ALA B C 1
ATOM 5440 O O . ALA B 1 325 ? 14.281 -12.336 -11.32 1 98.81 325 ALA B O 1
ATOM 5441 N N . ALA B 1 326 ? 12.141 -11.922 -11.047 1 98.88 326 ALA B N 1
ATOM 5442 C CA . ALA B 1 326 ? 11.789 -13.336 -10.922 1 98.88 326 ALA B CA 1
ATOM 5443 C C . ALA B 1 326 ? 12.07 -14.086 -12.227 1 98.88 326 ALA B C 1
ATOM 5445 O O . ALA B 1 326 ? 12.609 -15.195 -12.203 1 98.88 326 ALA B O 1
ATOM 5446 N N . LEU B 1 327 ? 11.664 -13.469 -13.344 1 98.81 327 LEU B N 1
ATOM 5447 C CA . LEU B 1 327 ? 11.844 -14.117 -14.641 1 98.81 327 LEU B CA 1
ATOM 5448 C C . LEU B 1 327 ? 13.32 -14.242 -14.992 1 98.81 327 LEU B C 1
ATOM 5450 O O . LEU B 1 327 ? 13.734 -15.227 -15.617 1 98.81 327 LEU B O 1
ATOM 5454 N N . GLN B 1 328 ? 14.125 -13.234 -14.648 1 98.62 328 GLN B N 1
ATOM 5455 C CA . GLN B 1 328 ? 15.57 -13.336 -14.828 1 98.62 328 GLN B CA 1
ATOM 5456 C C . GLN B 1 328 ? 16.141 -14.516 -14.047 1 98.62 328 GLN B C 1
ATOM 5458 O O . GLN B 1 328 ? 16.969 -15.266 -14.562 1 98.62 328 GLN B O 1
ATOM 5463 N N . SER B 1 329 ? 15.68 -14.656 -12.805 1 98.75 329 SER B N 1
ATOM 5464 C CA . SER B 1 329 ? 16.141 -15.766 -11.977 1 98.75 329 SER B CA 1
ATOM 5465 C C . SER B 1 329 ? 15.727 -17.109 -12.57 1 98.75 329 SER B C 1
ATOM 5467 O O . SER B 1 329 ? 16.516 -18.047 -12.602 1 98.75 329 SER B O 1
ATOM 5469 N N . LEU B 1 330 ? 14.508 -17.156 -13.055 1 98.69 330 LEU B N 1
ATOM 5470 C CA . LEU B 1 330 ? 13.984 -18.406 -13.609 1 98.69 330 LEU B CA 1
ATOM 5471 C C . LEU B 1 330 ? 14.734 -18.797 -14.875 1 98.69 330 LEU B C 1
ATOM 5473 O O . LEU B 1 330 ? 15.062 -19.969 -15.078 1 98.69 330 LEU B O 1
ATOM 5477 N N . SER B 1 331 ? 15.016 -17.844 -15.75 1 97.81 331 SER B N 1
ATOM 5478 C CA . SER B 1 331 ? 15.609 -18.094 -17.062 1 97.81 331 SER B CA 1
ATOM 5479 C C . SER B 1 331 ? 17.125 -18.203 -16.953 1 97.81 331 SER B C 1
ATOM 5481 O O . SER B 1 331 ? 17.766 -18.797 -17.828 1 97.81 331 SER B O 1
ATOM 5483 N N . GLY B 1 332 ? 17.688 -17.562 -15.906 1 97.19 332 GLY B N 1
ATOM 5484 C CA . GLY B 1 332 ? 19.125 -17.469 -15.805 1 97.19 332 GLY B CA 1
ATOM 5485 C C . GLY B 1 332 ? 19.734 -16.438 -16.734 1 97.19 332 GLY B C 1
ATOM 5486 O O . GLY B 1 332 ? 20.953 -16.391 -16.922 1 97.19 332 GLY B O 1
ATOM 5487 N N . VAL B 1 333 ? 18.828 -15.594 -17.297 1 96.81 333 VAL B N 1
ATOM 5488 C CA . VAL B 1 333 ? 19.281 -14.555 -18.203 1 96.81 333 VAL B CA 1
ATOM 5489 C C . VAL B 1 333 ? 19.25 -13.195 -17.516 1 96.81 333 VAL B C 1
ATOM 5491 O O . VAL B 1 333 ? 18.188 -12.766 -17.047 1 96.81 333 VAL B O 1
ATOM 5494 N N . ALA B 1 334 ? 20.359 -12.586 -17.422 1 96.31 334 ALA B N 1
ATOM 5495 C CA . ALA B 1 334 ? 20.438 -11.258 -16.812 1 96.31 334 ALA B CA 1
ATOM 5496 C C . ALA B 1 334 ? 20.141 -10.172 -17.844 1 96.31 334 ALA B C 1
ATOM 5498 O O . ALA B 1 334 ? 20.484 -10.305 -19.016 1 96.31 334 ALA B O 1
ATOM 5499 N N . THR B 1 335 ? 19.438 -9.172 -17.453 1 97.25 335 THR B N 1
ATOM 5500 C CA . THR B 1 335 ? 19.219 -7.984 -18.281 1 97.25 335 THR B CA 1
ATOM 5501 C C . THR B 1 335 ? 19.922 -6.77 -17.672 1 97.25 335 THR B C 1
ATOM 5503 O O . THR B 1 335 ? 20.422 -6.836 -16.547 1 97.25 335 THR B O 1
ATOM 5506 N N . ALA B 1 336 ? 19.969 -5.641 -18.391 1 96.12 336 ALA B N 1
ATOM 5507 C CA . ALA B 1 336 ? 20.594 -4.41 -17.922 1 96.12 336 ALA B CA 1
ATOM 5508 C C . ALA B 1 336 ? 19.625 -3.564 -17.125 1 96.12 336 ALA B C 1
ATOM 5510 O O . ALA B 1 336 ? 20 -2.52 -16.578 1 96.12 336 ALA B O 1
ATOM 5511 N N . VAL B 1 337 ? 18.422 -4.082 -17.016 1 97.5 337 VAL B N 1
ATOM 5512 C CA . VAL B 1 337 ? 17.406 -3.299 -16.344 1 97.5 337 VAL B CA 1
ATOM 5513 C C . VAL B 1 337 ? 17.656 -3.305 -14.836 1 97.5 337 VAL B C 1
ATOM 5515 O O . VAL B 1 337 ? 17.859 -4.367 -14.234 1 97.5 337 VAL B O 1
ATOM 5518 N N . ALA B 1 338 ? 17.688 -2.096 -14.258 1 96.81 338 ALA B N 1
ATOM 5519 C CA . ALA B 1 338 ? 17.812 -1.938 -12.812 1 96.81 338 ALA B CA 1
ATOM 5520 C C . ALA B 1 338 ? 16.531 -1.416 -12.195 1 96.81 338 ALA B C 1
ATOM 5522 O O . ALA B 1 338 ? 15.852 -0.566 -12.773 1 96.81 338 ALA B O 1
ATOM 5523 N N . ASP B 1 339 ? 16.141 -1.97 -11.086 1 97.25 339 ASP B N 1
ATOM 5524 C CA . ASP B 1 339 ? 15.055 -1.424 -10.289 1 97.25 339 ASP B CA 1
ATOM 5525 C C . ASP B 1 339 ? 15.438 -0.07 -9.688 1 97.25 339 ASP B C 1
ATOM 5527 O O . ASP B 1 339 ? 16.297 0.007 -8.805 1 97.25 339 ASP B O 1
ATOM 5531 N N . PRO B 1 340 ? 14.805 0.991 -10.102 1 95.75 340 PRO B N 1
ATOM 5532 C CA . PRO B 1 340 ? 15.234 2.324 -9.664 1 95.75 340 PRO B CA 1
ATOM 5533 C C . PRO B 1 340 ? 14.914 2.59 -8.195 1 95.75 340 PRO B C 1
ATOM 5535 O O . PRO B 1 340 ? 15.422 3.555 -7.613 1 95.75 340 PRO B O 1
ATOM 5538 N N . TRP B 1 341 ? 14.109 1.767 -7.578 1 96.06 341 TRP B N 1
ATOM 5539 C CA . TRP B 1 341 ? 13.703 2.02 -6.199 1 96.06 341 TRP B CA 1
ATOM 5540 C C . TRP B 1 341 ? 14.336 1.011 -5.25 1 96.06 341 TRP B C 1
ATOM 5542 O O . TRP B 1 341 ? 14.086 1.044 -4.043 1 96.06 341 TRP B O 1
ATOM 5552 N N . LEU B 1 342 ? 15.133 0.111 -5.75 1 97.5 342 LEU B N 1
ATOM 5553 C CA . LEU B 1 342 ? 15.695 -0.968 -4.941 1 97.5 342 LEU B CA 1
ATOM 5554 C C . LEU B 1 342 ? 16.438 -0.413 -3.736 1 97.5 342 LEU B C 1
ATOM 5556 O O . LEU B 1 342 ? 16.281 -0.906 -2.617 1 97.5 342 LEU B O 1
ATOM 5560 N N . HIS B 1 343 ? 17.234 0.613 -3.965 1 95.31 343 HIS B N 1
ATOM 5561 C CA . HIS B 1 343 ? 18.031 1.189 -2.887 1 95.31 343 HIS B CA 1
ATOM 5562 C C . HIS B 1 343 ? 17.141 1.759 -1.788 1 95.31 343 HIS B C 1
ATOM 5564 O O . HIS B 1 343 ? 17.438 1.619 -0.601 1 95.31 343 HIS B O 1
ATOM 5570 N N . GLU B 1 344 ? 16.078 2.379 -2.152 1 93.81 344 GLU B N 1
ATOM 5571 C CA . GLU B 1 344 ? 15.172 3.002 -1.196 1 93.81 344 GLU B CA 1
ATOM 5572 C C . GLU B 1 344 ? 14.508 1.957 -0.306 1 93.81 344 GLU B C 1
ATOM 5574 O O . GLU B 1 344 ? 14.594 2.031 0.921 1 93.81 344 GLU B O 1
ATOM 5579 N N . VAL B 1 345 ? 13.898 0.952 -0.921 1 95.19 345 VAL B N 1
ATOM 5580 C CA . VAL B 1 345 ? 13.156 -0.036 -0.147 1 95.19 345 VAL B CA 1
ATOM 5581 C C . VAL B 1 345 ? 14.117 -0.859 0.705 1 95.19 345 VAL B C 1
ATOM 5583 O O . VAL B 1 345 ? 13.789 -1.239 1.831 1 95.19 345 VAL B O 1
ATOM 5586 N N . SER B 1 346 ? 15.305 -1.125 0.177 1 96 346 SER B N 1
ATOM 5587 C CA . SER B 1 346 ? 16.281 -1.907 0.938 1 96 346 SER B CA 1
ATOM 5588 C C . SER B 1 346 ? 16.75 -1.146 2.17 1 96 346 SER B C 1
ATOM 5590 O O . SER B 1 346 ? 17.203 -1.753 3.145 1 96 346 SER B O 1
ATOM 5592 N N . ALA B 1 347 ? 16.562 0.176 2.137 1 95.69 347 ALA B N 1
ATOM 5593 C CA . ALA B 1 347 ? 17.031 1.022 3.229 1 95.69 347 ALA B CA 1
ATOM 5594 C C . ALA B 1 347 ? 15.93 1.267 4.254 1 95.69 347 ALA B C 1
ATOM 5596 O O . ALA B 1 347 ? 16.172 1.856 5.309 1 95.69 347 ALA B O 1
ATOM 5597 N N . TRP B 1 348 ? 14.688 0.804 3.949 1 96.19 348 TRP B N 1
ATOM 5598 C CA . TRP B 1 348 ? 13.641 0.88 4.957 1 96.19 348 TRP B CA 1
ATOM 5599 C C . TRP B 1 348 ? 14.031 0.107 6.211 1 96.19 348 TRP B C 1
ATOM 5601 O O . TRP B 1 348 ? 14.695 -0.926 6.129 1 96.19 348 TRP B O 1
ATOM 5611 N N . GLY B 1 349 ? 13.633 0.619 7.34 1 94.56 349 GLY B N 1
ATOM 5612 C CA . GLY B 1 349 ? 13.844 -0.112 8.578 1 94.56 349 GLY B CA 1
ATOM 5613 C C . GLY B 1 349 ? 13.047 -1.403 8.648 1 94.56 349 GLY B C 1
ATOM 5614 O O . GLY B 1 349 ? 12.07 -1.575 7.922 1 94.56 349 GLY B O 1
ATOM 5615 N N . TYR B 1 350 ? 13.555 -2.379 9.406 1 96.56 350 TYR B N 1
ATOM 5616 C CA . TYR B 1 350 ? 12.828 -3.584 9.789 1 96.56 350 TYR B CA 1
ATOM 5617 C C . TYR B 1 350 ? 12.867 -4.621 8.672 1 96.56 350 TYR B C 1
ATOM 5619 O O . TYR B 1 350 ? 12.07 -5.562 8.664 1 96.56 350 TYR B O 1
ATOM 5627 N N . GLN B 1 351 ? 13.781 -4.492 7.711 1 98.06 351 GLN B N 1
ATOM 5628 C CA . GLN B 1 351 ? 13.953 -5.48 6.648 1 98.06 351 GLN B CA 1
ATOM 5629 C C . GLN B 1 351 ? 14.5 -6.789 7.203 1 98.06 351 GLN B C 1
ATOM 5631 O O . GLN B 1 351 ? 14.195 -7.867 6.684 1 98.06 351 GLN B O 1
ATOM 5636 N N . ASP B 1 352 ? 15.273 -6.699 8.328 1 98.06 352 ASP B N 1
ATOM 5637 C CA . ASP B 1 352 ? 15.812 -7.902 8.953 1 98.06 352 ASP B CA 1
ATOM 5638 C C . ASP B 1 352 ? 14.719 -8.695 9.656 1 98.06 352 ASP B C 1
ATOM 5640 O O . ASP B 1 352 ? 13.641 -8.164 9.938 1 98.06 352 ASP B O 1
ATOM 5644 N N . LEU B 1 353 ? 14.953 -9.93 9.922 1 98.62 353 LEU B N 1
ATOM 5645 C CA . LEU B 1 353 ? 14.016 -10.797 10.625 1 98.62 353 LEU B CA 1
ATOM 5646 C C . LEU B 1 353 ? 13.766 -10.289 12.039 1 98.62 353 LEU B C 1
ATOM 5648 O O . LEU B 1 353 ? 14.695 -10.211 12.852 1 98.62 353 LEU B O 1
ATOM 5652 N N . GLN B 1 354 ? 12.539 -9.914 12.312 1 97.62 354 GLN B N 1
ATOM 5653 C CA . GLN B 1 354 ? 12.141 -9.469 13.648 1 97.62 354 GLN B CA 1
ATOM 5654 C C . GLN B 1 354 ? 11.773 -10.656 14.531 1 97.62 354 GLN B C 1
ATOM 5656 O O . GLN B 1 354 ? 11.438 -11.727 14.031 1 97.62 354 GLN B O 1
ATOM 5661 N N . GLN B 1 355 ? 11.742 -10.469 15.82 1 97.06 355 GLN B N 1
ATOM 5662 C CA . GLN B 1 355 ? 11.492 -11.547 16.766 1 97.06 355 GLN B CA 1
ATOM 5663 C C . GLN B 1 355 ? 10.094 -12.133 16.594 1 97.06 355 GLN B C 1
ATOM 5665 O O . GLN B 1 355 ? 9.922 -13.352 16.609 1 97.06 355 GLN B O 1
ATOM 5670 N N . HIS B 1 356 ? 9.133 -11.289 16.438 1 96.25 356 HIS B N 1
ATOM 5671 C CA . HIS B 1 356 ? 7.766 -11.773 16.297 1 96.25 356 HIS B CA 1
ATOM 5672 C C . HIS B 1 356 ? 7.574 -12.5 14.977 1 96.25 356 HIS B C 1
ATOM 5674 O O . HIS B 1 356 ? 6.734 -13.398 14.867 1 96.25 356 HIS B O 1
ATOM 5680 N N . GLN B 1 357 ? 8.297 -12.125 13.945 1 98.25 357 GLN B N 1
ATOM 5681 C CA . GLN B 1 357 ? 8.281 -12.812 12.664 1 98.25 357 GLN B CA 1
ATOM 5682 C C . GLN B 1 357 ? 8.953 -14.18 12.75 1 98.25 357 GLN B C 1
ATOM 5684 O O . GLN B 1 357 ? 8.477 -15.156 12.172 1 98.25 357 GLN B O 1
ATOM 5689 N N . GLN B 1 358 ? 10.062 -14.211 13.492 1 98.38 358 GLN B N 1
ATOM 5690 C CA . GLN B 1 358 ? 10.75 -15.477 13.742 1 98.38 358 GLN B CA 1
ATOM 5691 C C . GLN B 1 358 ? 9.812 -16.484 14.414 1 98.38 358 GLN B C 1
ATOM 5693 O O . GLN B 1 358 ? 9.812 -17.656 14.062 1 98.38 358 GLN B O 1
ATOM 5698 N N . ALA B 1 359 ? 9.039 -15.992 15.352 1 98 359 ALA B N 1
ATOM 5699 C CA . ALA B 1 359 ? 8.094 -16.859 16.047 1 98 359 ALA B CA 1
ATOM 5700 C C . ALA B 1 359 ? 7.066 -17.438 15.078 1 98 359 ALA B C 1
ATOM 5702 O O . ALA B 1 359 ? 6.703 -18.609 15.18 1 98 359 ALA B O 1
ATOM 5703 N N . ALA B 1 360 ? 6.598 -16.625 14.141 1 98 360 ALA B N 1
ATOM 5704 C CA . ALA B 1 360 ? 5.637 -17.078 13.141 1 98 360 ALA B CA 1
ATOM 5705 C C . ALA B 1 360 ? 6.25 -18.141 12.242 1 98 360 ALA B C 1
ATOM 5707 O O . ALA B 1 360 ? 5.605 -19.156 11.938 1 98 360 ALA B O 1
ATOM 5708 N N . VAL B 1 361 ? 7.484 -17.938 11.797 1 98.75 361 VAL B N 1
ATOM 5709 C CA . VAL B 1 361 ? 8.18 -18.891 10.93 1 98.75 361 VAL B CA 1
ATOM 5710 C C . VAL B 1 361 ? 8.406 -20.203 11.672 1 98.75 361 VAL B C 1
ATOM 5712 O O . VAL B 1 361 ? 8.203 -21.281 11.109 1 98.75 361 VAL B O 1
ATOM 5715 N N . GLU B 1 362 ? 8.805 -20.094 12.953 1 98.56 362 GLU B N 1
ATOM 5716 C CA . GLU B 1 362 ? 9.07 -21.281 13.766 1 98.56 362 GLU B CA 1
ATOM 5717 C C . GLU B 1 362 ? 7.793 -22.094 13.977 1 98.56 362 GLU B C 1
ATOM 5719 O O . GLU B 1 362 ? 7.828 -23.328 13.961 1 98.56 362 GLU B O 1
ATOM 5724 N N . ALA B 1 363 ? 6.711 -21.406 14.156 1 98.12 363 ALA B N 1
ATOM 5725 C CA . ALA B 1 363 ? 5.43 -22.078 14.312 1 98.12 363 ALA B CA 1
ATOM 5726 C C . ALA B 1 363 ? 5.07 -22.875 13.055 1 98.12 363 ALA B C 1
ATOM 5728 O O . ALA B 1 363 ? 4.512 -23.969 13.141 1 98.12 363 ALA B O 1
ATOM 5729 N N . ALA B 1 364 ? 5.398 -22.328 11.875 1 97.62 364 ALA B N 1
ATOM 5730 C CA . ALA B 1 364 ? 5.086 -22.953 10.602 1 97.62 364 ALA B CA 1
ATOM 5731 C C . ALA B 1 364 ? 6.059 -24.094 10.297 1 97.62 364 ALA B C 1
ATOM 5733 O O . ALA B 1 364 ? 5.758 -24.984 9.492 1 97.62 364 ALA B O 1
ATOM 5734 N N . ALA B 1 365 ? 7.223 -24.094 10.914 1 97.44 365 ALA B N 1
ATOM 5735 C CA . ALA B 1 365 ? 8.242 -25.125 10.703 1 97.44 365 ALA B CA 1
ATOM 5736 C C . ALA B 1 365 ? 8.023 -26.312 11.633 1 97.44 365 ALA B C 1
ATOM 5738 O O . ALA B 1 365 ? 8.336 -27.453 11.273 1 97.44 365 ALA B O 1
ATOM 5739 N N . ALA B 1 366 ? 7.457 -26.109 12.758 1 95.5 366 ALA B N 1
ATOM 5740 C CA . ALA B 1 366 ? 7.352 -27.125 13.797 1 95.5 366 ALA B CA 1
ATOM 5741 C C . ALA B 1 366 ? 6.363 -28.219 13.406 1 95.5 366 ALA B C 1
ATOM 5743 O O . ALA B 1 366 ? 6.633 -29.016 12.5 1 95.5 366 ALA B O 1
ATOM 5744 N N . ALA B 1 367 ? 5.23 -28.203 13.812 1 94.81 367 ALA B N 1
ATOM 5745 C CA . ALA B 1 367 ? 4.234 -29.266 13.672 1 94.81 367 ALA B CA 1
ATOM 5746 C C . ALA B 1 367 ? 3.9 -29.5 12.203 1 94.81 367 ALA B C 1
ATOM 5748 O O . ALA B 1 367 ? 3.791 -30.641 11.766 1 94.81 367 ALA B O 1
ATOM 5749 N N . PRO B 1 368 ? 3.854 -28.484 11.414 1 97.19 368 PRO B N 1
ATOM 5750 C CA . PRO B 1 368 ? 3.479 -28.719 10.016 1 97.19 368 PRO B CA 1
ATOM 5751 C C . PRO B 1 368 ? 4.52 -29.547 9.258 1 97.19 368 PRO B C 1
ATOM 5753 O O . PRO B 1 368 ? 4.16 -30.453 8.5 1 97.19 368 PRO B O 1
ATOM 5756 N N . LEU B 1 369 ? 5.789 -29.312 9.422 1 98 369 LEU B N 1
ATOM 5757 C CA . LEU B 1 369 ? 6.82 -30.078 8.734 1 98 369 LEU B CA 1
ATOM 5758 C C . LEU B 1 369 ? 6.836 -31.531 9.211 1 98 369 LEU B C 1
ATOM 5760 O O . LEU B 1 369 ? 7.078 -32.438 8.422 1 98 369 LEU B O 1
ATOM 5764 N N . ASP B 1 370 ? 6.613 -31.734 10.531 1 97.88 370 ASP B N 1
ATOM 5765 C CA . ASP B 1 370 ? 6.531 -33.094 11.062 1 97.88 370 ASP B CA 1
ATOM 5766 C C . ASP B 1 370 ? 5.367 -33.844 10.438 1 97.88 370 ASP B C 1
ATOM 5768 O O . ASP B 1 370 ? 5.496 -35.031 10.102 1 97.88 370 ASP B O 1
ATOM 5772 N N . ARG B 1 371 ? 4.305 -33.156 10.312 1 97.94 371 ARG B N 1
ATOM 5773 C CA . ARG B 1 371 ? 3.135 -33.781 9.703 1 97.94 371 ARG B CA 1
ATOM 5774 C C . ARG B 1 371 ? 3.396 -34.156 8.242 1 97.94 371 ARG B C 1
ATOM 5776 O O . ARG B 1 371 ? 2.936 -35.188 7.758 1 97.94 371 ARG B O 1
ATOM 5783 N N . LEU B 1 372 ? 4.07 -33.281 7.547 1 98.5 372 LEU B N 1
ATOM 5784 C CA . LEU B 1 372 ? 4.418 -33.562 6.156 1 98.5 372 LEU B CA 1
ATOM 5785 C C . LEU B 1 372 ? 5.301 -34.812 6.055 1 98.5 372 LEU B C 1
ATOM 5787 O O . LEU B 1 372 ? 5.09 -35.656 5.188 1 98.5 372 LEU B O 1
ATOM 5791 N N . ARG B 1 373 ? 6.309 -34.938 6.922 1 97.88 373 ARG B N 1
ATOM 5792 C CA . ARG B 1 373 ? 7.207 -36.062 6.902 1 97.88 373 ARG B CA 1
ATOM 5793 C C . ARG B 1 373 ? 6.445 -37.375 7.16 1 97.88 373 ARG B C 1
ATOM 5795 O O . ARG B 1 373 ? 6.727 -38.406 6.535 1 97.88 373 ARG B O 1
ATOM 5802 N N . SER B 1 374 ? 5.555 -37.25 8.078 1 97.5 374 SER B N 1
ATOM 5803 C CA . SER B 1 374 ? 4.707 -38.406 8.336 1 97.5 374 SER B CA 1
ATOM 5804 C C . SER B 1 374 ? 3.881 -38.781 7.113 1 97.5 374 SER B C 1
ATOM 5806 O O . SER B 1 374 ? 3.727 -39.969 6.797 1 97.5 374 SER B O 1
ATOM 5808 N N . ARG B 1 375 ? 3.326 -37.812 6.441 1 96.56 375 ARG B N 1
ATOM 5809 C CA . ARG B 1 375 ? 2.545 -38.031 5.227 1 96.56 375 ARG B CA 1
ATOM 5810 C C . ARG B 1 375 ? 3.395 -38.688 4.137 1 96.56 375 ARG B C 1
ATOM 5812 O O . ARG B 1 375 ? 2.945 -39.625 3.457 1 96.56 375 ARG B O 1
ATOM 5819 N N . VAL B 1 376 ? 4.598 -38.219 3.936 1 97.44 376 VAL B N 1
ATOM 5820 C CA . VAL B 1 376 ? 5.504 -38.719 2.918 1 97.44 376 VAL B CA 1
ATOM 5821 C C . VAL B 1 376 ? 5.844 -40.188 3.221 1 97.44 376 VAL B C 1
ATOM 5823 O O . VAL B 1 376 ? 5.875 -41.031 2.314 1 97.44 376 VAL B O 1
ATOM 5826 N N . ALA B 1 377 ? 6.082 -40.469 4.508 1 96.94 377 ALA B N 1
ATOM 5827 C CA . ALA B 1 377 ? 6.355 -41.844 4.91 1 96.94 377 ALA B CA 1
ATOM 5828 C C . ALA B 1 377 ? 5.184 -42.75 4.566 1 96.94 377 ALA B C 1
ATOM 5830 O O . ALA B 1 377 ? 5.387 -43.875 4.102 1 96.94 377 ALA B O 1
ATOM 5831 N N . ALA B 1 378 ? 4.031 -42.25 4.832 1 95.62 378 ALA B N 1
ATOM 5832 C CA . ALA B 1 378 ? 2.836 -43.031 4.527 1 95.62 378 ALA B CA 1
ATOM 5833 C C . ALA B 1 378 ? 2.695 -43.25 3.025 1 95.62 378 ALA B C 1
ATOM 5835 O O . ALA B 1 378 ? 2.273 -44.344 2.59 1 95.62 378 ALA B O 1
ATOM 5836 N N . MET B 1 379 ? 2.99 -42.312 2.242 1 95.81 379 MET B N 1
ATOM 5837 C CA . MET B 1 379 ? 2.934 -42.406 0.786 1 95.81 379 MET B CA 1
ATOM 5838 C C . MET B 1 379 ? 3.934 -43.438 0.271 1 95.81 379 MET B C 1
ATOM 5840 O O . MET B 1 379 ? 3.604 -44.25 -0.595 1 95.81 379 MET B O 1
ATOM 5844 N N . GLU B 1 380 ? 5.117 -43.375 0.789 1 95.56 380 GLU B N 1
ATOM 5845 C CA . GLU B 1 380 ? 6.156 -44.312 0.38 1 95.56 380 GLU B CA 1
ATOM 5846 C C . GLU B 1 380 ? 5.773 -45.75 0.735 1 95.56 380 GLU B C 1
ATOM 5848 O O . GLU B 1 380 ? 6.016 -46.688 -0.045 1 95.56 380 GLU B O 1
ATOM 5853 N N . ALA B 1 381 ? 5.211 -45.844 1.865 1 94.38 381 ALA B N 1
ATOM 5854 C CA . ALA B 1 381 ? 4.738 -47.188 2.281 1 94.38 381 ALA B CA 1
ATOM 5855 C C . ALA B 1 381 ? 3.654 -47.688 1.342 1 94.38 381 ALA B C 1
ATOM 5857 O O . ALA B 1 381 ? 3.523 -48.906 1.141 1 94.38 381 ALA B O 1
ATOM 5858 N N . ALA B 1 382 ? 2.963 -46.812 0.723 1 92.5 382 ALA B N 1
ATOM 5859 C CA . ALA B 1 382 ? 1.872 -47.188 -0.181 1 92.5 382 ALA B CA 1
ATOM 5860 C C . ALA B 1 382 ? 2.363 -47.281 -1.622 1 92.5 382 ALA B C 1
ATOM 5862 O O . ALA B 1 382 ? 1.572 -47.5 -2.541 1 92.5 382 ALA B O 1
ATOM 5863 N N . GLY B 1 383 ? 3.656 -47 -1.891 1 88.44 383 GLY B N 1
ATOM 5864 C CA . GLY B 1 383 ? 4.254 -47.156 -3.207 1 88.44 383 GLY B CA 1
ATOM 5865 C C . GLY B 1 383 ? 4.191 -45.906 -4.043 1 88.44 383 GLY B C 1
ATOM 5866 O O . GLY B 1 383 ? 4.238 -45.969 -5.273 1 88.44 383 GLY B O 1
ATOM 5867 N N . MET B 1 384 ? 3.941 -44.906 -3.396 1 86.56 384 MET B N 1
ATOM 5868 C CA . MET B 1 384 ? 3.908 -43.625 -4.07 1 86.56 384 MET B CA 1
ATOM 5869 C C . MET B 1 384 ? 5.219 -42.875 -3.863 1 86.56 384 MET B C 1
ATOM 5871 O O . MET B 1 384 ? 5.844 -42.969 -2.807 1 86.56 384 MET B O 1
#

Sequence (768 aa):
MATPEKVSTGYLFHESYFWHNPGFIQNFRENLEPWRHWENAETKRRFHGLVQVSGLFDQLQHLKPRHATEEELARVHDPAYISRVKEMSADESKGHHTAGDVATFAPGGYEIASLAAGGAIVATEAVLRGELRNAYALVRPPGHHAERDHGMGFCIFNNVAVAAAHALAAHGLKRVAIVDFDVHHGNGTQHIFESDPRVLFISVHQDSNYPLRSGYVTETGTGEGEGATINVPLPPGSGSGAYKAAFERVVLPALEAYRPELLLVSAGYDASYMDMLAAMILSSADFGWMMAQLKAAAERLCGGRLVALHEGGYSELYVPFCGLAALQSLSGVATAVADPWLHEVSAWGYQDLQQHQQAAVEAAAAAPLDRLRSRVAAMEAAGMMATPEKVSTGYLFHESYFWHNPGFIQNFRENLEPWRHWENAETKRRFHGLVQVSGLFDQLQHLKPRHATEEELARVHDPAYISRVKEMSADESKGHHTAGDVATFAPGGYEIASLAAGGAIVATEAVLRGELRNAYALVRPPGHHAERDHGMGFCIFNNVAVAAAHALAAHGLKRVAIVDFDVHHGNGTQHIFESDPRVLFISVHQDSNYPLRSGYVTETGTGEGEGATINVPLPPGSGSGAYKAAFERVVLPALEAYRPELLLVSAGYDASYMDMLAAMILSSADFGWMMAQLKAAAERLCGGRLVALHEGGYSELYVPFCGLAALQSLSGVATAVADPWLHEVSAWGYQDLQQHQQAAVEAAAAAPLDRLRSRVAAMEAAGM

InterPro domains:
  IPR000286 Histone deacetylase HDAC [PR01270] (141-164)
  IPR000286 Histone deacetylase HDAC [PR01270] (175-190)
  IPR000286 Histone deacetylase HDAC [PR01270] (260-270)
  IPR023696 Ureohydrolase domain superfamily [SSF52768] (6-340)
  IPR023801 Histone deacetylase domain [PF00850] (38-319)
  IPR037138 Histone deacetylase domain superfamily [G3DSA:3.40.800.20] (6-371)

pLDDT: mean 96.7, std 7.55, range [29.39, 99.0]

Radius of gyration: 27.65 Å; Cα contacts (8 Å, |Δi|>4): 1905; chains: 2; bounding box: 62×86×62 Å

Organism: Chlamydomonas reinhardtii (NCBI:txid3055)

Nearest PDB structures (foldseek):
  5g17-assembly1_B  TM=9.709E-01  e=9.500E-45  Alcaligenes
  5g1a-assembly1_B  TM=9.747E-01  e=2.565E-44  Alcaligenes
  8szu-assembly1_A-2  TM=9.672E-01  e=4.445E-45  Acinetobacter baumannii
  5g1a-assembly1_A-2  TM=9.706E-01  e=3.435E-44  Alcaligenes
  8szt-assembly1_A  TM=9.554E-01  e=6.530E-44  Acinetobacter baumannii

Secondary structure (DSSP, 8-state):
--------EEEE--GGGGG----EEEEGGGTEEEEE-SS-THHHHHHHHHHHHTTGGGGSEEE---PPPHHHHHTTS-HHHHHHHHHHHH-TTSS-EESEET-EE-TTHHHHHHHHHHHHHHHHHHHHTTS-SEEEE--SS--TT--SSSEETTBSS-HHHHHHHHHHHHH--S-EEEEE-SSS--HHHHHHHTT-TTEEEEEEEETT-SSTT---TT----GGGTTSEEEEEEPTT--HHHHHHHIIIIIHHHHHHH--SEEEEEE--TTBTT-TT----B-HHHHHHHHHHHHHHHHHHHTT-EEEEE-----TTTHHHHHHHHHHHHHT---S---TTHHHHHTSTT-SPPHHHHHHHHHHHSHHHHHHHHHHHHHHHTT-/--------EEEE--GGGGG----EEEEGGGTEEEEE-SS-THHHHHHHHHHHHTTGGGGSEEE---PPPHHHHHTTS-HHHHHHHHHHHH-TTSS-EESEET-EE-TTHHHHHHHHHHHHHHHHHHHHTTS-SEEEE--SS--TT--SSSEETTBSS-HHHHHHHHHHHHH--S-EEEEE-SSS--HHHHHHHTT-TTEEEEEEEETT-SSTT---TT----GGGTTSEEEEEEPTT--HHHHHHHIIIIIHHHHHHH--SEEEEEE--TTBTT-TT----B-HHHHHHHHHHHHHHHHHHHTT-EEEEE-----TTTHHHHHHHHHHHHHT---S---TTHHHHHTSTT-SPPHHHHHHHHHHHSHHHHHHHHHHHHHHHTT-

Solvent-accessible surface area (backbone atoms only — not comparable to full-atom values): 36396 Å² total; per-residue (Å²): 127,80,68,75,79,72,78,38,27,32,39,31,56,58,74,61,36,55,64,61,44,50,59,61,44,62,37,75,92,60,71,35,70,76,37,78,38,74,79,49,40,54,24,58,50,43,23,51,50,46,36,51,75,50,50,53,53,79,75,39,42,80,41,72,57,43,66,43,48,71,70,52,47,43,69,55,28,38,63,67,39,55,50,49,46,45,52,51,18,69,40,69,92,40,78,62,44,65,49,39,60,72,11,40,28,21,54,52,38,39,60,38,35,28,26,24,29,13,26,35,37,47,49,45,48,38,25,75,72,63,76,19,38,24,26,40,32,60,42,25,58,26,14,45,36,8,37,42,69,36,14,16,76,48,0,61,48,32,22,66,47,33,24,51,45,43,42,36,68,78,67,62,53,64,32,37,31,37,44,28,54,20,31,47,41,43,53,13,47,42,66,68,35,24,53,37,60,42,34,37,38,36,30,42,19,41,37,25,58,40,58,67,89,49,51,46,57,81,53,24,41,37,80,71,2,38,23,28,21,42,22,38,39,34,57,54,26,41,13,54,31,38,53,50,48,36,38,67,59,33,51,52,51,45,47,66,65,63,50,29,62,33,38,36,29,41,47,16,46,23,32,26,36,46,8,36,88,33,27,22,44,30,48,33,67,49,42,16,49,51,34,35,54,50,46,53,49,20,46,75,51,27,77,29,23,34,35,35,35,37,42,53,38,57,18,57,80,50,28,24,47,26,53,48,33,23,49,26,40,62,54,71,49,84,63,85,76,59,65,89,54,47,69,59,55,70,60,25,58,63,34,57,62,46,72,72,43,49,51,37,42,51,57,31,31,45,65,39,46,55,36,26,50,53,38,42,51,54,35,46,75,72,73,91,128,82,68,75,78,73,80,38,28,32,39,32,55,58,76,62,36,54,64,61,43,50,59,63,42,62,36,75,94,61,71,34,70,77,38,80,38,75,79,48,40,56,24,58,51,45,24,51,49,46,37,51,74,51,50,52,52,80,74,40,42,80,42,71,57,44,66,44,49,70,69,54,47,43,67,54,28,38,62,68,39,54,51,49,45,44,51,52,18,67,40,70,90,40,78,62,45,66,51,40,58,71,11,38,27,21,55,52,38,40,61,38,36,28,27,24,29,14,27,35,36,45,47,45,48,38,26,73,71,63,76,20,39,25,25,41,32,61,42,25,58,27,14,47,36,8,37,43,67,36,14,17,78,48,1,59,48,32,22,65,48,34,26,52,45,45,42,35,67,78,68,62,53,64,33,37,30,36,43,28,56,20,29,46,40,44,53,12,46,43,65,69,34,24,52,37,60,41,34,36,39,37,33,44,18,40,38,27,58,39,58,68,90,50,51,48,58,83,53,23,41,36,82,71,3,38,24,27,21,42,20,38,37,34,57,53,25,42,14,55,30,39,54,50,48,36,38,66,59,32,52,51,52,47,48,64,66,63,50,30,62,34,38,36,30,42,47,16,47,22,32,24,35,46,8,38,88,32,28,24,43,29,48,35,65,49,41,16,49,52,34,35,55,51,46,53,48,20,45,74,51,26,77,30,22,32,35,35,35,37,42,54,38,56,19,59,79,52,29,24,46,26,53,47,32,22,49,26,40,63,53,69,48,85,64,86,75,59,65,89,54,46,70,60,55,70,60,26,57,65,34,57,63,46,73,73,43,47,51,38,43,50,58,31,32,44,64,37,45,56,36,26,50,52,38,42,52,52,36,46,74,71,73,90

Foldseek 3Di:
DPPPLQQAAEEEDDPVLQVWDQDWDDDVVVVRDTDHDLPHSLQLVVLVVLCVVLCVVVRHHYDYFDFADLVLLLLQAPSVLLVVVLVQLCDQVDQWDFQDASQMTGRVNSVLLRRLLRSLQRQLVCCVVVVHLEYEYAGPDFALQAARRTDHDNHGHHNLLSNVSCCCPVVVFQAEEEEEAAQADSNRSCRRCLQPCNYAYEYEHAPQQPPGPDQDQPSQGDHLNRLRYFGQHFHFAAALALVVLLCVQFVLLLCVLRLGQAYEYADADCLDCQHPRGRHHYALQSLLVSLLSVQVSCVVRHVSHYYYYYHYDRDSPGSSSNSVSNVCSSSVPDGPDDDPCRVVSVPDPPNHQDPVSNVSSVSRNPPSSVRNNVSSVVVVVVVD/DPPPPQQAAEEEDDPVLQVWDQDWDDDVVVVRDTDHDLPHSLQLVVLVVLCVVLCVVVRHHYDYFDFADLVLLLLQAPSVLLVVVLVQLCDQVDQWDFQDASQMTGRVNSVLLRRLLRQLQRQLVCCVVVVHLEYEYAGPDFALQAARRTDHDNHGHHNLQSNVSCCCPVVVFQAEEEEEAAQADSVRSCRRCLQPCNYAYEYEHAPQQPPGPDQDQPSCGDHLNRLRYFGQHFHFAAALALVVLLCVQAVLLLCVLRLGQAYEYADADCLDCQHPRGRHHYALQSLLVSLLSVQVSCVVRHVSHYYYYYHYDRDSPGSSSNSVSSVCSSSVPDGPDDDPCRVVSVPDPPNHQDPVSNVSSVSRNPPSSVRNNVSSVVVVVVVD